Protein AF-A0A1Y2MH21-F1 (afdb_monomer)

Radius of gyration: 33.34 Å; Cα contacts (8 Å, |Δi|>4): 884; chains: 1; bounding box: 88×78×92 Å

Sequence (577 aa):
MNMACWTRREVVQQANDSRSLYLASPTWFYSQYKRRPFAATAETFLAQVFFCQQVTYMRDPRIIFWTLKISKMDTSAGIATWLSFGVTAVGLGGLLSQASAINDKLDPFHSHRTPTYLGFWYGHQNKSSWWRVAKPPLYGPVLVVNLEHGFCGRQAVHLTRLPLFTPPGQAGWAVILTIFHTEGLHSLRSTSTSIVEAEKATECVHNREVEITKDSPYEARDRRTQWKFLERMQLVRYQTHACVSISRTSLMTMMVLTNARAAFSYSDAAGFRAGYASYNGQWYITWPIGQAAVVQFSPHDSHKKNTDVYPPSFTQRTDRCAQMVAGVIADPSGMQVAFCGRKPPGTYVLEYVVKGFPGAHGSRHLYNMLGGKVYEVDYIFARDSGPFNYVNGDYLQLKVPSKDSLDETTLLAPKREQEAIAQALDCLPWNHLSWSIHRGMRDILLAYSKPTMDRFRSQLAALLKQTVSSQPHLLERKGWESNFVRKSMGEMAASAVLLGKGNSGDLVRVVTDIIHALVDDWSMDQLDEVSFWRLPDEDKKFDLVGAVALTKVFIVEWSNEFDYQMYHDLPINLMFA

Nearest PDB structures (foldseek):
  3u1w-assembly2_C  TM=3.183E-01  e=1.520E+00  Parabacteroides distasonis ATCC 8503
  2vxr-assembly1_A  TM=4.619E-01  e=7.280E+00  Clostridium botulinum

Foldseek 3Di:
DDDDDDDDDDDDDDDDDDDDDDDDDDDDDDDDDDDDDDDDDPPPVVVVVVPPPPPDDDDDPDDDDDDPDPPPPPVVNVVVVVVVVVVVVVVVLVVLVVLQVVLLVVPPCNVCQDCQALPLCNVVADDDDSNDSHDDFGKDFDWDFFLVQGTLSAQKWKFFQAQPGVPQHNFQRSRLPSGTFRDDDQDPPPDPPPPVVVVVPPDDDDDDDDPPPDPDPVVVVVRSCRCVPGDMDGFDDDPPHGWDKDFPLSVVLSCQQQQWDWPDWDADQQGTWTWTDGSFFIWIWDDGPPDFIEIGTGGDDPDDPVRDQDARIFMGGSNLLLCFQLQWFDAPVQAIEHEAAFAAAAEWEKDKAQQCQVVHPPSVVSCVVSVHDSSSYIYTDTHHCDPPDPPPDPWDWFWFQHDPDNDTHTYTYDPVNLLVLLQSLQQQADGLFAGQGGHRSLRRNCSSCVVVLVVCLQVLLVLLLVLLCPCVVLVVSSVGHSCCSNPPLSNLQSVLSVVLADADRVSLNSSSSSLCSVVVVDDSSLLRGACQSNDDPVPRDPDSSVSSSSSSNSSSRNHDHDPSVCSVVHDRMHIYD

pLDDT: mean 77.26, std 24.72, range [21.02, 98.62]

Organism: Epicoccum nigrum (NCBI:txid105696)

Solvent-accessible surface area (backbone atoms only — not comparable to full-atom values): 33442 Å² total; per-residue (Å²): 138,90,82,84,90,90,88,79,89,88,84,87,92,89,79,89,88,84,85,90,83,82,89,83,87,82,90,89,84,88,83,89,84,84,88,85,90,76,94,76,66,87,73,66,65,69,63,63,67,68,70,75,75,77,84,83,82,83,94,77,98,82,79,80,88,78,77,86,72,87,58,85,72,51,64,65,58,58,50,47,52,51,49,52,51,49,51,48,52,51,50,50,50,50,52,52,49,51,48,32,53,52,42,47,75,68,38,92,56,53,87,52,76,32,56,66,33,30,12,69,52,43,80,72,44,73,79,74,57,96,86,49,66,68,78,65,78,57,60,35,67,58,61,46,57,30,50,88,43,8,51,68,72,29,48,51,36,18,43,24,48,54,68,74,46,88,57,33,27,68,32,21,64,40,33,50,57,34,23,49,32,77,58,83,60,81,78,84,80,76,71,82,71,59,76,75,56,70,77,65,65,88,68,84,95,70,95,70,90,70,87,72,78,78,79,52,77,61,59,71,58,52,63,73,43,67,70,69,82,50,56,72,40,76,45,45,78,52,94,96,33,69,15,36,77,30,39,47,65,34,52,51,48,56,36,41,74,38,41,37,33,83,73,46,76,48,77,57,98,70,26,40,41,34,35,26,46,33,71,33,23,37,40,37,39,42,26,41,71,99,54,74,38,35,36,38,57,46,74,46,65,100,61,48,90,90,71,51,52,63,40,66,40,46,71,42,47,44,41,57,47,51,29,34,45,36,18,37,44,58,43,96,90,72,56,32,42,28,43,37,67,59,46,60,68,50,55,24,38,48,44,74,33,83,46,34,24,76,73,43,81,68,38,41,58,57,31,42,70,32,62,42,66,47,75,72,20,19,20,39,37,71,43,77,47,66,100,77,58,80,79,86,66,96,45,51,78,31,66,28,70,22,64,80,54,96,46,62,17,40,37,32,32,39,69,71,44,47,51,52,51,22,50,44,57,18,23,42,70,66,63,50,44,34,42,26,27,21,62,22,35,49,39,53,53,46,42,67,45,42,68,65,44,64,73,44,31,68,57,51,20,48,49,43,30,49,46,33,72,74,46,43,68,56,48,40,74,66,39,33,36,62,68,49,42,74,73,45,44,22,62,52,32,19,51,53,50,66,61,69,60,58,78,55,48,68,57,37,28,53,43,39,51,54,53,48,55,76,46,65,88,58,51,70,67,60,56,18,44,54,73,50,54,72,43,57,82,88,72,56,58,93,47,72,62,34,48,52,50,49,47,47,49,53,33,54,52,32,31,44,66,47,76,69,68,55,63,78,80,44,62,69,62,31,34,35,43

Mean predicted aligned error: 14.08 Å

Structure (mmCIF, N/CA/C/O backbone):
data_AF-A0A1Y2MH21-F1
#
_entry.id   AF-A0A1Y2MH21-F1
#
loop_
_atom_site.group_PDB
_atom_site.id
_atom_site.type_symbol
_atom_site.label_atom_id
_atom_site.label_alt_id
_atom_site.label_comp_id
_atom_site.label_asym_id
_atom_site.label_entity_id
_atom_site.label_seq_id
_atom_site.pdbx_PDB_ins_code
_atom_site.Cartn_x
_atom_site.Cartn_y
_atom_site.Cartn_z
_atom_site.occupancy
_atom_site.B_iso_or_equiv
_atom_site.auth_seq_id
_atom_site.auth_comp_id
_atom_site.auth_asym_id
_atom_site.auth_atom_id
_atom_site.pdbx_PDB_model_num
ATOM 1 N N . MET A 1 1 ? -34.676 19.250 -33.921 1.00 31.39 1 MET A N 1
ATOM 2 C CA . MET A 1 1 ? -33.776 19.331 -35.090 1.00 31.39 1 MET A CA 1
ATOM 3 C C . MET A 1 1 ? -33.071 17.983 -35.182 1.00 31.39 1 MET A C 1
ATOM 5 O O . MET A 1 1 ? -32.436 17.582 -34.219 1.00 31.39 1 MET A O 1
ATOM 9 N N . ASN A 1 2 ? -33.379 17.231 -36.240 1.00 23.08 2 ASN A N 1
ATOM 10 C CA . ASN A 1 2 ? -33.111 15.798 -36.426 1.00 23.08 2 ASN A CA 1
ATOM 11 C C . ASN A 1 2 ? -31.653 15.489 -36.802 1.00 23.08 2 ASN A C 1
ATOM 13 O O . ASN A 1 2 ? -31.080 16.257 -37.565 1.00 23.08 2 ASN A O 1
ATOM 17 N N . MET A 1 3 ? -31.141 14.326 -36.368 1.00 23.11 3 MET A N 1
ATOM 18 C CA . MET A 1 3 ? -30.436 13.285 -37.166 1.00 23.11 3 MET A CA 1
ATOM 19 C C . MET A 1 3 ? -29.826 12.240 -36.198 1.00 23.11 3 MET A C 1
ATOM 21 O O . MET A 1 3 ? -28.993 12.589 -35.372 1.00 23.11 3 MET A O 1
ATOM 25 N N . ALA A 1 4 ? -30.406 11.037 -36.060 1.00 24.66 4 ALA A N 1
ATOM 26 C CA . ALA A 1 4 ? -30.201 9.809 -36.867 1.00 24.66 4 ALA A CA 1
ATOM 27 C C . ALA A 1 4 ? -28.826 9.147 -36.589 1.00 24.66 4 ALA A C 1
ATOM 29 O O . ALA A 1 4 ? -27.798 9.675 -36.984 1.00 24.66 4 ALA A O 1
ATOM 30 N N . CYS A 1 5 ? -28.715 8.114 -35.742 1.00 21.02 5 CYS A N 1
ATOM 31 C CA . CYS A 1 5 ? -29.071 6.694 -35.937 1.00 21.02 5 CYS A CA 1
ATOM 32 C C . CYS A 1 5 ? -28.326 6.017 -37.102 1.00 21.02 5 CYS A C 1
ATOM 34 O O . CYS A 1 5 ? -28.692 6.233 -38.251 1.00 21.02 5 CYS A O 1
ATOM 36 N N . TRP A 1 6 ? -27.355 5.147 -36.790 1.00 22.30 6 TRP A N 1
ATOM 37 C CA . TRP A 1 6 ? -26.875 4.080 -37.679 1.00 22.30 6 TRP A CA 1
ATOM 38 C C . TRP A 1 6 ? -26.643 2.790 -36.876 1.00 22.30 6 TRP A C 1
ATOM 40 O O . TRP A 1 6 ? -25.817 2.740 -35.969 1.00 22.30 6 TRP A O 1
ATOM 50 N N . THR A 1 7 ? -27.390 1.743 -37.231 1.00 25.09 7 THR A N 1
ATOM 51 C CA . THR A 1 7 ? -27.148 0.328 -36.898 1.00 25.09 7 THR A CA 1
ATOM 52 C C . THR A 1 7 ? -27.355 -0.519 -38.160 1.00 25.09 7 THR A C 1
ATOM 54 O O . THR A 1 7 ? -28.319 -0.299 -38.890 1.00 25.09 7 THR A O 1
ATOM 57 N N . ARG A 1 8 ? -26.454 -1.487 -38.400 1.00 23.73 8 ARG A N 1
ATOM 58 C CA . ARG A 1 8 ? -26.591 -2.744 -39.192 1.00 23.73 8 ARG A CA 1
ATOM 59 C C . ARG A 1 8 ? -25.249 -3.506 -39.056 1.00 23.73 8 ARG A C 1
ATOM 61 O O . ARG A 1 8 ? -24.227 -2.854 -39.226 1.00 23.73 8 ARG A O 1
ATOM 68 N N . ARG A 1 9 ? -25.099 -4.758 -38.561 1.00 23.56 9 ARG A N 1
ATOM 69 C CA . ARG A 1 9 ? -25.624 -6.107 -38.955 1.00 23.56 9 ARG A CA 1
ATOM 70 C C . ARG A 1 9 ? -25.433 -6.375 -40.458 1.00 23.56 9 ARG A C 1
ATOM 72 O O . ARG A 1 9 ? -25.863 -5.532 -41.230 1.00 23.56 9 ARG A O 1
ATOM 79 N N . GLU A 1 10 ? -24.810 -7.440 -40.982 1.00 24.47 10 GLU A N 1
ATOM 80 C CA . GLU A 1 10 ? -24.471 -8.843 -40.613 1.00 24.47 10 GLU A CA 1
ATOM 81 C C . GLU A 1 10 ? -23.231 -9.281 -41.465 1.00 24.47 10 GLU A C 1
ATOM 83 O O . GLU A 1 10 ? -22.860 -8.539 -42.370 1.00 24.47 10 GLU A O 1
ATOM 88 N N . VAL A 1 11 ? -22.482 -10.376 -41.218 1.00 24.56 11 VAL A N 1
ATOM 89 C CA . VAL A 1 11 ? -22.728 -11.754 -41.735 1.00 24.56 11 VAL A CA 1
ATOM 90 C C . VAL A 1 11 ? -21.708 -12.774 -41.137 1.00 24.56 11 VAL A C 1
ATOM 92 O O . VAL A 1 11 ? -20.505 -12.575 -41.266 1.00 24.56 11 VAL A O 1
ATOM 95 N N . VAL A 1 12 ? -22.240 -13.828 -40.479 1.00 25.77 12 VAL A N 1
ATOM 96 C CA . VAL A 1 12 ? -21.981 -15.308 -40.555 1.00 25.77 12 VAL A CA 1
ATOM 97 C C . VAL A 1 12 ? -20.512 -15.805 -40.647 1.00 25.77 12 VAL A C 1
ATOM 99 O O . VAL A 1 12 ? -19.823 -15.500 -41.607 1.00 25.77 12 VAL A O 1
ATOM 102 N N . GLN A 1 13 ? -19.908 -16.491 -39.659 1.00 23.47 13 GLN A N 1
ATOM 103 C CA . GLN A 1 13 ? -20.107 -17.855 -39.102 1.00 23.47 13 GLN A CA 1
ATOM 104 C C . GLN A 1 13 ? -19.530 -19.006 -39.955 1.00 23.47 13 GLN A C 1
ATOM 106 O O . GLN A 1 13 ? -20.061 -19.342 -41.007 1.00 23.47 13 GLN A O 1
ATOM 111 N N . GLN A 1 14 ? -18.508 -19.692 -39.427 1.00 22.89 14 GLN A N 1
ATOM 112 C CA . GLN A 1 14 ? -18.247 -21.102 -39.731 1.00 22.89 14 GLN A CA 1
ATOM 113 C C . GLN A 1 14 ? -17.572 -21.780 -38.531 1.00 22.89 14 GLN A C 1
ATOM 115 O O . GLN A 1 14 ? -16.607 -21.267 -37.968 1.00 22.89 14 GLN A O 1
ATOM 120 N N . ALA A 1 15 ? -18.147 -22.906 -38.120 1.00 23.28 15 ALA A N 1
ATOM 121 C CA . ALA A 1 15 ? -17.743 -23.740 -37.000 1.00 23.28 15 ALA A CA 1
ATOM 122 C C . ALA A 1 15 ? -17.369 -25.142 -37.503 1.00 23.28 15 ALA A C 1
ATOM 124 O O . ALA A 1 15 ? -17.926 -25.592 -38.498 1.00 23.28 15 ALA A O 1
ATOM 125 N N . ASN A 1 16 ? -16.494 -25.785 -36.723 1.00 23.41 16 ASN A N 1
ATOM 126 C CA . ASN A 1 16 ? -16.330 -27.222 -36.466 1.00 23.41 16 ASN A CA 1
ATOM 127 C C . ASN A 1 16 ? -16.119 -28.210 -37.620 1.00 23.41 16 ASN A C 1
ATOM 129 O O . ASN A 1 16 ? -16.992 -28.422 -38.448 1.00 23.41 16 ASN A O 1
ATOM 133 N N . ASP A 1 17 ? -14.997 -28.933 -37.541 1.00 23.05 17 ASP A N 1
ATOM 134 C CA . ASP A 1 17 ? -14.914 -30.377 -37.226 1.00 23.05 17 ASP A CA 1
ATOM 135 C C . ASP A 1 17 ? -13.458 -30.850 -37.443 1.00 23.05 17 ASP A C 1
ATOM 137 O O . ASP A 1 17 ? -12.763 -30.292 -38.283 1.00 23.05 17 ASP A O 1
ATOM 141 N N . SER A 1 18 ? -12.872 -31.892 -36.852 1.00 23.78 18 SER A N 1
ATOM 142 C CA . SER A 1 18 ? -12.913 -32.629 -35.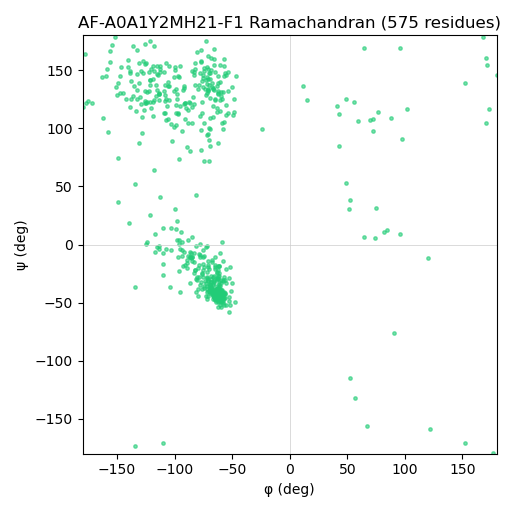580 1.00 23.78 18 SER A CA 1
ATOM 143 C C . SER A 1 18 ? -12.043 -33.899 -35.804 1.00 23.78 18 SER A C 1
ATOM 145 O O . SER A 1 18 ? -11.830 -34.302 -36.946 1.00 23.78 18 SER A O 1
ATOM 147 N N . ARG A 1 19 ? -11.575 -34.542 -34.713 1.00 23.98 19 ARG A N 1
ATOM 148 C CA . ARG A 1 19 ? -10.899 -35.874 -34.598 1.00 23.98 19 ARG A CA 1
ATOM 149 C C . ARG A 1 19 ? -9.365 -35.890 -34.756 1.00 23.98 19 ARG A C 1
ATOM 151 O O . ARG A 1 19 ? -8.844 -35.581 -35.814 1.00 23.98 19 ARG A O 1
ATOM 158 N N . SER A 1 20 ? -8.546 -36.112 -33.718 1.00 22.98 20 SER A N 1
ATOM 159 C CA . SER A 1 20 ? -8.381 -37.240 -32.767 1.00 22.98 20 SER A CA 1
ATOM 160 C C . SER A 1 20 ? -7.801 -38.523 -33.381 1.00 22.98 20 SER A C 1
ATOM 162 O O . SER A 1 20 ? -8.538 -39.256 -34.032 1.00 22.98 20 SER A O 1
ATOM 164 N N . LEU A 1 21 ? -6.533 -38.843 -33.072 1.00 23.66 21 LEU A N 1
ATOM 165 C CA . LEU A 1 21 ? -6.021 -40.224 -32.992 1.00 23.66 21 LEU A CA 1
ATOM 166 C C . LEU A 1 21 ? -4.681 -40.334 -32.217 1.00 23.66 21 LEU A C 1
ATOM 168 O O . LEU A 1 21 ? -3.642 -39.870 -32.666 1.00 23.66 21 LEU A O 1
ATOM 172 N N . TYR A 1 22 ? -4.792 -40.930 -31.024 1.00 22.91 22 TYR A N 1
ATOM 173 C CA . TYR A 1 22 ? -3.951 -41.943 -30.357 1.00 22.91 22 TYR A CA 1
ATOM 174 C C . TYR A 1 22 ? -2.401 -41.920 -30.385 1.00 22.91 22 TYR A C 1
ATOM 176 O O . TYR A 1 22 ? -1.756 -42.128 -31.404 1.00 22.91 22 TYR A O 1
ATOM 184 N N . LEU A 1 23 ? -1.851 -41.814 -29.163 1.00 23.38 23 LEU A N 1
ATOM 185 C CA . LEU A 1 23 ? -0.901 -42.729 -28.489 1.00 23.38 23 LEU A CA 1
ATOM 186 C C . LEU A 1 23 ? -0.172 -43.791 -29.340 1.00 23.38 23 LEU A C 1
ATOM 188 O O . LEU A 1 23 ? -0.819 -44.702 -29.846 1.00 23.38 23 LEU A O 1
ATOM 192 N N . ALA A 1 24 ? 1.169 -43.784 -29.292 1.00 22.38 24 ALA A N 1
ATOM 193 C CA . ALA A 1 24 ? 1.986 -44.925 -28.837 1.00 22.38 24 ALA A CA 1
ATOM 194 C C . ALA A 1 24 ? 3.497 -44.604 -28.886 1.00 22.38 24 ALA A C 1
ATOM 196 O O . ALA A 1 24 ? 4.076 -44.395 -29.949 1.00 22.38 24 ALA A O 1
ATOM 197 N N . SER A 1 25 ? 4.150 -44.634 -27.726 1.00 23.34 25 SER A N 1
ATOM 198 C CA . SER A 1 25 ? 5.535 -45.101 -27.576 1.00 23.34 25 SER A CA 1
ATOM 199 C C . SER A 1 25 ? 5.509 -46.634 -27.428 1.00 23.34 25 SER A C 1
ATOM 201 O O . SER A 1 25 ? 4.515 -47.164 -26.925 1.00 23.34 25 SER A O 1
ATOM 203 N N . PRO A 1 26 ? 6.543 -47.372 -27.885 1.00 26.33 26 PRO A N 1
ATOM 204 C CA . PRO A 1 26 ? 7.536 -47.849 -26.915 1.00 26.33 26 PRO A CA 1
ATOM 205 C C . PRO A 1 26 ? 8.976 -48.046 -27.456 1.00 26.33 26 PRO A C 1
ATOM 207 O O . PRO A 1 26 ? 9.235 -48.619 -28.506 1.00 26.33 26 PRO A O 1
ATOM 210 N N . THR A 1 27 ? 9.919 -47.564 -26.654 1.00 23.64 27 THR A N 1
ATOM 211 C CA . THR A 1 27 ? 11.090 -48.256 -26.085 1.00 23.64 27 THR A CA 1
ATOM 212 C C . THR A 1 27 ? 11.547 -49.663 -26.559 1.00 23.64 27 THR A C 1
ATOM 214 O O . THR A 1 27 ? 10.774 -50.611 -26.519 1.00 23.64 27 THR A O 1
ATOM 217 N N . TRP A 1 28 ? 12.888 -49.763 -26.724 1.00 22.72 28 TRP A N 1
ATOM 218 C CA . TRP A 1 28 ? 13.849 -50.894 -26.547 1.00 22.72 28 TRP A CA 1
ATOM 219 C C . TRP A 1 28 ? 14.364 -51.657 -27.788 1.00 22.72 28 TRP A C 1
ATOM 221 O O . TRP A 1 28 ? 13.633 -52.419 -28.401 1.00 22.72 28 TRP A O 1
ATOM 231 N N . PHE A 1 29 ? 15.684 -51.584 -28.043 1.00 23.38 29 PHE A N 1
ATOM 232 C CA . PHE A 1 29 ? 16.612 -52.700 -27.773 1.00 23.38 29 PHE A CA 1
ATOM 233 C C . PHE A 1 29 ? 18.092 -52.260 -27.747 1.00 23.38 29 PHE A C 1
ATOM 235 O O . PHE A 1 29 ? 18.538 -51.378 -28.476 1.00 23.38 29 PHE A O 1
ATOM 242 N N . TYR A 1 30 ? 18.821 -52.908 -26.842 1.00 21.59 30 TYR A N 1
ATOM 243 C CA . TYR A 1 30 ? 20.246 -52.831 -26.515 1.00 21.59 30 TYR A CA 1
ATOM 244 C C . TYR A 1 30 ? 21.113 -53.536 -27.584 1.00 21.59 30 TYR A C 1
ATOM 246 O O . TYR A 1 30 ? 20.714 -54.585 -28.078 1.00 21.59 30 TYR A O 1
ATOM 254 N N . SER A 1 31 ? 22.353 -53.086 -27.829 1.00 22.67 31 SER A N 1
ATOM 255 C CA . SER A 1 31 ? 23.583 -53.721 -27.296 1.00 22.67 31 SER A CA 1
ATOM 256 C C . SER A 1 31 ? 24.851 -53.519 -28.162 1.00 22.67 31 SER A C 1
ATOM 258 O O . SER A 1 31 ? 24.829 -53.698 -29.374 1.00 22.67 31 SER A O 1
ATOM 260 N N . GLN A 1 32 ? 25.958 -53.276 -27.442 1.00 23.22 32 GLN A N 1
ATOM 261 C CA . GLN A 1 32 ? 27.358 -53.660 -27.710 1.00 23.22 32 GLN A CA 1
ATOM 262 C C . GLN A 1 32 ? 28.127 -52.934 -28.833 1.00 23.22 32 GLN A C 1
ATOM 264 O O . GLN A 1 32 ? 27.985 -53.247 -30.003 1.00 23.22 32 GLN A O 1
ATOM 269 N N . TYR A 1 33 ? 29.088 -52.079 -28.453 1.00 23.81 33 TYR A N 1
ATOM 270 C CA . TYR A 1 33 ? 30.514 -52.443 -28.525 1.00 23.81 33 TYR A CA 1
ATOM 271 C C . TYR A 1 33 ? 31.379 -51.565 -27.599 1.00 23.81 33 TYR A C 1
ATOM 273 O O . TYR A 1 33 ? 31.096 -50.399 -27.331 1.00 23.81 33 TYR A O 1
ATOM 281 N N . LYS A 1 34 ? 32.410 -52.206 -27.041 1.00 24.08 34 LYS A N 1
ATOM 282 C CA . LYS A 1 34 ? 33.304 -51.769 -25.959 1.00 24.08 34 LYS A CA 1
ATOM 283 C C . LYS A 1 34 ? 34.300 -50.663 -26.352 1.00 24.08 34 LYS A C 1
ATOM 285 O O . LYS A 1 34 ? 34.793 -50.597 -27.469 1.00 24.08 34 LYS A O 1
ATOM 290 N N . ARG A 1 35 ? 34.664 -49.901 -25.313 1.00 24.52 35 ARG A N 1
ATOM 291 C CA . ARG A 1 35 ? 35.731 -48.892 -25.150 1.00 24.52 35 ARG A CA 1
ATOM 292 C C . ARG A 1 35 ? 37.121 -49.302 -25.676 1.00 24.52 35 ARG A C 1
ATOM 294 O O . ARG A 1 35 ? 37.569 -50.395 -25.338 1.00 24.52 35 ARG A O 1
ATOM 301 N N . ARG A 1 36 ? 37.881 -48.336 -26.225 1.00 24.09 36 ARG A N 1
ATOM 302 C CA . ARG A 1 36 ? 39.069 -47.682 -25.595 1.00 24.09 36 ARG A CA 1
ATOM 303 C C . ARG A 1 36 ? 39.666 -46.563 -26.496 1.00 24.09 36 ARG A C 1
ATOM 305 O O . ARG A 1 36 ? 39.229 -46.442 -27.634 1.00 24.09 36 ARG A O 1
ATOM 312 N N . PRO A 1 37 ? 40.526 -45.669 -25.955 1.00 30.34 37 PRO A N 1
ATOM 313 C CA . PRO A 1 37 ? 40.518 -44.236 -26.251 1.00 30.34 37 PRO A CA 1
ATOM 314 C C . PRO A 1 37 ? 41.573 -43.820 -27.283 1.00 30.34 37 PRO A C 1
ATOM 316 O O . PRO A 1 37 ? 42.647 -44.410 -27.339 1.00 30.34 37 PRO A O 1
ATOM 319 N N . PHE A 1 38 ? 41.308 -42.736 -28.010 1.00 25.06 38 PHE A N 1
ATOM 320 C CA . PHE A 1 38 ? 42.354 -41.963 -28.673 1.00 25.06 38 PHE A CA 1
ATOM 321 C C . PHE A 1 38 ? 42.255 -40.507 -28.234 1.00 25.06 38 PHE A C 1
ATOM 323 O O . PHE A 1 38 ? 41.219 -39.861 -28.376 1.00 25.06 38 PHE A O 1
ATOM 330 N N . ALA A 1 39 ? 43.352 -40.026 -27.654 1.00 37.12 39 ALA A N 1
ATOM 331 C CA . ALA A 1 39 ? 43.618 -38.616 -27.478 1.00 37.12 39 ALA A CA 1
ATOM 332 C C . ALA A 1 39 ? 43.655 -37.967 -28.868 1.00 37.12 39 ALA A C 1
ATOM 334 O O . ALA A 1 39 ? 44.515 -38.301 -29.680 1.00 37.12 39 ALA A O 1
ATOM 335 N N . ALA A 1 40 ? 42.706 -37.077 -29.141 1.00 28.67 40 ALA A N 1
ATOM 336 C CA . ALA A 1 40 ? 42.726 -36.224 -30.318 1.00 28.67 40 ALA A CA 1
ATOM 337 C C . ALA A 1 40 ? 43.035 -34.800 -29.856 1.00 28.67 40 ALA A C 1
ATOM 339 O O . ALA A 1 40 ? 42.272 -34.179 -29.114 1.00 28.67 40 ALA A O 1
ATOM 340 N N . THR A 1 41 ? 44.205 -34.324 -30.258 1.00 32.59 41 THR A N 1
ATOM 341 C CA . THR A 1 41 ? 44.628 -32.929 -30.196 1.00 32.59 41 THR A CA 1
ATOM 342 C C . THR A 1 41 ? 43.684 -32.047 -31.023 1.00 32.59 41 THR A C 1
ATOM 344 O O . THR A 1 41 ? 43.029 -32.503 -31.959 1.00 32.59 41 THR A O 1
ATOM 347 N N . ALA A 1 42 ? 43.604 -30.768 -30.654 1.00 31.41 42 ALA A N 1
ATOM 348 C CA . ALA A 1 42 ? 42.598 -29.781 -31.066 1.00 31.41 42 ALA A CA 1
ATOM 349 C C . ALA A 1 42 ? 42.4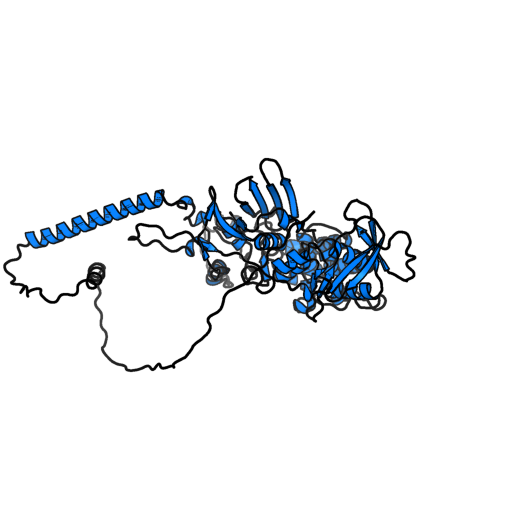60 -29.492 -32.582 1.00 31.41 42 ALA A C 1
ATOM 351 O O . ALA A 1 42 ? 41.627 -28.676 -32.970 1.00 31.41 42 ALA A O 1
ATOM 352 N N . GLU A 1 43 ? 43.212 -30.159 -33.454 1.00 33.41 43 GLU A N 1
ATOM 353 C CA . GLU A 1 43 ? 43.184 -29.928 -34.903 1.00 33.41 43 GLU A CA 1
ATOM 354 C C . GLU A 1 43 ? 42.139 -30.783 -35.642 1.00 33.41 43 GLU A C 1
ATOM 356 O O . GLU A 1 43 ? 41.685 -30.403 -36.720 1.00 33.41 43 GLU A O 1
ATOM 361 N N . THR A 1 44 ? 41.660 -31.892 -35.066 1.00 33.62 44 THR A N 1
ATOM 362 C CA . THR A 1 44 ? 40.728 -32.800 -35.773 1.00 33.62 44 THR A CA 1
ATOM 363 C C . THR A 1 44 ? 39.256 -32.364 -35.711 1.00 33.62 44 THR A C 1
ATOM 365 O O . THR A 1 44 ? 38.440 -32.834 -36.500 1.00 33.62 44 THR A O 1
ATOM 368 N N . PHE A 1 45 ? 38.891 -31.432 -34.822 1.00 32.28 45 PHE A N 1
ATOM 369 C CA . PHE A 1 45 ? 37.492 -31.010 -34.640 1.00 32.28 45 PHE A CA 1
ATOM 370 C C . PHE A 1 45 ? 37.039 -29.944 -35.656 1.00 32.28 45 PHE A C 1
ATOM 372 O O . PHE A 1 45 ? 35.853 -29.842 -35.967 1.00 32.28 45 PHE A O 1
ATOM 379 N N . LEU A 1 46 ? 37.974 -29.172 -36.223 1.00 32.84 46 LEU A N 1
ATOM 380 C CA . LEU A 1 46 ? 37.659 -28.098 -37.176 1.00 32.84 46 LEU A CA 1
ATOM 381 C C . LEU A 1 46 ? 37.315 -28.616 -38.583 1.00 32.84 46 LEU A C 1
ATOM 383 O O . LEU A 1 46 ? 36.557 -27.964 -39.299 1.00 32.84 46 LEU A O 1
ATOM 387 N N . ALA A 1 47 ? 37.786 -29.806 -38.964 1.00 34.28 47 ALA A N 1
ATOM 388 C CA . ALA A 1 47 ? 37.505 -30.384 -40.280 1.00 34.28 47 ALA A CA 1
ATOM 389 C C . ALA A 1 47 ? 36.127 -31.077 -40.366 1.00 34.28 47 ALA A C 1
ATOM 391 O O . ALA A 1 47 ? 35.504 -31.085 -41.427 1.00 34.28 47 ALA A O 1
ATOM 392 N N . GLN A 1 48 ? 35.610 -31.625 -39.260 1.00 31.23 48 GLN A N 1
ATOM 393 C CA . GLN A 1 48 ? 34.371 -32.418 -39.275 1.00 31.23 48 GLN A CA 1
ATOM 394 C C . GLN A 1 48 ? 33.082 -31.581 -39.236 1.00 31.23 48 GLN A C 1
ATOM 396 O O . GLN A 1 48 ? 32.041 -32.048 -39.695 1.00 31.23 48 GLN A O 1
ATOM 401 N N . VAL A 1 49 ? 33.135 -30.332 -38.763 1.00 37.53 49 VAL A N 1
ATOM 402 C CA . VAL A 1 49 ? 31.953 -29.447 -38.729 1.00 37.53 49 VAL A CA 1
ATOM 403 C C . VAL A 1 49 ? 31.680 -28.798 -40.094 1.00 37.53 49 VAL A C 1
ATOM 405 O O . VAL A 1 49 ? 30.525 -28.552 -40.431 1.00 37.53 49 VAL A O 1
ATOM 408 N N . PHE A 1 50 ? 32.703 -28.594 -40.930 1.00 32.03 50 PHE A N 1
ATOM 409 C CA . PHE A 1 50 ? 32.533 -27.954 -42.241 1.00 32.03 50 PHE A CA 1
ATOM 410 C C . PHE A 1 50 ? 32.046 -28.895 -43.354 1.00 32.03 50 PHE A C 1
ATOM 412 O O . PHE A 1 50 ? 31.444 -28.427 -44.317 1.00 32.03 50 PHE A O 1
ATOM 419 N N . PHE A 1 51 ? 32.230 -30.214 -43.224 1.00 31.56 51 PHE A N 1
ATOM 420 C CA . PHE A 1 51 ? 31.854 -31.165 -44.281 1.00 31.56 51 PHE A CA 1
ATOM 421 C C . PHE A 1 51 ? 30.384 -31.625 -44.243 1.00 31.56 51 PHE A C 1
ATOM 423 O O . PHE A 1 51 ? 29.903 -32.207 -45.211 1.00 31.56 51 PHE A O 1
ATOM 430 N N . CYS A 1 52 ? 29.639 -31.349 -43.166 1.00 29.36 52 CYS A N 1
ATOM 431 C CA . CYS A 1 52 ? 28.282 -31.886 -42.988 1.00 29.36 52 CYS A CA 1
ATOM 432 C C . CYS A 1 52 ? 27.143 -30.924 -43.391 1.00 29.36 52 CYS A C 1
ATOM 434 O O . CYS A 1 52 ? 25.975 -31.261 -43.226 1.00 29.36 52 CYS A O 1
ATOM 436 N N . GLN A 1 53 ? 27.440 -29.735 -43.935 1.00 31.95 53 GLN A N 1
ATOM 437 C CA . GLN A 1 53 ? 26.409 -28.737 -44.279 1.00 31.95 53 GLN A CA 1
ATOM 438 C C . GLN A 1 53 ? 26.289 -28.387 -45.768 1.00 31.95 53 GLN A C 1
ATOM 440 O O . GLN A 1 53 ? 25.511 -27.504 -46.120 1.00 31.95 53 GLN A O 1
ATOM 445 N N . GLN A 1 54 ? 26.977 -29.113 -46.657 1.00 30.44 54 GLN A N 1
ATOM 446 C CA . GLN A 1 54 ? 26.856 -28.924 -48.110 1.00 30.44 54 GLN A CA 1
ATOM 447 C C . GLN A 1 54 ? 26.148 -30.063 -48.864 1.00 30.44 54 GLN A C 1
ATOM 449 O O . GLN A 1 54 ? 26.162 -30.085 -50.089 1.00 30.44 54 GLN A O 1
ATOM 454 N N . VAL A 1 55 ? 25.453 -30.968 -48.166 1.00 34.94 55 VAL A N 1
ATOM 455 C CA . VAL A 1 55 ? 24.611 -31.998 -48.805 1.00 34.94 55 VAL A CA 1
ATOM 456 C C . VAL A 1 55 ? 23.155 -31.813 -48.398 1.00 34.94 55 VAL A C 1
ATOM 458 O O . VAL A 1 55 ? 22.568 -32.648 -47.724 1.00 34.94 55 VAL A O 1
ATOM 461 N N . THR A 1 56 ? 22.552 -30.689 -48.790 1.00 33.22 56 THR A N 1
ATOM 462 C CA . THR A 1 56 ? 21.080 -30.618 -48.850 1.00 33.22 56 THR A CA 1
ATOM 463 C C . THR A 1 56 ? 20.563 -29.679 -49.934 1.00 33.22 56 THR A C 1
ATOM 465 O O . THR A 1 56 ? 19.565 -29.016 -49.730 1.00 33.22 56 THR A O 1
ATOM 468 N N . TYR A 1 57 ? 21.204 -29.600 -51.100 1.00 29.84 57 TYR A N 1
ATOM 469 C CA . TYR A 1 57 ? 20.565 -29.045 -52.300 1.00 29.84 57 TYR A CA 1
ATOM 470 C C . TYR A 1 57 ? 21.286 -29.578 -53.539 1.00 29.84 57 TYR A C 1
ATOM 472 O O . TYR A 1 57 ? 22.342 -29.077 -53.894 1.00 29.84 57 TYR A O 1
ATOM 480 N N . MET A 1 58 ? 20.744 -30.638 -54.142 1.00 27.42 58 MET A N 1
ATOM 481 C CA . MET A 1 58 ? 20.553 -30.797 -55.593 1.00 27.42 58 MET A CA 1
ATOM 482 C C . MET A 1 58 ? 20.056 -32.221 -55.897 1.00 27.42 58 MET A C 1
ATOM 484 O O . MET A 1 58 ? 20.723 -33.214 -55.621 1.00 27.42 58 MET A O 1
ATOM 488 N N . ARG A 1 59 ? 18.839 -32.299 -56.449 1.00 34.72 59 ARG A N 1
ATOM 489 C CA . ARG A 1 59 ? 18.254 -33.479 -57.097 1.00 34.72 59 ARG A CA 1
ATOM 490 C C . ARG A 1 59 ? 18.649 -33.441 -58.578 1.00 34.72 59 ARG A C 1
ATOM 492 O O . ARG A 1 59 ? 18.044 -32.657 -59.294 1.00 34.72 59 ARG A O 1
ATOM 499 N N . ASP A 1 60 ? 19.604 -34.265 -59.013 1.00 28.28 60 ASP A N 1
ATOM 500 C CA . ASP A 1 60 ? 19.666 -34.852 -60.372 1.00 28.28 60 ASP A CA 1
ATOM 501 C C . ASP A 1 60 ? 20.798 -35.912 -60.439 1.00 28.28 60 ASP A C 1
ATOM 503 O O . ASP A 1 60 ? 21.948 -35.578 -60.134 1.00 28.28 60 ASP A O 1
ATOM 507 N N . PRO A 1 61 ? 20.541 -37.193 -60.779 1.00 35.62 61 PRO A N 1
ATOM 508 C CA . PRO A 1 61 ? 21.542 -38.250 -60.701 1.00 35.62 61 PRO A CA 1
ATOM 509 C C . PRO A 1 61 ? 22.213 -38.490 -62.059 1.00 35.62 61 PRO A C 1
ATOM 511 O O . PRO A 1 61 ? 21.960 -39.504 -62.704 1.00 35.62 61 PRO A O 1
ATOM 514 N N . ARG A 1 62 ? 23.092 -37.586 -62.505 1.00 31.33 62 ARG A N 1
ATOM 515 C CA . ARG A 1 62 ? 24.038 -37.855 -63.610 1.00 31.33 62 ARG A CA 1
ATOM 516 C C . ARG A 1 62 ? 25.329 -37.061 -63.442 1.00 31.33 62 ARG A C 1
ATOM 518 O O . ARG A 1 62 ? 25.562 -36.102 -64.167 1.00 31.33 62 ARG A O 1
ATOM 525 N N . ILE A 1 63 ? 26.195 -37.473 -62.516 1.00 32.06 63 ILE A N 1
ATOM 526 C CA . ILE A 1 63 ? 27.599 -37.049 -62.545 1.00 32.06 63 ILE A CA 1
ATOM 527 C C . ILE A 1 63 ? 28.502 -38.273 -62.415 1.00 32.06 63 ILE A C 1
ATOM 529 O O . ILE A 1 63 ? 28.350 -39.128 -61.548 1.00 32.06 63 ILE A O 1
ATOM 533 N N . ILE A 1 64 ? 29.392 -38.332 -63.394 1.00 32.03 64 ILE A N 1
ATOM 534 C CA . ILE A 1 64 ? 30.324 -39.379 -63.773 1.00 32.03 64 ILE A CA 1
ATOM 535 C C . ILE A 1 64 ? 31.339 -39.650 -62.654 1.00 32.03 64 ILE A C 1
ATOM 537 O O . ILE A 1 64 ? 31.865 -38.728 -62.032 1.00 32.03 64 ILE A O 1
ATOM 541 N N . PHE A 1 65 ? 31.626 -40.938 -62.447 1.00 28.55 65 PHE A N 1
ATOM 542 C CA . PHE A 1 65 ? 32.734 -41.454 -61.646 1.00 28.55 65 PHE A CA 1
ATOM 543 C C . PHE A 1 65 ? 34.054 -40.762 -62.020 1.00 28.55 65 PHE A C 1
ATOM 545 O O . PHE A 1 65 ? 34.585 -40.985 -63.107 1.00 28.55 65 PHE A O 1
ATOM 552 N N . TRP A 1 66 ? 34.630 -39.990 -61.097 1.00 28.62 66 TRP A N 1
ATOM 553 C CA . TRP A 1 66 ? 36.058 -39.679 -61.127 1.00 28.62 66 TRP A CA 1
ATOM 554 C C . TRP A 1 66 ? 36.795 -40.687 -60.252 1.00 28.62 66 TRP A C 1
ATOM 556 O O . TRP A 1 66 ? 36.855 -40.577 -59.030 1.00 28.62 66 TRP A O 1
ATOM 566 N N . THR A 1 67 ? 37.345 -41.704 -60.905 1.00 31.22 67 THR A N 1
ATOM 567 C CA . THR A 1 67 ? 38.320 -42.627 -60.329 1.00 31.22 67 THR A CA 1
ATOM 568 C C . THR A 1 67 ? 39.573 -41.830 -59.966 1.00 31.22 67 THR A C 1
ATOM 570 O O . THR A 1 67 ? 40.216 -41.247 -60.842 1.00 31.22 67 THR A O 1
ATOM 573 N N . LEU A 1 68 ? 39.924 -41.791 -58.679 1.00 32.50 68 LEU A N 1
ATOM 574 C CA . LEU A 1 68 ? 41.132 -41.139 -58.178 1.00 32.50 68 LEU A CA 1
ATOM 575 C C . LEU A 1 68 ? 42.366 -41.932 -58.641 1.00 32.50 68 LEU A C 1
ATOM 577 O O . LEU A 1 68 ? 42.875 -42.813 -57.951 1.00 32.50 68 LEU A O 1
ATOM 581 N N . LYS A 1 69 ? 42.838 -41.652 -59.855 1.00 30.14 69 LYS A N 1
ATOM 582 C CA . LYS A 1 69 ? 44.149 -42.095 -60.323 1.00 30.14 69 LYS A CA 1
ATOM 583 C C . LYS A 1 69 ? 45.172 -41.213 -59.609 1.00 30.14 69 LYS A C 1
ATOM 585 O O . LYS A 1 69 ? 45.326 -40.050 -59.972 1.00 30.14 69 LYS A O 1
ATOM 590 N N . ILE A 1 70 ? 45.861 -41.748 -58.597 1.00 40.72 70 ILE A N 1
ATOM 591 C CA . ILE A 1 70 ? 47.055 -41.121 -58.006 1.00 40.72 70 ILE A CA 1
ATOM 592 C C . ILE A 1 70 ? 48.183 -41.214 -59.050 1.00 40.72 70 ILE A C 1
ATOM 594 O O . ILE A 1 70 ? 49.105 -42.017 -58.968 1.00 40.72 70 ILE A O 1
ATOM 598 N N . SER A 1 71 ? 48.052 -40.418 -60.108 1.00 35.38 71 SER A N 1
ATOM 599 C CA . SER A 1 71 ? 49.183 -39.824 -60.807 1.00 35.38 71 SER A CA 1
ATOM 600 C C . SER A 1 71 ? 49.804 -38.846 -59.823 1.00 35.38 71 SER A C 1
ATOM 602 O O . SER A 1 71 ? 49.035 -38.129 -59.186 1.00 35.38 71 SER A O 1
ATOM 604 N N . LYS A 1 72 ? 51.140 -38.851 -59.680 1.00 42.06 72 LYS A N 1
ATOM 605 C CA . LYS A 1 72 ? 51.929 -37.904 -58.869 1.00 42.06 72 LYS A CA 1
ATOM 606 C C . LYS A 1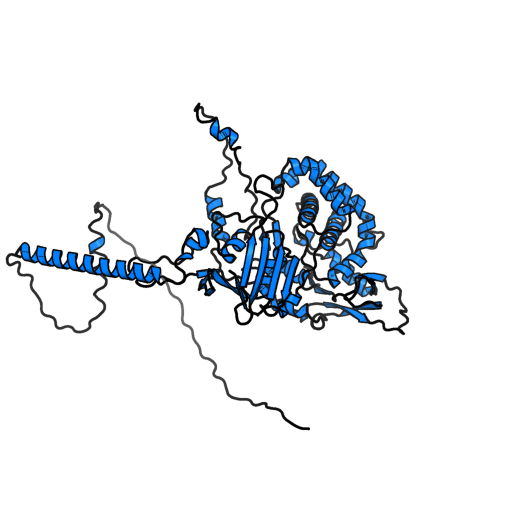 72 ? 51.160 -36.596 -58.682 1.00 42.06 72 LYS A C 1
ATOM 608 O O . LYS A 1 72 ? 51.093 -35.781 -59.597 1.00 42.06 72 LYS A O 1
ATOM 613 N N . MET A 1 73 ? 50.523 -36.453 -57.523 1.00 40.78 73 MET A N 1
ATOM 614 C CA . MET A 1 73 ? 49.973 -35.175 -57.118 1.00 40.78 73 MET A CA 1
ATOM 615 C C . MET A 1 73 ? 51.213 -34.328 -56.907 1.00 40.78 73 MET A C 1
ATOM 617 O O . MET A 1 73 ? 51.995 -34.621 -56.001 1.00 40.78 73 MET A O 1
ATOM 621 N N . ASP A 1 74 ? 51.441 -33.360 -57.793 1.00 46.34 74 ASP A N 1
ATOM 622 C CA . ASP A 1 74 ? 52.413 -32.315 -57.535 1.00 46.34 74 ASP A CA 1
ATOM 623 C C . ASP A 1 74 ? 52.089 -31.787 -56.142 1.00 46.34 74 ASP A C 1
ATOM 625 O O . ASP A 1 74 ? 51.015 -31.231 -55.893 1.00 46.34 74 ASP A O 1
ATOM 629 N N . THR A 1 75 ? 52.984 -32.044 -55.192 1.00 53.41 75 THR A N 1
ATOM 630 C CA . THR A 1 75 ? 52.855 -31.585 -53.810 1.00 53.41 75 THR A CA 1
ATOM 631 C C . THR A 1 75 ? 52.616 -30.077 -53.791 1.00 53.41 75 THR A C 1
ATOM 633 O O . THR A 1 75 ? 51.867 -29.594 -52.949 1.00 53.41 75 THR A O 1
ATOM 636 N N . SER A 1 76 ? 53.127 -29.352 -54.794 1.00 51.97 76 SER A N 1
ATOM 637 C CA . SER A 1 76 ? 52.839 -27.939 -55.039 1.00 51.97 76 SER A CA 1
ATOM 638 C C . SER A 1 76 ? 51.368 -27.639 -55.365 1.00 51.97 76 SER A C 1
ATOM 640 O O . SER A 1 76 ? 50.859 -26.648 -54.860 1.00 51.97 76 SER A O 1
ATOM 642 N N . ALA A 1 77 ? 50.651 -28.472 -56.129 1.00 52.00 77 ALA A N 1
ATOM 643 C CA . ALA A 1 77 ? 49.244 -28.260 -56.491 1.00 52.00 77 ALA A CA 1
ATOM 644 C C . ALA A 1 77 ? 48.288 -28.548 -55.318 1.00 52.00 77 ALA A C 1
ATOM 646 O O . ALA A 1 77 ? 47.314 -27.820 -55.102 1.00 52.00 77 ALA A O 1
ATOM 647 N N . GLY A 1 78 ? 48.596 -29.568 -54.509 1.00 50.75 78 GLY A N 1
ATOM 648 C CA . GLY A 1 78 ? 47.886 -29.838 -53.255 1.00 50.75 78 GLY A CA 1
ATOM 649 C C . GLY A 1 78 ? 48.103 -28.728 -52.223 1.00 50.75 78 GLY A C 1
ATOM 650 O O . GLY A 1 78 ? 47.141 -28.230 -51.641 1.00 50.75 78 GLY A O 1
ATOM 651 N N . ILE A 1 79 ? 49.353 -28.281 -52.058 1.00 59.03 79 ILE A N 1
ATOM 652 C CA . ILE A 1 79 ? 49.706 -27.150 -51.189 1.00 59.03 79 ILE A CA 1
ATOM 653 C C . ILE A 1 79 ? 49.061 -25.854 -51.696 1.00 59.03 79 ILE A C 1
ATOM 655 O O . ILE A 1 79 ? 48.492 -25.122 -50.897 1.00 59.03 79 ILE A O 1
ATOM 659 N N . ALA A 1 80 ? 49.065 -25.591 -53.005 1.00 60.53 80 ALA A N 1
ATOM 660 C CA . ALA A 1 80 ? 48.428 -24.414 -53.592 1.00 60.53 80 ALA A CA 1
ATOM 661 C C . ALA A 1 80 ? 46.912 -24.405 -53.360 1.00 60.53 80 ALA A C 1
ATOM 663 O O . ALA A 1 80 ? 46.370 -23.372 -52.992 1.00 60.53 80 ALA A O 1
ATOM 664 N N . THR A 1 81 ? 46.233 -25.549 -53.483 1.00 66.31 81 THR A N 1
ATOM 665 C CA . THR A 1 81 ? 44.786 -25.648 -53.221 1.00 66.31 81 THR A CA 1
ATOM 666 C C . THR A 1 81 ? 44.462 -25.390 -51.745 1.00 66.31 81 THR A C 1
ATOM 668 O O . THR A 1 81 ? 43.530 -24.648 -51.436 1.00 66.31 81 THR A O 1
ATOM 671 N N . TRP A 1 82 ? 45.265 -25.932 -50.822 1.00 68.31 82 TRP A N 1
ATOM 672 C CA . TRP A 1 82 ? 45.130 -25.668 -49.385 1.00 68.31 82 TRP A CA 1
ATOM 673 C C . TRP A 1 82 ? 45.476 -24.226 -49.006 1.00 68.31 82 TRP A C 1
ATOM 675 O O . TRP A 1 82 ? 44.790 -23.636 -48.173 1.00 68.31 82 TRP A O 1
ATOM 685 N N . LEU A 1 83 ? 46.489 -23.630 -49.639 1.00 65.88 83 LEU A N 1
ATOM 686 C CA . LEU A 1 83 ? 46.838 -22.221 -49.464 1.00 65.88 83 LEU A CA 1
ATOM 687 C C . LEU A 1 83 ? 45.741 -21.311 -50.019 1.00 65.88 83 LEU A C 1
ATOM 689 O O . LEU A 1 83 ? 45.346 -20.375 -49.339 1.00 65.88 83 LEU A O 1
ATOM 693 N N . SER A 1 84 ? 45.184 -21.600 -51.197 1.00 61.81 84 SER A N 1
ATOM 694 C CA . SER A 1 84 ? 44.050 -20.861 -51.758 1.00 61.81 84 SER A CA 1
ATOM 695 C C . SER A 1 84 ? 42.803 -20.983 -50.882 1.00 61.81 84 SER A C 1
ATOM 697 O O . SER A 1 84 ? 42.117 -19.984 -50.665 1.00 61.81 84 SER A O 1
ATOM 699 N N . PHE A 1 85 ? 42.531 -22.164 -50.318 1.00 70.44 85 PHE A N 1
ATOM 700 C CA . PHE A 1 85 ? 41.449 -22.354 -49.351 1.00 70.44 85 PHE A CA 1
ATOM 701 C C . PHE A 1 85 ? 41.701 -21.566 -48.059 1.00 70.44 85 PHE A C 1
ATOM 703 O O . PHE A 1 85 ? 40.817 -20.844 -47.604 1.00 70.44 85 PHE A O 1
ATOM 710 N N . GLY A 1 86 ? 42.917 -21.629 -47.510 1.00 66.75 86 GLY A N 1
ATOM 711 C CA . GLY A 1 86 ? 43.322 -20.876 -46.322 1.00 66.75 86 GLY A CA 1
ATOM 712 C C . GLY A 1 86 ? 43.232 -19.363 -46.526 1.00 66.75 86 GLY A C 1
ATOM 713 O O . GLY A 1 86 ? 42.642 -18.670 -45.704 1.00 66.75 86 GLY A O 1
ATOM 714 N N . VAL A 1 87 ? 43.725 -18.849 -47.654 1.00 70.06 87 VAL A N 1
ATOM 715 C CA . VAL A 1 87 ? 43.645 -17.427 -48.025 1.00 70.06 87 VAL A CA 1
ATOM 716 C C . VAL A 1 87 ? 42.192 -16.986 -48.206 1.00 70.06 87 VAL A C 1
ATOM 718 O O . VAL A 1 87 ? 41.816 -15.919 -47.727 1.00 70.06 87 VAL A O 1
ATOM 721 N N . THR A 1 88 ? 41.347 -17.815 -48.823 1.00 74.25 88 THR A N 1
ATOM 722 C CA . THR A 1 88 ? 39.918 -17.512 -49.006 1.00 74.25 88 THR A CA 1
ATOM 723 C C . THR A 1 88 ? 39.163 -17.540 -47.676 1.00 74.25 88 THR A C 1
ATOM 725 O O . THR A 1 88 ? 38.362 -16.647 -47.410 1.00 74.25 88 THR A O 1
ATOM 728 N N . ALA A 1 89 ? 39.448 -18.508 -46.802 1.00 68.88 89 ALA A N 1
ATOM 729 C CA . ALA A 1 89 ? 38.853 -18.609 -45.471 1.00 68.88 89 ALA A CA 1
ATOM 730 C C . ALA A 1 89 ? 39.276 -17.445 -44.559 1.00 68.88 89 ALA A C 1
ATOM 732 O O . ALA A 1 89 ? 38.435 -16.870 -43.870 1.00 68.88 89 ALA A O 1
ATOM 733 N N . VAL A 1 90 ? 40.552 -17.047 -44.596 1.00 73.38 90 VAL A N 1
ATOM 734 C CA . VAL A 1 90 ? 41.064 -15.873 -43.871 1.00 73.38 90 VAL A CA 1
ATOM 735 C C . VAL A 1 90 ? 40.470 -14.582 -44.438 1.00 73.38 90 VAL A C 1
ATOM 737 O O . VAL A 1 90 ? 40.042 -13.725 -43.668 1.00 73.38 90 VAL A O 1
ATOM 740 N N . GLY A 1 91 ? 40.367 -14.454 -45.765 1.00 72.75 91 GLY A N 1
ATOM 741 C CA . GLY A 1 91 ? 39.743 -13.307 -46.428 1.00 72.75 91 GLY A CA 1
ATOM 742 C C . GLY A 1 91 ? 38.257 -13.154 -46.085 1.00 72.75 91 GLY A C 1
ATOM 743 O O . GLY A 1 91 ? 37.823 -12.075 -45.682 1.00 72.75 91 GLY A O 1
ATOM 744 N N . LEU A 1 92 ? 37.483 -14.243 -46.153 1.00 75.38 92 LEU A N 1
ATOM 745 C CA . LEU A 1 92 ? 36.074 -14.278 -45.739 1.00 75.38 92 LEU A CA 1
ATOM 746 C C . LEU A 1 92 ? 35.914 -14.014 -44.239 1.00 75.38 92 LEU A C 1
ATOM 748 O O . LEU A 1 92 ? 35.035 -13.250 -43.848 1.00 75.38 92 LEU A O 1
ATOM 752 N N . GLY A 1 93 ? 36.779 -14.587 -43.398 1.00 73.25 93 GLY A N 1
ATOM 753 C CA . GLY A 1 93 ? 36.803 -14.317 -41.960 1.00 73.25 93 GLY A CA 1
ATOM 754 C C . GLY A 1 93 ? 37.087 -12.845 -41.645 1.00 73.25 93 GLY A C 1
ATOM 755 O O . GLY A 1 93 ? 36.429 -12.260 -40.785 1.00 73.25 93 GLY A O 1
ATOM 756 N N . GLY A 1 94 ? 38.004 -12.217 -42.387 1.00 74.44 94 GLY A N 1
ATOM 757 C CA . GLY A 1 94 ? 38.305 -10.788 -42.292 1.00 74.44 94 GLY A CA 1
ATOM 758 C C . GLY A 1 94 ? 37.118 -9.905 -42.681 1.00 74.44 94 GLY A C 1
ATOM 759 O O . GLY A 1 94 ? 36.776 -8.981 -41.942 1.00 74.44 94 GLY A O 1
ATOM 760 N N . LEU A 1 95 ? 36.435 -10.224 -43.784 1.00 77.12 95 LEU A N 1
ATOM 761 C CA . LEU A 1 95 ? 35.232 -9.508 -44.224 1.00 77.12 95 LEU A CA 1
ATOM 762 C C . LEU A 1 95 ? 34.068 -9.668 -43.238 1.00 77.12 95 LEU A C 1
ATOM 764 O O . LEU A 1 95 ? 33.406 -8.685 -42.914 1.00 77.12 95 LEU A O 1
ATOM 768 N N . LEU A 1 96 ? 33.847 -10.876 -42.711 1.00 73.50 96 LEU A N 1
ATOM 769 C CA . LEU A 1 96 ? 32.831 -11.132 -41.684 1.00 73.50 96 LEU A CA 1
ATOM 770 C C . LEU A 1 96 ? 33.137 -10.379 -40.382 1.00 73.50 96 LEU A C 1
ATOM 772 O O . LEU A 1 96 ? 32.227 -9.820 -39.771 1.00 73.50 96 LEU A O 1
ATOM 776 N N . SER A 1 97 ? 34.410 -10.302 -39.987 1.00 73.81 97 SER A N 1
ATOM 777 C CA . SER A 1 97 ? 34.851 -9.531 -38.819 1.00 73.81 97 SER A CA 1
ATOM 778 C C . SER A 1 97 ? 34.618 -8.026 -39.004 1.00 73.81 97 SER A C 1
ATOM 780 O O . SER A 1 97 ? 34.040 -7.374 -38.132 1.00 73.81 97 SER A O 1
ATOM 782 N N . GLN A 1 98 ? 34.973 -7.469 -40.167 1.00 77.44 98 GLN A N 1
ATOM 783 C CA . GLN A 1 98 ? 34.724 -6.058 -40.484 1.00 77.44 98 GLN A CA 1
ATOM 784 C C . GLN A 1 98 ? 33.227 -5.739 -40.572 1.00 77.44 98 GLN A C 1
ATOM 786 O O . GLN A 1 98 ? 32.781 -4.743 -40.001 1.00 77.44 98 GLN A O 1
ATOM 791 N N . ALA A 1 99 ? 32.434 -6.601 -41.214 1.00 75.38 99 ALA A N 1
ATOM 792 C CA . ALA A 1 99 ? 30.982 -6.461 -41.274 1.00 75.38 99 ALA A CA 1
ATOM 793 C C . ALA A 1 99 ? 30.354 -6.510 -39.872 1.00 75.38 99 ALA A C 1
ATOM 795 O O . ALA A 1 99 ? 29.499 -5.685 -39.552 1.00 75.38 99 ALA A O 1
ATOM 796 N N . SER A 1 100 ? 30.827 -7.410 -39.003 1.00 74.81 100 SER A N 1
ATOM 797 C CA . SER A 1 100 ? 30.397 -7.476 -37.604 1.00 74.81 100 SER A CA 1
ATOM 798 C C . SER A 1 100 ? 30.767 -6.210 -36.823 1.00 74.81 100 SER A C 1
ATOM 800 O O . SER A 1 100 ? 29.963 -5.743 -36.020 1.00 74.81 100 SER A O 1
ATOM 802 N N . ALA A 1 101 ? 31.955 -5.639 -37.039 1.00 77.00 101 ALA A N 1
ATOM 803 C CA . ALA A 1 101 ? 32.393 -4.414 -36.365 1.00 77.00 101 ALA A CA 1
ATOM 804 C C . ALA A 1 101 ? 31.603 -3.174 -36.822 1.00 77.00 101 ALA A C 1
ATOM 806 O O . ALA A 1 101 ? 31.266 -2.313 -36.009 1.00 77.00 101 ALA A O 1
ATOM 807 N N . ILE A 1 102 ? 31.269 -3.086 -38.113 1.00 78.94 102 ILE A N 1
ATOM 808 C CA . ILE A 1 102 ? 30.405 -2.027 -38.652 1.00 78.94 102 ILE A CA 1
ATOM 809 C C . ILE A 1 102 ? 28.985 -2.185 -38.105 1.00 78.94 102 ILE A C 1
ATOM 811 O O . ILE A 1 102 ? 28.415 -1.221 -37.598 1.00 78.94 102 ILE A O 1
ATOM 815 N N . ASN A 1 103 ? 28.437 -3.403 -38.135 1.00 79.75 103 ASN A N 1
ATOM 816 C CA . ASN A 1 103 ? 27.116 -3.682 -37.584 1.00 79.75 103 ASN A CA 1
ATOM 817 C C . ASN A 1 103 ? 27.047 -3.398 -36.071 1.00 79.75 103 ASN A C 1
ATOM 819 O O . ASN A 1 103 ? 26.013 -2.962 -35.577 1.00 79.75 103 ASN A O 1
ATOM 823 N N . ASP A 1 104 ? 28.146 -3.586 -35.335 1.00 77.56 104 ASP A N 1
ATOM 824 C CA . ASP A 1 104 ? 28.227 -3.212 -33.923 1.00 77.56 104 ASP A CA 1
ATOM 825 C C . ASP A 1 104 ? 28.110 -1.697 -33.705 1.00 77.56 104 ASP A C 1
ATOM 827 O O . ASP A 1 104 ? 27.355 -1.257 -32.842 1.00 77.56 104 ASP A O 1
ATOM 831 N N . LYS A 1 105 ? 28.794 -0.891 -34.524 1.00 78.94 105 LYS A N 1
ATOM 832 C CA . LYS A 1 105 ? 28.699 0.577 -34.456 1.00 78.94 105 LYS A CA 1
ATOM 833 C C . LYS A 1 105 ? 27.336 1.116 -34.896 1.00 78.94 105 LYS A C 1
ATOM 835 O O . LYS A 1 105 ? 26.952 2.200 -34.466 1.00 78.94 105 LYS A O 1
ATOM 840 N N . LEU A 1 106 ? 26.629 0.385 -35.756 1.00 81.75 106 LEU A N 1
ATOM 841 C CA . LEU A 1 106 ? 25.294 0.746 -36.242 1.00 81.75 106 LEU A CA 1
ATOM 842 C C . LEU A 1 106 ? 24.162 0.252 -35.326 1.00 81.75 106 LEU A C 1
ATOM 844 O O . LEU A 1 106 ? 23.019 0.671 -35.508 1.00 81.75 106 LEU A O 1
ATOM 848 N N . ASP A 1 107 ? 24.449 -0.609 -34.343 1.00 83.19 107 ASP A N 1
ATOM 849 C CA . ASP A 1 107 ? 23.440 -1.105 -33.407 1.00 83.19 107 ASP A CA 1
ATOM 850 C C . ASP A 1 107 ? 22.935 0.043 -32.514 1.00 83.19 107 ASP A C 1
ATOM 852 O O . ASP A 1 107 ? 23.707 0.607 -31.728 1.00 83.19 107 ASP A O 1
ATOM 856 N N . PRO A 1 108 ? 21.631 0.376 -32.551 1.00 84.06 108 PRO A N 1
ATOM 857 C CA . PRO A 1 108 ? 21.084 1.433 -31.715 1.00 84.06 108 PRO A CA 1
ATOM 858 C C . PRO A 1 108 ? 21.230 1.158 -30.211 1.00 84.06 108 PRO A C 1
ATOM 860 O O . PRO A 1 108 ? 21.142 2.109 -29.438 1.00 84.06 108 PRO A O 1
ATOM 863 N N . PHE A 1 109 ? 21.460 -0.090 -29.798 1.00 87.81 109 PHE A N 1
ATOM 864 C CA . PHE A 1 109 ? 21.668 -0.490 -28.406 1.00 87.81 109 PHE A CA 1
ATOM 865 C C . PHE A 1 109 ? 23.134 -0.770 -28.056 1.00 87.81 109 PHE A C 1
ATOM 867 O O . PHE A 1 109 ? 23.400 -1.373 -27.015 1.00 87.81 109 PHE A O 1
ATOM 874 N N . HIS A 1 110 ? 24.096 -0.369 -28.896 1.00 86.25 110 HIS A N 1
ATOM 875 C CA . HIS A 1 110 ? 25.520 -0.651 -28.682 1.00 86.25 110 HIS A CA 1
ATOM 876 C C . HIS A 1 110 ? 25.984 -0.333 -27.245 1.00 86.25 110 HIS A C 1
ATOM 878 O O . HIS A 1 110 ? 26.532 -1.200 -26.564 1.00 86.25 110 HIS A O 1
ATOM 884 N N . SER A 1 111 ? 25.670 0.865 -26.737 1.00 85.94 111 SER A N 1
ATOM 885 C CA . SER A 1 111 ? 26.034 1.305 -25.380 1.00 85.94 111 SER A CA 1
ATOM 886 C C . SER A 1 111 ? 25.274 0.586 -24.255 1.00 85.94 111 SER A C 1
ATOM 888 O O . SER A 1 111 ? 25.742 0.545 -23.117 1.00 85.94 111 SER A O 1
ATOM 890 N N . HIS A 1 112 ? 24.119 -0.011 -24.555 1.00 89.50 112 HIS A N 1
ATOM 891 C CA . HIS A 1 112 ? 23.253 -0.683 -23.581 1.00 89.50 112 HIS A CA 1
ATOM 892 C C . HIS A 1 112 ? 23.594 -2.160 -23.395 1.00 89.50 112 HIS A C 1
ATOM 894 O O . HIS A 1 112 ? 23.184 -2.768 -22.412 1.00 89.50 112 HIS A O 1
ATOM 900 N N . ARG A 1 113 ? 24.368 -2.765 -24.301 1.00 87.12 113 ARG A N 1
ATOM 901 C CA . ARG A 1 113 ? 24.754 -4.189 -24.256 1.00 87.12 113 ARG A CA 1
ATOM 902 C C . ARG A 1 113 ? 25.929 -4.467 -23.326 1.00 87.12 113 ARG A C 1
ATOM 904 O O . ARG A 1 113 ? 26.824 -5.239 -23.661 1.00 87.12 113 ARG A O 1
ATOM 911 N N . THR A 1 114 ? 25.936 -3.852 -22.152 1.00 88.38 114 THR A N 1
ATOM 912 C CA . THR A 1 114 ? 26.999 -4.034 -21.164 1.00 88.38 114 THR A CA 1
ATOM 913 C C . THR A 1 114 ? 26.445 -4.648 -19.878 1.00 88.38 114 THR A C 1
ATOM 915 O O . THR A 1 114 ? 25.293 -4.386 -19.516 1.00 88.38 114 THR A O 1
ATOM 918 N N . PRO A 1 115 ? 27.254 -5.435 -19.143 1.00 87.62 115 PRO A N 1
ATOM 919 C CA . PRO A 1 115 ? 26.899 -5.869 -17.792 1.00 87.62 115 PRO A CA 1
ATOM 920 C C . PRO A 1 115 ? 26.605 -4.692 -16.857 1.00 87.62 115 PRO A C 1
ATOM 922 O O . PRO A 1 115 ? 25.773 -4.808 -15.966 1.00 87.62 115 PRO A O 1
ATOM 925 N N . THR A 1 116 ? 27.255 -3.547 -17.079 1.00 88.88 116 THR A N 1
ATOM 926 C CA . THR A 1 116 ? 27.040 -2.323 -16.301 1.00 88.88 116 THR A CA 1
ATOM 927 C C . THR A 1 116 ? 25.640 -1.751 -16.507 1.00 88.88 116 THR A C 1
ATOM 929 O O . THR A 1 116 ? 24.999 -1.372 -15.532 1.00 88.88 116 THR A O 1
ATOM 932 N N . TYR A 1 117 ? 25.144 -1.709 -17.748 1.00 90.00 117 TYR A N 1
ATOM 933 C CA . TYR A 1 117 ? 23.829 -1.141 -18.047 1.00 90.00 117 TYR A CA 1
ATOM 934 C C . TYR A 1 117 ? 22.680 -2.108 -17.723 1.00 90.00 117 TYR A C 1
ATOM 936 O O . TYR A 1 117 ? 21.695 -1.709 -17.106 1.00 90.00 117 TYR A O 1
ATOM 944 N N . LEU A 1 118 ? 22.808 -3.389 -18.085 1.00 88.62 118 LEU A N 1
ATOM 945 C CA . LEU A 1 118 ? 21.740 -4.386 -17.897 1.00 88.62 118 LEU A CA 1
ATOM 946 C C . LEU A 1 118 ? 21.790 -5.090 -16.539 1.00 88.62 118 LEU A C 1
ATOM 948 O O . LEU A 1 118 ? 20.848 -5.793 -16.177 1.00 88.62 118 LEU A O 1
ATOM 952 N N . GLY A 1 119 ? 22.890 -4.961 -15.798 1.00 87.56 119 GLY A N 1
ATOM 953 C CA . GLY A 1 119 ? 23.061 -5.640 -14.521 1.00 87.56 119 GLY A CA 1
ATOM 954 C C . GLY A 1 119 ? 22.913 -7.154 -14.661 1.00 87.56 119 GLY A C 1
ATOM 955 O O . GLY A 1 119 ? 23.451 -7.785 -15.579 1.00 87.56 119 GLY A O 1
ATOM 956 N N . PHE A 1 120 ? 22.121 -7.751 -13.770 1.00 82.62 120 PHE A N 1
ATOM 957 C CA . PHE A 1 120 ? 21.851 -9.190 -13.780 1.00 82.62 120 PHE A CA 1
ATOM 958 C C . PHE A 1 120 ? 21.090 -9.672 -15.035 1.00 82.62 120 PHE A C 1
ATOM 960 O O . PHE A 1 120 ? 21.187 -10.847 -15.405 1.00 82.62 120 PHE A O 1
ATOM 967 N N . TRP A 1 121 ? 20.411 -8.777 -15.761 1.00 85.88 121 TRP A N 1
ATOM 968 C CA . TRP A 1 121 ? 19.729 -9.098 -17.019 1.00 85.88 121 TRP A CA 1
ATOM 969 C C . TRP A 1 121 ? 20.668 -9.277 -18.211 1.00 85.88 121 TRP A C 1
ATOM 971 O O . TRP A 1 121 ? 20.251 -9.809 -19.242 1.00 85.88 121 TRP A O 1
ATOM 981 N N . TYR A 1 122 ? 21.950 -8.923 -18.082 1.00 87.81 122 TYR A N 1
ATOM 982 C CA . TYR A 1 122 ? 22.938 -9.156 -19.138 1.00 87.81 122 TYR A CA 1
ATOM 983 C C . TYR A 1 122 ? 23.038 -10.642 -19.514 1.00 87.81 122 TYR A C 1
ATOM 985 O O . TYR A 1 122 ? 23.051 -10.997 -20.691 1.00 87.81 122 TYR A O 1
ATOM 993 N N . GLY A 1 123 ? 23.024 -11.531 -18.514 1.00 83.62 123 GLY A N 1
ATOM 994 C CA . GLY A 1 123 ? 23.071 -12.982 -18.728 1.00 83.62 123 GLY A CA 1
ATOM 995 C C . GLY A 1 123 ? 21.821 -13.567 -19.398 1.00 83.62 123 GLY A C 1
ATOM 996 O O . GLY A 1 123 ? 21.866 -14.703 -19.861 1.00 83.62 123 GLY A O 1
ATOM 997 N N . HIS A 1 124 ? 20.731 -12.799 -19.465 1.00 83.81 124 HIS A N 1
ATOM 998 C CA . HIS A 1 124 ? 19.451 -13.203 -20.053 1.00 83.81 124 HIS A CA 1
ATOM 999 C C . HIS A 1 124 ? 19.318 -12.790 -21.523 1.00 83.81 124 HIS A C 1
ATOM 1001 O O . HIS A 1 124 ? 18.328 -13.136 -22.175 1.00 83.81 124 HIS A O 1
ATOM 1007 N N . GLN A 1 125 ? 20.301 -12.053 -22.049 1.00 88.31 125 GLN A N 1
ATOM 1008 C CA . GLN A 1 125 ? 20.339 -11.667 -23.452 1.00 88.31 125 GLN A CA 1
ATOM 1009 C C . GLN A 1 125 ? 20.742 -12.849 -24.330 1.00 88.31 125 GLN A C 1
ATOM 1011 O O . GLN A 1 125 ? 21.575 -13.681 -23.961 1.00 88.31 125 GLN A O 1
ATOM 1016 N N . ASN A 1 126 ? 20.183 -12.895 -25.537 1.00 84.50 126 ASN A N 1
ATOM 1017 C CA . ASN A 1 126 ? 20.607 -13.866 -26.534 1.00 84.50 126 ASN A CA 1
ATOM 1018 C C . ASN A 1 126 ? 22.060 -13.580 -26.932 1.00 84.50 126 ASN A C 1
ATOM 1020 O O . ASN A 1 126 ? 22.397 -12.472 -27.351 1.00 84.50 126 ASN A O 1
ATOM 1024 N N . LYS A 1 127 ? 22.929 -14.586 -26.801 1.00 79.94 127 LYS A N 1
ATOM 1025 C CA . LYS A 1 127 ? 24.341 -14.455 -27.170 1.00 79.94 127 LYS A CA 1
ATOM 1026 C C . LYS A 1 127 ? 24.477 -14.391 -28.690 1.00 79.94 127 LYS A C 1
ATOM 1028 O O . LYS A 1 127 ? 23.874 -15.191 -29.406 1.00 79.94 127 LYS A O 1
ATOM 1033 N N . SER A 1 128 ? 25.276 -13.443 -29.174 1.00 74.00 128 SER A N 1
ATOM 1034 C CA . SER A 1 128 ? 25.632 -13.378 -30.591 1.00 74.00 128 SER A CA 1
ATOM 1035 C C . SER A 1 128 ? 26.625 -14.487 -30.922 1.00 74.00 128 SER A C 1
ATOM 1037 O O . SER A 1 128 ? 27.601 -14.689 -30.200 1.00 74.00 128 SER A O 1
ATOM 1039 N N . SER A 1 129 ? 26.381 -15.197 -32.016 1.00 76.88 129 SER A N 1
ATOM 1040 C CA . SER A 1 129 ? 27.337 -16.140 -32.592 1.00 76.88 129 SER A CA 1
ATOM 1041 C C . SER A 1 129 ? 28.355 -15.395 -33.458 1.00 76.88 129 SER A C 1
ATOM 1043 O O . SER A 1 129 ? 28.011 -14.374 -34.050 1.00 76.88 129 SER A O 1
ATOM 1045 N N . TRP A 1 130 ? 29.578 -15.919 -33.583 1.00 69.50 130 TRP A N 1
ATOM 1046 C CA . TRP A 1 130 ? 30.653 -15.269 -34.352 1.00 69.50 130 TRP A CA 1
ATOM 1047 C C . TRP A 1 130 ? 30.366 -15.165 -35.862 1.00 69.50 130 TRP A C 1
ATOM 1049 O O . TRP A 1 130 ? 30.941 -14.321 -36.535 1.00 69.50 130 TRP A O 1
ATOM 1059 N N . TRP A 1 131 ? 29.457 -15.991 -36.391 1.00 70.75 131 TRP A N 1
ATOM 1060 C CA . TRP A 1 131 ? 29.071 -16.016 -37.809 1.00 70.75 131 TRP A CA 1
ATOM 1061 C C . TRP A 1 131 ? 27.802 -15.211 -38.131 1.00 70.75 131 TRP A C 1
ATOM 1063 O O . TRP A 1 131 ? 27.350 -15.206 -39.275 1.00 70.75 131 TRP A O 1
ATOM 1073 N N . ARG A 1 132 ? 27.166 -14.567 -37.141 1.00 68.62 132 ARG A N 1
ATOM 1074 C CA . ARG A 1 132 ? 25.970 -13.749 -37.391 1.00 68.62 132 ARG A CA 1
ATOM 1075 C C . ARG A 1 132 ? 26.367 -12.326 -37.744 1.00 68.62 132 ARG A C 1
ATOM 1077 O O . ARG A 1 132 ? 26.982 -11.638 -36.941 1.00 68.62 132 ARG A O 1
ATOM 1084 N N . VAL A 1 133 ? 25.921 -11.879 -38.914 1.00 70.81 133 VAL A N 1
ATOM 1085 C CA . VAL A 1 133 ? 26.132 -10.504 -39.389 1.00 70.81 133 VAL A CA 1
ATOM 1086 C C . VAL A 1 133 ? 25.287 -9.496 -38.598 1.00 70.81 133 VAL A C 1
ATOM 1088 O O . VAL A 1 133 ? 25.737 -8.379 -38.373 1.00 70.81 133 VAL A O 1
ATOM 1091 N N . ALA A 1 134 ? 24.099 -9.894 -38.122 1.00 73.25 134 ALA A N 1
ATOM 1092 C CA . ALA A 1 134 ? 23.200 -9.050 -37.332 1.00 73.25 134 ALA A CA 1
ATOM 1093 C C . ALA A 1 134 ? 23.191 -9.441 -35.845 1.00 73.25 134 ALA A C 1
ATOM 1095 O O . ALA A 1 134 ? 23.096 -10.624 -35.494 1.00 73.25 134 ALA A O 1
ATOM 1096 N N . LYS A 1 135 ? 23.228 -8.436 -34.959 1.00 77.69 135 LYS A N 1
ATOM 1097 C CA . LYS A 1 135 ? 23.099 -8.646 -33.513 1.00 77.69 135 LYS A CA 1
ATOM 1098 C C . LYS A 1 135 ? 21.657 -9.016 -33.156 1.00 77.69 135 LYS A C 1
ATOM 1100 O O . LYS A 1 135 ? 20.727 -8.399 -33.672 1.00 77.69 135 LYS A O 1
ATOM 1105 N N . PRO A 1 136 ? 21.445 -9.991 -32.253 1.00 83.38 136 PRO A N 1
ATOM 1106 C CA . PRO A 1 136 ? 20.101 -10.297 -31.782 1.00 83.38 136 PRO A CA 1
ATOM 1107 C C . PRO A 1 136 ? 19.512 -9.074 -31.063 1.00 83.38 136 PRO A C 1
ATOM 1109 O O . PRO A 1 136 ? 20.265 -8.367 -30.388 1.00 83.38 136 PRO A O 1
ATOM 1112 N N . PRO A 1 137 ? 18.200 -8.811 -31.158 1.00 86.38 137 PRO A N 1
ATOM 1113 C CA . PRO A 1 137 ? 17.575 -7.702 -30.441 1.00 86.38 137 PRO A CA 1
ATOM 1114 C C . PRO A 1 137 ? 17.804 -7.810 -28.926 1.00 86.38 137 PRO A C 1
ATOM 1116 O O . PRO A 1 137 ? 18.051 -8.897 -28.395 1.00 86.38 137 PRO A O 1
ATOM 1119 N N . LEU A 1 138 ? 17.782 -6.663 -28.245 1.00 91.19 138 LEU A N 1
ATOM 1120 C CA . LEU A 1 138 ? 17.894 -6.602 -26.790 1.00 91.19 138 LEU A CA 1
ATOM 1121 C C . LEU A 1 138 ? 16.524 -6.859 -26.163 1.00 91.19 138 LEU A C 1
ATOM 1123 O O . LEU A 1 138 ? 15.526 -6.328 -26.647 1.00 91.19 138 LEU A O 1
ATOM 1127 N N . TYR A 1 139 ? 16.478 -7.662 -25.105 1.00 91.88 139 TYR A N 1
ATOM 1128 C CA . TYR A 1 139 ? 15.239 -8.060 -24.444 1.00 91.88 139 TYR A CA 1
ATOM 1129 C C . TYR A 1 139 ? 15.204 -7.607 -22.984 1.00 91.88 139 TYR A C 1
ATOM 1131 O O . TYR A 1 139 ? 16.216 -7.670 -22.285 1.00 91.88 139 TYR A O 1
ATOM 1139 N N . GLY A 1 140 ? 14.029 -7.191 -22.522 1.00 91.94 140 GLY A N 1
ATOM 1140 C CA . GLY A 1 140 ? 13.747 -6.835 -21.133 1.00 91.94 140 GLY A CA 1
ATOM 1141 C C . GLY A 1 140 ? 12.560 -7.615 -20.572 1.00 91.94 140 GLY A C 1
ATOM 1142 O O . GLY A 1 140 ? 11.895 -8.332 -21.323 1.00 91.94 140 GLY A O 1
ATOM 1143 N N . PRO A 1 141 ? 12.299 -7.496 -19.264 1.00 93.56 141 PRO A N 1
ATOM 1144 C CA . PRO A 1 141 ? 11.189 -8.165 -18.600 1.00 93.56 141 PRO A CA 1
ATOM 1145 C C . PRO A 1 141 ? 9.837 -7.558 -18.984 1.00 93.56 141 PRO A C 1
ATOM 1147 O O . PRO A 1 141 ? 9.723 -6.356 -19.222 1.00 93.56 141 PRO A O 1
ATOM 1150 N N . VAL A 1 142 ? 8.798 -8.386 -18.956 1.00 93.62 142 VAL A N 1
ATOM 1151 C CA . VAL A 1 142 ? 7.401 -7.944 -18.984 1.00 93.62 142 VAL A CA 1
ATOM 1152 C C . VAL A 1 142 ? 6.926 -7.694 -17.548 1.00 93.62 142 VAL A C 1
ATOM 1154 O O . VAL A 1 142 ? 6.872 -8.619 -16.739 1.00 93.62 142 VAL A O 1
ATOM 1157 N N . LEU A 1 143 ? 6.590 -6.439 -17.222 1.00 94.38 143 LEU A N 1
ATOM 1158 C CA . LEU A 1 143 ? 6.113 -6.030 -15.893 1.00 94.38 143 LEU A CA 1
ATOM 1159 C C . LEU A 1 143 ? 4.593 -5.828 -15.896 1.00 94.38 143 LEU A C 1
ATOM 1161 O O . LEU A 1 143 ? 4.077 -4.809 -16.369 1.00 94.38 143 LEU A O 1
ATOM 1165 N N . VAL A 1 144 ? 3.873 -6.796 -15.340 1.00 92.38 144 VAL A N 1
ATOM 1166 C CA . VAL A 1 144 ? 2.403 -6.840 -15.341 1.00 92.38 144 VAL A CA 1
ATOM 1167 C C . VAL A 1 144 ? 1.847 -6.995 -13.937 1.00 92.38 144 VAL A C 1
ATOM 1169 O O . VAL A 1 144 ? 2.523 -7.507 -13.044 1.00 92.38 144 VAL A O 1
ATOM 1172 N N . VAL A 1 145 ? 0.607 -6.549 -13.749 1.00 92.69 145 VAL A N 1
ATOM 1173 C CA . VAL A 1 145 ? -0.085 -6.661 -12.469 1.00 92.69 145 VAL A CA 1
ATOM 1174 C C . VAL A 1 145 ? -1.590 -6.803 -12.636 1.00 92.69 145 VAL A C 1
ATOM 1176 O O . VAL A 1 145 ? -2.199 -6.119 -13.458 1.00 92.69 145 VAL A O 1
ATOM 1179 N N . ASN A 1 146 ? -2.171 -7.685 -11.831 1.00 91.88 146 ASN A N 1
ATOM 1180 C CA . ASN A 1 146 ? -3.600 -7.765 -11.552 1.00 91.88 146 ASN A CA 1
ATOM 1181 C C . ASN A 1 146 ? -3.807 -8.420 -10.166 1.00 91.88 146 ASN A C 1
ATOM 1183 O O . ASN A 1 146 ? -2.855 -8.895 -9.557 1.00 91.88 146 ASN A O 1
ATOM 1187 N N . LEU A 1 147 ? -5.031 -8.433 -9.651 1.00 89.75 147 LEU A N 1
ATOM 1188 C CA . LEU A 1 147 ? -5.396 -8.965 -8.339 1.00 89.75 147 LEU A CA 1
ATOM 1189 C C . LEU A 1 147 ? -5.330 -10.497 -8.297 1.00 89.75 147 LEU A C 1
ATOM 1191 O O . LEU A 1 147 ? -5.067 -11.063 -7.245 1.00 89.75 147 LEU A O 1
ATOM 1195 N N . GLU A 1 148 ? -5.538 -11.176 -9.426 1.00 88.94 148 GLU A N 1
ATOM 1196 C CA . GLU A 1 148 ? -5.573 -12.644 -9.504 1.00 88.94 148 GLU A CA 1
ATOM 1197 C C . GLU A 1 148 ? -4.174 -13.282 -9.481 1.00 88.94 148 GLU A C 1
ATOM 1199 O O . GLU A 1 148 ? -3.964 -14.350 -8.904 1.00 88.94 148 GLU A O 1
ATOM 1204 N N . HIS A 1 149 ? -3.195 -12.621 -10.089 1.00 89.88 149 HIS A N 1
ATOM 1205 C CA . HIS A 1 149 ? -1.824 -13.102 -10.254 1.00 89.88 149 HIS A CA 1
ATOM 1206 C C . HIS A 1 149 ? -0.796 -12.215 -9.541 1.00 89.88 149 HIS A C 1
ATOM 1208 O O . HIS A 1 149 ? 0.379 -12.566 -9.487 1.00 89.88 149 HIS A O 1
ATOM 1214 N N . GLY A 1 150 ? -1.205 -11.078 -8.983 1.00 92.06 150 GLY A N 1
ATOM 1215 C CA . GLY A 1 150 ? -0.328 -10.132 -8.301 1.00 92.06 150 GLY A CA 1
ATOM 1216 C C . GLY A 1 150 ? 0.670 -9.443 -9.238 1.00 92.06 150 GLY A C 1
ATOM 1217 O O . GLY A 1 150 ? 0.445 -9.316 -10.444 1.00 92.06 150 GLY A O 1
ATOM 1218 N N . PHE A 1 151 ? 1.785 -8.966 -8.683 1.00 94.12 151 PHE A N 1
ATOM 1219 C CA . PHE A 1 151 ? 2.841 -8.286 -9.432 1.00 94.12 151 PHE A CA 1
ATOM 1220 C C . PHE A 1 151 ? 3.794 -9.317 -10.032 1.00 94.12 151 PHE A C 1
ATOM 1222 O O . PHE A 1 151 ? 4.435 -10.079 -9.310 1.00 94.12 151 PHE A O 1
ATOM 1229 N N . CYS A 1 152 ? 3.893 -9.344 -11.361 1.00 93.44 152 CYS A N 1
ATOM 1230 C CA . CYS A 1 152 ? 4.741 -10.283 -12.095 1.00 93.44 152 CYS A CA 1
ATOM 1231 C C . CYS A 1 152 ? 4.500 -11.760 -11.703 1.00 93.44 152 CYS A C 1
ATOM 1233 O O . CYS A 1 152 ? 5.443 -12.546 -11.598 1.00 93.44 152 CYS A O 1
ATOM 1235 N N . GLY A 1 153 ? 3.237 -12.133 -11.457 1.00 91.69 153 GLY A N 1
ATOM 1236 C CA . GLY A 1 153 ? 2.846 -13.492 -11.061 1.00 91.69 153 GLY A CA 1
ATOM 1237 C C . GLY A 1 153 ? 3.011 -13.801 -9.567 1.00 91.69 153 GLY A C 1
ATOM 1238 O O . GLY A 1 153 ? 2.940 -14.967 -9.177 1.00 91.69 153 GLY A O 1
ATOM 1239 N N . ARG A 1 154 ? 3.274 -12.791 -8.726 1.00 92.44 154 ARG A N 1
ATOM 1240 C CA . ARG A 1 154 ? 3.447 -12.941 -7.276 1.00 92.44 154 ARG A CA 1
ATOM 1241 C C . ARG A 1 154 ? 2.440 -12.102 -6.494 1.00 92.44 154 ARG A C 1
ATOM 1243 O O . ARG A 1 154 ? 2.413 -10.878 -6.603 1.00 92.44 154 ARG A O 1
ATOM 1250 N N . GLN A 1 155 ? 1.664 -12.767 -5.640 1.00 91.38 155 GLN A N 1
ATOM 1251 C CA . GLN A 1 155 ? 0.704 -12.111 -4.744 1.00 91.38 155 GLN A CA 1
ATOM 1252 C C . GLN A 1 155 ? 1.387 -11.300 -3.637 1.00 91.38 155 GLN A C 1
ATOM 1254 O O . GLN A 1 155 ? 0.948 -10.202 -3.300 1.00 91.38 155 GLN A O 1
ATOM 1259 N N . ALA A 1 156 ? 2.525 -11.787 -3.144 1.00 91.62 156 ALA A N 1
ATOM 1260 C CA . ALA A 1 156 ? 3.395 -11.066 -2.229 1.00 91.62 156 ALA A CA 1
ATOM 1261 C C . ALA A 1 156 ? 4.797 -10.918 -2.829 1.00 91.62 156 ALA A C 1
ATOM 1263 O O . ALA A 1 156 ? 5.309 -11.832 -3.474 1.00 91.62 156 ALA A O 1
ATOM 1264 N N . VAL A 1 157 ? 5.408 -9.760 -2.601 1.00 93.19 157 VAL A N 1
ATOM 1265 C CA . VAL A 1 157 ? 6.795 -9.450 -2.958 1.00 93.19 157 VAL A CA 1
ATOM 1266 C C . VAL A 1 157 ? 7.528 -8.929 -1.731 1.00 93.19 157 VAL A C 1
ATOM 1268 O O . VAL A 1 157 ? 6.912 -8.427 -0.794 1.00 93.19 157 VAL A O 1
ATOM 1271 N N . HIS A 1 158 ? 8.850 -9.018 -1.733 1.00 91.81 158 HIS A N 1
ATOM 1272 C CA . HIS A 1 158 ? 9.690 -8.446 -0.690 1.00 91.81 158 HIS A CA 1
ATOM 1273 C C . HIS A 1 158 ? 10.420 -7.229 -1.238 1.00 91.81 158 HIS A C 1
ATOM 1275 O O . HIS A 1 158 ? 11.049 -7.301 -2.289 1.00 91.81 158 HIS A O 1
ATOM 1281 N N . LEU A 1 159 ? 10.335 -6.106 -0.536 1.00 90.75 159 LEU A N 1
ATOM 1282 C CA . LEU A 1 159 ? 10.958 -4.857 -0.954 1.00 90.75 159 LEU A CA 1
ATOM 1283 C C . LEU A 1 159 ? 12.186 -4.550 -0.109 1.00 90.75 159 LEU A C 1
ATOM 1285 O O . LEU A 1 159 ? 12.163 -4.721 1.111 1.00 90.75 159 LEU A O 1
ATOM 1289 N N . THR A 1 160 ? 13.248 -4.058 -0.742 1.00 87.06 160 THR A N 1
ATOM 1290 C CA . THR A 1 160 ? 14.505 -3.697 -0.068 1.00 87.06 160 THR A CA 1
ATOM 1291 C C . THR A 1 160 ? 14.839 -2.236 -0.295 1.00 87.06 160 THR A C 1
ATOM 1293 O O . THR A 1 160 ? 14.685 -1.730 -1.401 1.00 87.06 160 THR A O 1
ATOM 1296 N N . ARG A 1 161 ? 15.281 -1.513 0.738 1.00 80.44 161 ARG A N 1
ATOM 1297 C CA . ARG A 1 161 ? 15.538 -0.058 0.631 1.00 80.44 161 ARG A CA 1
ATOM 1298 C C . ARG A 1 161 ? 16.565 0.288 -0.436 1.00 80.44 161 ARG A C 1
ATOM 1300 O O . ARG A 1 161 ? 16.407 1.253 -1.171 1.00 80.44 161 ARG A O 1
ATOM 1307 N N . LEU A 1 162 ? 17.598 -0.542 -0.524 1.00 78.75 162 LEU A N 1
ATOM 1308 C CA . LEU A 1 162 ? 18.687 -0.393 -1.470 1.00 78.75 162 LEU A CA 1
ATOM 1309 C C . LEU A 1 162 ? 18.664 -1.537 -2.492 1.00 78.75 162 LEU A C 1
ATOM 1311 O O . LEU A 1 162 ? 18.243 -2.647 -2.153 1.00 78.75 162 LEU A O 1
ATOM 1315 N N . PRO A 1 163 ? 19.157 -1.299 -3.720 1.00 79.88 163 PRO A N 1
ATOM 1316 C CA . PRO A 1 163 ? 19.518 -2.352 -4.660 1.00 79.88 163 PRO A CA 1
ATOM 1317 C C . PRO A 1 163 ? 20.519 -3.320 -4.025 1.00 79.88 163 PRO A C 1
ATOM 1319 O O . PRO A 1 163 ? 21.613 -2.920 -3.624 1.00 79.88 163 PRO A O 1
ATOM 1322 N N . LEU A 1 164 ? 20.165 -4.601 -3.928 1.00 70.75 164 LEU A N 1
ATOM 1323 C CA . LEU A 1 164 ? 21.007 -5.594 -3.243 1.00 70.75 164 LEU A CA 1
ATOM 1324 C C . LEU A 1 164 ? 21.904 -6.402 -4.181 1.00 70.75 164 LEU A C 1
ATOM 1326 O O . LEU A 1 164 ? 22.810 -7.100 -3.723 1.00 70.75 164 LEU A O 1
ATOM 1330 N N . PHE A 1 165 ? 21.682 -6.300 -5.491 1.00 69.50 165 PHE A N 1
ATOM 1331 C CA . PHE A 1 165 ? 22.489 -6.982 -6.495 1.00 69.50 165 PHE A CA 1
ATOM 1332 C C . PHE A 1 165 ? 23.527 -6.039 -7.093 1.00 69.50 165 PHE A C 1
ATOM 1334 O O . PHE A 1 165 ? 23.201 -4.929 -7.501 1.00 69.50 165 PHE A O 1
ATOM 1341 N N . THR A 1 166 ? 24.772 -6.511 -7.203 1.00 64.31 166 THR A N 1
ATOM 1342 C CA . THR A 1 166 ? 25.872 -5.757 -7.816 1.00 64.31 166 THR A CA 1
ATOM 1343 C C . THR A 1 166 ? 26.384 -6.467 -9.078 1.00 64.31 166 THR A C 1
ATOM 1345 O O . THR A 1 166 ? 26.748 -7.647 -8.995 1.00 64.31 166 THR A O 1
ATOM 1348 N N . PRO A 1 167 ? 26.471 -5.775 -10.231 1.00 69.62 167 PRO A N 1
ATOM 1349 C CA . PRO A 1 167 ? 25.880 -4.462 -10.503 1.00 69.62 167 PRO A CA 1
ATOM 1350 C C . PRO A 1 167 ? 24.347 -4.565 -10.674 1.00 69.62 167 PRO A C 1
ATOM 1352 O O . PRO A 1 167 ? 23.877 -5.524 -11.295 1.00 69.62 167 PRO A O 1
ATOM 1355 N N . PRO A 1 168 ? 23.563 -3.588 -10.179 1.00 74.31 168 PRO A N 1
ATOM 1356 C CA . PRO A 1 168 ? 22.104 -3.606 -10.325 1.00 74.31 168 PRO A CA 1
ATOM 1357 C C . PRO A 1 168 ? 21.649 -3.337 -11.767 1.00 74.31 168 PRO A C 1
ATOM 1359 O O . PRO A 1 168 ? 20.535 -3.683 -12.145 1.00 74.31 168 PRO A O 1
ATOM 1362 N N . GLY A 1 169 ? 22.540 -2.779 -12.589 1.00 85.31 169 GLY A N 1
ATOM 1363 C CA . GLY A 1 169 ? 22.202 -2.190 -13.877 1.00 85.31 169 GLY A CA 1
ATOM 1364 C C . GLY A 1 169 ? 22.007 -0.679 -13.751 1.00 85.31 169 GLY A C 1
ATOM 1365 O O . GLY A 1 169 ? 21.972 -0.135 -12.649 1.00 85.31 169 GLY A O 1
ATOM 1366 N N . GLN A 1 170 ? 21.909 -0.007 -14.892 1.00 88.50 170 GLN A N 1
ATOM 1367 C CA . GLN A 1 170 ? 21.575 1.416 -15.002 1.00 88.50 170 GLN A CA 1
ATOM 1368 C C . GLN A 1 170 ? 20.178 1.637 -15.594 1.00 88.50 170 GLN A C 1
ATOM 1370 O O . GLN A 1 170 ? 19.646 2.735 -15.475 1.00 88.50 170 GLN A O 1
ATOM 1375 N N . ALA A 1 171 ? 19.583 0.624 -16.233 1.00 88.62 171 ALA A N 1
ATOM 1376 C CA . ALA A 1 171 ? 18.201 0.698 -16.697 1.00 88.62 171 ALA A CA 1
ATOM 1377 C C . ALA A 1 171 ? 17.229 0.659 -15.506 1.00 88.62 171 ALA A C 1
ATOM 1379 O O . ALA A 1 171 ? 17.360 -0.214 -14.643 1.00 88.62 171 ALA A O 1
ATOM 1380 N N . GLY A 1 172 ? 16.231 1.545 -15.459 1.00 88.31 172 GLY A N 1
ATOM 1381 C CA . GLY A 1 172 ? 15.331 1.666 -14.305 1.00 88.31 172 GLY A CA 1
ATOM 1382 C C . GLY A 1 172 ? 14.532 0.396 -14.017 1.00 88.31 172 GLY A C 1
ATOM 1383 O O . GLY A 1 172 ? 14.379 0.011 -12.859 1.00 88.31 172 GLY A O 1
ATOM 1384 N N . TRP A 1 173 ? 14.119 -0.339 -15.053 1.00 89.94 173 TRP A N 1
ATOM 1385 C CA . TRP A 1 173 ? 13.462 -1.643 -14.899 1.00 89.94 173 TRP A CA 1
ATOM 1386 C C . TRP A 1 173 ? 14.398 -2.733 -14.356 1.00 89.94 173 TRP A C 1
ATOM 1388 O O . TRP A 1 173 ? 13.947 -3.647 -13.668 1.00 89.94 173 TRP A O 1
ATOM 1398 N N . ALA A 1 174 ? 15.702 -2.658 -14.633 1.00 88.94 174 ALA A N 1
ATOM 1399 C CA . ALA A 1 174 ? 16.668 -3.587 -14.052 1.00 88.94 174 ALA A CA 1
ATOM 1400 C C . ALA A 1 174 ? 16.859 -3.258 -12.569 1.00 88.94 174 ALA A C 1
ATOM 1402 O O . ALA A 1 174 ? 16.789 -4.150 -11.726 1.00 88.94 174 ALA A O 1
ATOM 1403 N N . VAL A 1 175 ? 16.996 -1.965 -12.258 1.00 89.75 175 VAL A N 1
ATOM 1404 C CA . VAL A 1 175 ? 17.152 -1.452 -10.896 1.00 89.75 175 VAL A CA 1
ATOM 1405 C C . VAL A 1 175 ? 15.936 -1.782 -10.027 1.00 89.75 175 VAL A C 1
ATOM 1407 O O . VAL A 1 175 ? 16.123 -2.305 -8.929 1.00 89.75 175 VAL A O 1
ATOM 1410 N N . ILE A 1 176 ? 14.700 -1.569 -10.495 1.00 90.88 176 ILE A N 1
ATOM 1411 C CA . ILE A 1 176 ? 13.507 -1.856 -9.679 1.00 90.88 176 ILE A CA 1
ATOM 1412 C C . ILE A 1 176 ? 13.417 -3.340 -9.304 1.00 90.88 176 ILE A C 1
ATOM 1414 O O . ILE A 1 176 ? 13.078 -3.677 -8.176 1.00 90.88 176 ILE A O 1
ATOM 1418 N N . LEU A 1 177 ? 13.805 -4.244 -10.207 1.00 90.06 177 LEU A N 1
ATOM 1419 C CA . LEU A 1 177 ? 13.797 -5.687 -9.954 1.00 90.06 177 LEU A CA 1
ATOM 1420 C C . LEU A 1 177 ? 14.945 -6.149 -9.045 1.00 90.06 177 LEU A C 1
ATOM 1422 O O . LEU A 1 177 ? 15.005 -7.316 -8.675 1.00 90.06 177 LEU A O 1
ATOM 1426 N N . THR A 1 178 ? 15.857 -5.247 -8.675 1.00 86.81 178 THR A N 1
ATOM 1427 C CA . THR A 1 178 ? 16.826 -5.473 -7.589 1.00 86.81 178 THR A CA 1
ATOM 1428 C C . THR A 1 178 ? 16.341 -4.977 -6.227 1.00 86.81 178 THR A C 1
ATOM 1430 O O . THR A 1 178 ? 17.023 -5.193 -5.223 1.00 86.81 178 THR A O 1
ATOM 1433 N N . ILE A 1 179 ? 15.190 -4.302 -6.207 1.00 90.00 179 ILE A N 1
ATOM 1434 C CA . ILE A 1 179 ? 14.485 -3.827 -5.013 1.00 90.00 179 ILE A CA 1
ATOM 1435 C C . ILE A 1 179 ? 13.281 -4.705 -4.716 1.00 90.00 179 ILE A C 1
ATOM 1437 O O . ILE A 1 179 ? 12.988 -4.950 -3.552 1.00 90.00 179 ILE A O 1
ATOM 1441 N N . PHE A 1 180 ? 12.599 -5.170 -5.759 1.00 91.69 180 PHE A N 1
ATOM 1442 C CA . PHE A 1 180 ? 11.487 -6.100 -5.680 1.00 91.69 180 PHE A CA 1
ATOM 1443 C C . PHE A 1 180 ? 12.041 -7.516 -5.782 1.00 91.69 180 PHE A C 1
ATOM 1445 O O . PHE A 1 180 ? 12.672 -7.870 -6.777 1.00 91.69 180 PHE A O 1
ATOM 1452 N N . HIS A 1 181 ? 11.770 -8.326 -4.769 1.00 90.38 181 HIS A N 1
ATOM 1453 C CA . HIS A 1 181 ? 12.253 -9.695 -4.646 1.00 90.38 181 HIS A CA 1
ATOM 1454 C C . HIS A 1 181 ? 11.077 -10.650 -4.520 1.00 90.38 181 HIS A C 1
ATOM 1456 O O . HIS A 1 181 ? 10.033 -10.310 -3.961 1.00 90.38 181 HIS A O 1
ATOM 1462 N N . THR A 1 182 ? 11.248 -11.864 -5.029 1.00 88.25 182 THR A N 1
ATOM 1463 C CA . THR A 1 182 ? 10.224 -12.912 -4.919 1.00 88.25 182 THR A CA 1
ATOM 1464 C C . THR A 1 182 ? 10.217 -13.581 -3.549 1.00 88.25 182 THR A C 1
ATOM 1466 O O . THR A 1 182 ? 9.242 -14.239 -3.210 1.00 88.25 182 THR A O 1
ATOM 1469 N N . GLU A 1 183 ? 11.299 -13.436 -2.780 1.00 84.62 183 GLU A N 1
ATOM 1470 C CA . GLU A 1 183 ? 11.523 -14.121 -1.505 1.00 84.62 183 GLU A CA 1
ATOM 1471 C C . GLU A 1 183 ? 12.169 -13.189 -0.477 1.00 84.62 183 GLU A C 1
ATOM 1473 O O . GLU A 1 183 ? 12.892 -12.249 -0.827 1.00 84.62 183 GLU A O 1
ATOM 1478 N N . GLY A 1 184 ? 11.908 -13.474 0.801 1.00 78.94 184 GLY A N 1
ATOM 1479 C CA . GLY A 1 184 ? 12.442 -12.731 1.933 1.00 78.94 184 GLY A CA 1
ATOM 1480 C C . GLY A 1 184 ? 13.955 -12.866 2.048 1.00 78.94 184 GLY A C 1
ATOM 1481 O O . GLY A 1 184 ? 14.522 -13.956 1.982 1.00 78.94 184 GLY A O 1
ATOM 1482 N N . LEU A 1 185 ? 14.631 -11.738 2.249 1.00 75.88 185 LEU A N 1
ATOM 1483 C CA . LEU A 1 185 ? 16.077 -11.709 2.433 1.00 75.88 185 LEU A CA 1
ATOM 1484 C C . LEU A 1 185 ? 16.372 -11.635 3.929 1.00 75.88 185 LEU A C 1
ATOM 1486 O O . LEU A 1 185 ? 16.230 -10.577 4.529 1.00 75.88 185 LEU A O 1
ATOM 1490 N N . HIS A 1 186 ? 16.765 -12.757 4.530 1.00 58.50 186 HIS A N 1
ATOM 1491 C CA . HIS A 1 186 ? 17.000 -12.848 5.979 1.00 58.50 186 HIS A CA 1
ATOM 1492 C C . HIS A 1 186 ? 18.478 -12.677 6.376 1.00 58.50 186 HIS A C 1
ATOM 1494 O O . HIS A 1 186 ? 18.768 -12.234 7.483 1.00 58.50 186 HIS A O 1
ATOM 1500 N N . SER A 1 187 ? 19.423 -12.927 5.459 1.00 52.31 187 SER A N 1
ATOM 1501 C CA . SER A 1 187 ? 20.869 -12.809 5.710 1.00 52.31 187 SER A CA 1
ATOM 1502 C C . SER A 1 187 ? 21.553 -11.945 4.647 1.00 52.31 187 SER A C 1
ATOM 1504 O O . SER A 1 187 ? 21.886 -12.399 3.549 1.00 52.31 187 SER A O 1
ATOM 1506 N N . LEU A 1 188 ? 21.724 -10.659 4.955 1.00 50.59 188 LEU A N 1
ATOM 1507 C CA . LEU A 1 188 ? 22.657 -9.763 4.252 1.00 50.59 188 LEU A CA 1
ATOM 1508 C C . LEU A 1 188 ? 23.654 -9.080 5.191 1.00 50.59 188 LEU A C 1
ATOM 1510 O O . LEU A 1 188 ? 24.506 -8.317 4.733 1.00 50.59 188 LEU A O 1
ATOM 1514 N N . ARG A 1 189 ? 23.568 -9.378 6.491 1.00 46.25 189 ARG A N 1
ATOM 1515 C CA . ARG A 1 189 ? 24.508 -8.920 7.516 1.00 46.25 189 ARG A CA 1
ATOM 1516 C C . ARG A 1 189 ? 25.543 -9.994 7.868 1.00 46.25 189 ARG A C 1
ATOM 1518 O O . ARG A 1 189 ? 26.029 -10.018 8.993 1.00 46.25 189 ARG A O 1
ATOM 1525 N N . SER A 1 190 ? 25.921 -10.856 6.919 1.00 31.70 190 SER A N 1
ATOM 1526 C CA . SER A 1 190 ? 27.134 -11.658 7.094 1.00 31.70 190 SER A CA 1
ATOM 1527 C C . SER A 1 190 ? 28.345 -10.725 7.008 1.00 31.70 190 SER A C 1
ATOM 1529 O O . SER A 1 190 ? 28.743 -10.292 5.927 1.00 31.70 190 SER A O 1
ATOM 1531 N N . THR A 1 191 ? 28.851 -10.363 8.189 1.00 32.59 191 THR A N 1
ATOM 1532 C CA . THR A 1 191 ? 30.221 -9.918 8.486 1.00 32.59 191 THR A CA 1
ATOM 1533 C C . THR A 1 191 ? 30.838 -8.940 7.483 1.00 32.59 191 THR A C 1
ATOM 1535 O O . THR A 1 191 ? 31.644 -9.323 6.636 1.00 32.59 191 THR A O 1
ATOM 1538 N N . SER A 1 192 ? 30.572 -7.640 7.642 1.00 28.73 192 SER A N 1
ATOM 1539 C CA . SER A 1 192 ? 31.639 -6.682 7.352 1.00 28.73 192 SER A CA 1
ATOM 1540 C C . SER A 1 192 ? 32.660 -6.816 8.478 1.00 28.73 192 SER A C 1
ATOM 1542 O O . SER A 1 192 ? 32.494 -6.217 9.541 1.00 28.73 192 SER A O 1
ATOM 1544 N N . THR A 1 193 ? 33.691 -7.633 8.273 1.00 27.53 193 THR A N 1
ATOM 1545 C CA . THR A 1 193 ? 34.942 -7.478 9.015 1.00 27.53 193 THR A CA 1
ATOM 1546 C C . THR A 1 193 ? 35.316 -6.006 8.921 1.00 27.53 193 THR A C 1
ATOM 1548 O O . THR A 1 193 ? 35.309 -5.423 7.831 1.00 27.53 193 THR A O 1
ATOM 1551 N N . SER A 1 194 ? 35.529 -5.369 10.070 1.00 29.50 194 SER A N 1
ATOM 1552 C CA . SER A 1 194 ? 35.957 -3.979 10.094 1.00 29.50 194 SER A CA 1
ATOM 1553 C C . SER A 1 194 ? 37.216 -3.860 9.230 1.00 29.50 194 SER A C 1
ATOM 1555 O O . SER A 1 194 ? 38.139 -4.667 9.342 1.00 29.50 194 SER A O 1
ATOM 1557 N N . ILE A 1 195 ? 37.255 -2.871 8.338 1.00 35.38 195 ILE A N 1
ATOM 1558 C CA . ILE A 1 195 ? 38.402 -2.622 7.445 1.00 35.38 195 ILE A CA 1
ATOM 1559 C C . ILE A 1 195 ? 39.698 -2.380 8.253 1.00 35.38 195 ILE A C 1
ATOM 1561 O O . ILE A 1 195 ? 40.794 -2.513 7.726 1.00 35.38 195 ILE A O 1
ATOM 1565 N N . VAL A 1 196 ? 39.584 -2.136 9.562 1.00 29.69 196 VAL A N 1
ATOM 1566 C CA . VAL A 1 196 ? 40.704 -1.930 10.488 1.00 29.69 196 VAL A CA 1
ATOM 1567 C C . VAL A 1 196 ? 41.437 -3.235 10.850 1.00 29.69 196 VAL A C 1
ATOM 1569 O O . VAL A 1 196 ? 42.610 -3.189 11.213 1.00 29.69 196 VAL A O 1
ATOM 1572 N N . GLU A 1 197 ? 40.810 -4.409 10.714 1.00 32.38 197 GLU A N 1
ATOM 1573 C CA . GLU A 1 197 ? 41.462 -5.699 11.019 1.00 32.38 197 GLU A CA 1
ATOM 1574 C C . GLU A 1 197 ? 42.121 -6.359 9.798 1.00 32.38 197 GLU A C 1
ATOM 1576 O O . GLU A 1 197 ? 43.026 -7.177 9.960 1.00 32.38 197 GLU A O 1
ATOM 1581 N N . ALA A 1 198 ? 41.752 -5.960 8.575 1.00 32.78 198 ALA A N 1
ATOM 1582 C CA . ALA A 1 198 ? 42.387 -6.454 7.350 1.00 32.78 198 ALA A CA 1
ATOM 1583 C C . ALA A 1 198 ? 43.810 -5.897 7.142 1.00 32.78 198 ALA A C 1
ATOM 1585 O O . ALA A 1 198 ? 44.623 -6.536 6.483 1.00 32.78 198 ALA A O 1
ATOM 1586 N N . GLU A 1 199 ? 44.137 -4.745 7.739 1.00 29.16 199 GLU A N 1
ATOM 1587 C CA . GLU A 1 199 ? 45.469 -4.128 7.627 1.00 29.16 199 GLU A CA 1
ATOM 1588 C C . GLU A 1 199 ? 46.468 -4.613 8.693 1.00 29.16 199 GLU A C 1
ATOM 1590 O O . GLU A 1 199 ? 47.662 -4.350 8.576 1.00 29.16 199 GLU A O 1
ATOM 1595 N N . LYS A 1 200 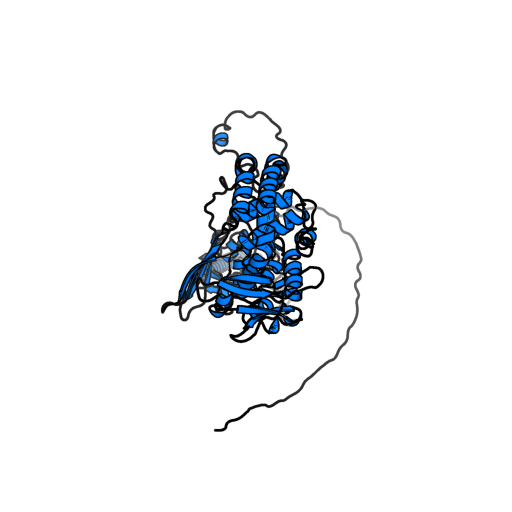? 46.018 -5.357 9.716 1.00 30.52 200 LYS A N 1
ATOM 1596 C CA . LYS A 1 200 ? 46.893 -5.917 10.768 1.00 30.52 200 LYS A CA 1
ATOM 1597 C C . LYS A 1 200 ? 47.107 -7.430 10.686 1.00 30.52 200 LYS A C 1
ATOM 1599 O O . LYS A 1 200 ? 47.894 -7.962 11.459 1.00 30.52 200 LYS A O 1
ATOM 1604 N N . ALA A 1 201 ? 46.450 -8.118 9.754 1.00 31.02 201 ALA A N 1
ATOM 1605 C CA . ALA A 1 201 ? 46.531 -9.573 9.606 1.00 31.02 201 ALA A CA 1
ATOM 1606 C C . ALA A 1 201 ? 47.521 -10.037 8.518 1.00 31.02 201 ALA A C 1
ATOM 1608 O O . ALA A 1 201 ? 47.423 -11.163 8.033 1.00 31.02 201 ALA A O 1
ATOM 1609 N N . THR A 1 202 ? 48.480 -9.194 8.121 1.00 31.41 202 THR A N 1
ATOM 1610 C CA . THR A 1 202 ? 49.559 -9.585 7.195 1.00 31.41 202 THR A CA 1
ATOM 1611 C C . THR A 1 202 ? 50.708 -10.328 7.881 1.00 31.41 202 THR A C 1
ATOM 1613 O O . THR A 1 202 ? 51.629 -10.766 7.199 1.00 31.41 202 THR A O 1
ATOM 1616 N N . GLU A 1 203 ? 50.662 -10.530 9.200 1.00 30.84 203 GLU A N 1
ATOM 1617 C CA . GLU A 1 203 ? 51.670 -11.308 9.919 1.00 30.84 203 GLU A CA 1
ATOM 1618 C C . GLU A 1 203 ? 51.030 -12.258 10.941 1.00 30.84 203 GLU A C 1
ATOM 1620 O O . GLU A 1 203 ? 50.271 -11.853 11.817 1.00 30.84 203 GLU A O 1
ATOM 1625 N N . CYS A 1 204 ? 51.422 -13.530 10.829 1.00 24.38 204 CYS A N 1
ATOM 1626 C CA . CYS A 1 204 ? 51.157 -14.668 11.714 1.00 24.38 204 CYS A CA 1
ATOM 1627 C C . CYS A 1 204 ? 49.992 -15.598 11.318 1.00 24.38 204 CYS A C 1
ATOM 1629 O O . CYS A 1 204 ? 48.843 -15.479 11.740 1.00 24.38 204 CYS A O 1
ATOM 1631 N N . VAL A 1 205 ? 50.365 -16.613 10.533 1.00 33.75 205 VAL A N 1
ATOM 1632 C CA . VAL A 1 205 ? 49.620 -17.853 10.306 1.00 33.75 205 VAL A CA 1
ATOM 1633 C C . VAL A 1 205 ? 49.634 -18.680 11.596 1.00 33.75 205 VAL A C 1
ATOM 1635 O O . VAL A 1 205 ? 50.653 -19.282 11.940 1.00 33.75 205 VAL A O 1
ATOM 1638 N N . HIS A 1 206 ? 48.495 -18.774 12.282 1.00 25.58 206 HIS A N 1
ATOM 1639 C CA . HIS A 1 206 ? 48.198 -19.931 13.125 1.00 25.58 206 HIS A CA 1
ATOM 1640 C C . HIS A 1 206 ? 46.710 -20.279 13.103 1.00 25.58 206 HIS A C 1
ATOM 1642 O O . HIS A 1 206 ? 45.840 -19.426 13.266 1.00 25.58 206 HIS A O 1
ATOM 1648 N N . ASN A 1 207 ? 46.459 -21.566 12.869 1.00 30.12 207 ASN A N 1
ATOM 1649 C CA . ASN A 1 207 ? 45.155 -22.194 12.725 1.00 30.12 207 ASN A CA 1
ATOM 1650 C C . ASN A 1 207 ? 44.241 -21.888 13.920 1.00 30.12 207 ASN A C 1
ATOM 1652 O O . ASN A 1 207 ? 44.454 -22.391 15.022 1.00 30.12 207 ASN A O 1
ATOM 1656 N N . ARG A 1 208 ? 43.174 -21.126 13.675 1.00 25.20 208 ARG A N 1
ATOM 1657 C CA . ARG A 1 208 ? 41.936 -21.200 14.451 1.00 25.20 208 ARG A CA 1
ATOM 1658 C C . ARG A 1 208 ? 40.832 -21.612 13.490 1.00 25.20 208 ARG A C 1
ATOM 1660 O O . ARG A 1 208 ? 40.470 -20.845 12.602 1.00 25.20 208 ARG A O 1
ATOM 1667 N N . GLU A 1 209 ? 40.337 -22.834 13.660 1.00 26.83 209 GLU A N 1
ATOM 1668 C CA . GLU A 1 209 ? 39.060 -23.254 13.093 1.00 26.83 209 GLU A CA 1
ATOM 1669 C C . GLU A 1 209 ? 37.979 -22.318 13.637 1.00 26.83 209 GLU A C 1
ATOM 1671 O O . GLU A 1 209 ? 37.599 -22.369 14.805 1.00 26.83 209 GLU A O 1
ATOM 1676 N N . VAL A 1 210 ? 37.540 -21.402 12.783 1.00 26.58 210 VAL A N 1
ATOM 1677 C CA . VAL A 1 210 ? 36.267 -20.713 12.935 1.00 26.58 210 VAL A CA 1
ATOM 1678 C C . VAL A 1 210 ? 35.230 -21.660 12.349 1.00 26.58 210 VAL A C 1
ATOM 1680 O O . VAL A 1 210 ? 35.329 -22.023 11.175 1.00 26.58 210 VAL A O 1
ATOM 1683 N N . GLU A 1 211 ? 34.253 -22.077 13.153 1.00 24.55 211 GLU A N 1
ATOM 1684 C CA . GLU A 1 211 ? 33.042 -22.715 12.643 1.00 24.55 211 GLU A CA 1
ATOM 1685 C C . GLU A 1 211 ? 32.362 -21.747 11.671 1.00 24.55 211 GLU A C 1
ATOM 1687 O O . GLU A 1 211 ? 31.687 -20.791 12.048 1.00 24.55 211 GLU A O 1
ATOM 1692 N N . ILE A 1 212 ? 32.587 -21.987 10.382 1.00 28.61 212 ILE A N 1
ATOM 1693 C CA . ILE A 1 212 ? 31.849 -21.363 9.297 1.00 28.61 212 ILE A CA 1
ATOM 1694 C C . ILE A 1 212 ? 30.443 -21.962 9.356 1.00 28.61 212 ILE A C 1
ATOM 1696 O O . ILE A 1 212 ? 30.207 -23.065 8.856 1.00 28.61 212 ILE A O 1
ATOM 1700 N N . THR A 1 213 ? 29.483 -21.237 9.932 1.00 30.45 213 THR A N 1
ATOM 1701 C CA . THR A 1 213 ? 28.088 -21.402 9.516 1.00 30.45 213 THR A CA 1
ATOM 1702 C C . THR A 1 213 ? 28.050 -21.179 8.010 1.00 30.45 213 THR A C 1
ATOM 1704 O O . THR A 1 213 ? 28.364 -20.099 7.511 1.00 30.45 213 THR A O 1
ATOM 1707 N N . LYS A 1 214 ? 27.773 -22.266 7.287 1.00 32.03 214 LYS A N 1
ATOM 1708 C CA . LYS A 1 214 ? 27.749 -22.350 5.830 1.00 32.03 214 LYS A CA 1
ATOM 1709 C C . LYS A 1 214 ? 26.667 -21.432 5.252 1.00 32.03 214 LYS A C 1
ATOM 1711 O O . LYS A 1 214 ? 25.590 -21.912 4.921 1.00 32.0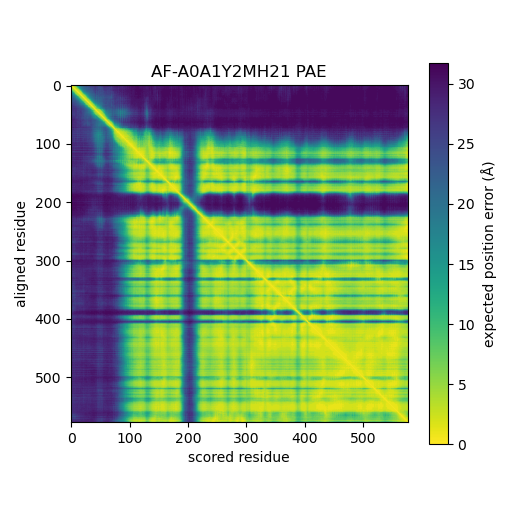3 214 LYS A O 1
ATOM 1716 N N . ASP A 1 215 ? 26.984 -20.165 5.008 1.00 35.72 215 ASP A N 1
ATOM 1717 C CA . ASP A 1 215 ? 26.350 -19.449 3.900 1.00 35.72 215 ASP A CA 1
ATOM 1718 C C . ASP A 1 215 ? 26.927 -20.057 2.614 1.00 35.72 215 ASP A C 1
ATOM 1720 O O . ASP A 1 215 ? 28.043 -19.770 2.174 1.00 35.72 215 ASP A O 1
ATOM 1724 N N . SER A 1 216 ? 26.193 -21.024 2.063 1.00 32.38 216 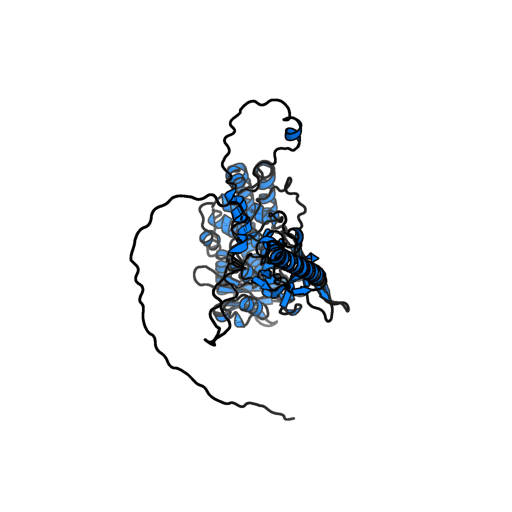SER A N 1
ATOM 1725 C CA . SER A 1 216 ? 26.574 -21.724 0.843 1.00 32.38 216 SER A CA 1
ATOM 1726 C C . SER A 1 216 ? 26.702 -20.723 -0.317 1.00 32.38 216 SER A C 1
ATOM 1728 O O . SER A 1 216 ? 25.755 -19.981 -0.588 1.00 32.38 216 SER A O 1
ATOM 1730 N N . PRO A 1 217 ? 27.796 -20.733 -1.105 1.00 40.59 217 PRO A N 1
ATOM 1731 C CA . PRO A 1 217 ? 27.921 -19.908 -2.313 1.00 40.59 217 PRO A CA 1
ATOM 1732 C C . PRO A 1 217 ? 26.845 -20.204 -3.381 1.00 40.59 217 PRO A C 1
ATOM 1734 O O . PRO A 1 217 ? 26.747 -19.481 -4.377 1.00 40.59 217 PRO A O 1
ATOM 1737 N N . TYR A 1 218 ? 26.020 -21.241 -3.185 1.00 36.22 218 TYR A N 1
ATOM 1738 C CA . TYR A 1 218 ? 24.833 -21.509 -3.994 1.00 36.22 218 TYR A CA 1
ATOM 1739 C C . TYR A 1 218 ? 23.679 -20.524 -3.730 1.00 36.22 218 TYR A C 1
ATOM 1741 O O . TYR A 1 218 ? 23.037 -20.116 -4.696 1.00 36.22 218 TYR A O 1
ATOM 1749 N N . GLU A 1 219 ? 23.463 -20.045 -2.498 1.00 42.00 219 GLU A N 1
ATOM 1750 C CA . GLU A 1 219 ? 22.334 -19.143 -2.191 1.00 42.00 219 GLU A CA 1
ATOM 1751 C C . GLU A 1 219 ? 22.502 -17.754 -2.824 1.00 42.00 219 GLU A C 1
ATOM 1753 O O . GLU A 1 219 ? 21.559 -17.177 -3.366 1.00 42.00 219 GLU A O 1
ATOM 1758 N N . ALA A 1 220 ? 23.727 -17.222 -2.855 1.00 46.97 220 ALA A N 1
ATOM 1759 C CA . ALA A 1 220 ? 24.012 -15.953 -3.528 1.00 46.97 220 ALA A CA 1
ATOM 1760 C C . ALA A 1 220 ? 23.839 -16.041 -5.059 1.00 46.97 220 ALA A C 1
ATOM 1762 O O . ALA A 1 220 ? 23.530 -15.037 -5.713 1.00 46.97 220 ALA A O 1
ATOM 1763 N N . ARG A 1 221 ? 24.031 -17.235 -5.644 1.00 45.38 221 ARG A N 1
ATOM 1764 C CA . ARG A 1 221 ? 23.757 -17.496 -7.065 1.00 45.38 221 ARG A CA 1
ATOM 1765 C C . ARG A 1 221 ? 22.267 -17.601 -7.345 1.00 45.38 221 ARG A C 1
ATOM 1767 O O . ARG A 1 221 ? 21.871 -17.121 -8.402 1.00 45.38 221 ARG A O 1
ATOM 1774 N N . ASP A 1 222 ? 21.484 -18.167 -6.431 1.00 54.19 222 ASP A N 1
ATOM 1775 C CA . ASP A 1 222 ? 20.040 -18.369 -6.583 1.00 54.19 222 ASP A CA 1
ATOM 1776 C C . ASP A 1 222 ? 19.261 -17.041 -6.572 1.00 54.19 222 ASP A C 1
ATOM 1778 O O . ASP A 1 222 ? 18.401 -16.786 -7.417 1.00 54.19 222 ASP A O 1
ATOM 1782 N N . ARG A 1 223 ? 19.686 -16.081 -5.739 1.00 62.38 223 ARG A N 1
ATOM 1783 C CA . ARG A 1 223 ? 19.028 -14.763 -5.637 1.00 62.38 223 ARG A CA 1
ATOM 1784 C C . ARG A 1 223 ? 19.085 -13.921 -6.923 1.00 62.38 223 ARG A C 1
ATOM 1786 O O . ARG A 1 223 ? 18.156 -13.175 -7.205 1.00 62.38 223 ARG A O 1
ATOM 1793 N N . ARG A 1 224 ? 20.112 -14.076 -7.775 1.00 62.31 224 ARG A N 1
ATOM 1794 C CA . ARG A 1 224 ? 20.196 -13.395 -9.098 1.00 62.31 224 ARG A CA 1
ATOM 1795 C C . ARG A 1 224 ? 19.219 -13.958 -10.135 1.00 62.31 224 ARG A C 1
ATOM 1797 O O . ARG A 1 224 ? 19.225 -13.535 -11.292 1.00 62.31 224 ARG A O 1
ATOM 1804 N N . THR A 1 225 ? 18.459 -14.976 -9.750 1.00 68.38 225 THR A N 1
ATOM 1805 C CA . THR A 1 225 ? 17.620 -15.771 -10.637 1.00 68.38 225 THR A CA 1
ATOM 1806 C C . THR A 1 225 ? 16.137 -15.611 -10.369 1.00 68.38 225 THR A C 1
ATOM 1808 O O . THR A 1 225 ? 15.341 -16.120 -11.151 1.00 68.38 225 THR A O 1
ATOM 1811 N N . GLN A 1 226 ? 15.779 -14.844 -9.336 1.00 78.56 226 GLN A N 1
ATOM 1812 C CA . GLN A 1 226 ? 14.402 -14.668 -8.885 1.00 78.56 226 GLN A CA 1
ATOM 1813 C C . GLN A 1 226 ? 13.456 -14.286 -10.022 1.00 78.56 226 GLN A C 1
ATOM 1815 O O . GLN A 1 226 ? 12.378 -14.846 -10.124 1.00 78.56 226 GLN A O 1
ATOM 1820 N N . TRP A 1 227 ? 13.890 -13.425 -10.945 1.00 87.25 227 TRP A N 1
ATOM 1821 C CA . TRP A 1 227 ? 13.071 -12.974 -12.074 1.00 87.25 227 TRP A CA 1
ATOM 1822 C C . TRP A 1 227 ? 13.348 -13.698 -13.402 1.00 87.25 227 TRP A C 1
ATOM 1824 O O . TRP A 1 227 ? 12.879 -13.262 -14.450 1.00 87.25 227 TRP A O 1
ATOM 1834 N N . LYS A 1 228 ? 14.077 -14.824 -13.394 1.00 82.44 228 LYS A N 1
ATOM 1835 C CA . LYS A 1 228 ? 14.405 -15.591 -14.617 1.00 82.44 228 LYS A CA 1
ATOM 1836 C C . LYS A 1 228 ? 13.189 -16.064 -15.398 1.00 82.44 228 LYS A C 1
ATOM 1838 O O . LYS A 1 228 ? 13.287 -16.247 -16.608 1.00 82.44 228 LYS A O 1
ATOM 1843 N N . PHE A 1 229 ? 12.097 -16.334 -14.691 1.00 85.75 229 PHE A N 1
ATOM 1844 C CA . PHE A 1 229 ? 10.877 -16.884 -15.268 1.00 85.75 229 PHE A CA 1
ATOM 1845 C C . PHE A 1 229 ? 10.039 -15.834 -16.003 1.00 85.75 229 PHE A C 1
ATOM 1847 O O . PHE A 1 229 ? 9.090 -16.211 -16.686 1.00 85.75 229 PHE A O 1
ATOM 1854 N N . LEU A 1 230 ? 10.354 -14.539 -15.861 1.00 91.50 230 LEU A N 1
ATOM 1855 C CA . LEU A 1 230 ? 9.579 -13.495 -16.518 1.00 91.50 230 LEU A CA 1
ATOM 1856 C C . LEU A 1 230 ? 9.677 -13.625 -18.032 1.00 91.50 230 LEU A C 1
ATOM 1858 O O . LEU A 1 230 ? 10.756 -13.815 -18.605 1.00 91.50 230 LEU A O 1
ATOM 1862 N N . GLU A 1 231 ? 8.526 -13.465 -18.677 1.00 91.19 231 GLU A N 1
ATOM 1863 C CA . GLU A 1 231 ? 8.469 -13.305 -20.117 1.00 91.19 231 GLU A CA 1
ATOM 1864 C C . GLU A 1 231 ? 9.329 -12.108 -20.541 1.00 91.19 231 GLU A C 1
ATOM 1866 O O . GLU A 1 231 ? 9.464 -11.108 -19.827 1.00 91.19 231 GLU A O 1
ATOM 1871 N N . ARG A 1 232 ? 9.952 -12.241 -21.712 1.00 91.62 232 ARG A N 1
ATOM 1872 C CA . ARG A 1 232 ? 10.882 -11.259 -22.254 1.00 91.62 232 ARG A CA 1
ATOM 1873 C C . ARG A 1 232 ? 10.295 -10.623 -23.501 1.00 91.62 232 ARG A C 1
ATOM 1875 O O . ARG A 1 232 ? 9.944 -11.329 -24.441 1.00 91.62 232 ARG A O 1
ATOM 1882 N N . MET A 1 233 ? 10.301 -9.298 -23.548 1.00 92.62 233 MET A N 1
ATOM 1883 C CA . MET A 1 233 ? 9.905 -8.521 -24.721 1.00 92.62 233 MET A CA 1
ATOM 1884 C C . MET A 1 233 ? 11.089 -7.741 -25.286 1.00 92.62 233 MET A C 1
ATOM 1886 O O . MET A 1 233 ? 12.040 -7.430 -24.566 1.00 92.62 233 MET A O 1
ATOM 1890 N N . GLN A 1 234 ? 11.056 -7.445 -26.584 1.00 92.81 234 GLN A N 1
ATOM 1891 C CA . GLN A 1 234 ? 12.080 -6.611 -27.206 1.00 92.81 234 GLN A CA 1
ATOM 1892 C C . GLN A 1 234 ? 12.055 -5.209 -26.581 1.00 92.81 234 GLN A C 1
ATOM 1894 O O . GLN A 1 234 ? 10.992 -4.602 -26.452 1.00 92.81 234 GLN A O 1
ATOM 1899 N N . LEU A 1 235 ? 13.228 -4.702 -26.198 1.00 93.88 235 LEU A N 1
ATOM 1900 C CA . LEU A 1 235 ? 13.368 -3.356 -25.654 1.00 93.88 235 LEU A CA 1
ATOM 1901 C C . LEU A 1 235 ? 13.124 -2.312 -26.740 1.00 93.88 235 LEU A C 1
ATOM 1903 O O . LEU A 1 235 ? 13.559 -2.460 -27.886 1.00 93.88 235 LEU A O 1
ATOM 1907 N N . VAL A 1 236 ? 12.476 -1.221 -26.346 1.00 92.38 236 VAL A N 1
ATOM 1908 C CA . VAL A 1 236 ? 12.271 -0.051 -27.196 1.00 92.38 236 VAL A CA 1
ATOM 1909 C C . VAL A 1 236 ? 13.331 0.975 -26.842 1.00 92.38 236 VAL A C 1
ATOM 1911 O O . VAL A 1 236 ? 13.469 1.365 -25.683 1.00 92.38 236 VAL A O 1
ATOM 1914 N N . ARG A 1 237 ? 14.095 1.435 -27.834 1.00 90.88 237 ARG A N 1
ATOM 1915 C CA . ARG A 1 237 ? 15.010 2.552 -27.612 1.00 90.88 237 ARG A CA 1
ATOM 1916 C C . ARG A 1 237 ? 14.199 3.836 -27.581 1.00 90.88 237 ARG A C 1
ATOM 1918 O O . ARG A 1 237 ? 13.548 4.177 -28.565 1.00 90.88 237 ARG A O 1
ATOM 1925 N N . TYR A 1 238 ? 14.304 4.568 -26.484 1.00 90.12 238 TYR A N 1
ATOM 1926 C CA . TYR A 1 238 ? 13.764 5.911 -26.374 1.00 90.12 238 TYR A CA 1
ATOM 1927 C C . TYR A 1 238 ? 14.873 6.854 -25.921 1.00 90.12 238 TYR A C 1
ATOM 1929 O O . TYR A 1 238 ? 15.424 6.702 -24.832 1.00 90.12 238 TYR A O 1
ATOM 1937 N N . GLN A 1 239 ? 15.235 7.805 -26.786 1.00 88.19 239 GLN A N 1
ATOM 1938 C CA . GLN A 1 239 ? 16.384 8.691 -26.582 1.00 88.19 239 GLN A CA 1
ATOM 1939 C C . GLN A 1 239 ? 17.668 7.882 -26.268 1.00 88.19 239 GLN A C 1
ATOM 1941 O O . GLN A 1 239 ? 18.158 7.120 -27.113 1.00 88.19 239 GLN A O 1
ATOM 1946 N N . THR A 1 240 ? 18.208 8.040 -25.058 1.00 87.56 240 THR A N 1
ATOM 1947 C CA . THR A 1 240 ? 19.411 7.372 -24.543 1.00 87.56 240 THR A CA 1
ATOM 1948 C C . THR A 1 240 ? 19.117 6.120 -23.717 1.00 87.56 240 THR A C 1
ATOM 1950 O O . THR A 1 240 ? 20.056 5.523 -23.195 1.00 87.56 240 THR A O 1
ATOM 1953 N N . HIS A 1 241 ? 17.857 5.701 -23.592 1.00 90.88 241 HIS A N 1
ATOM 1954 C CA . HIS A 1 241 ? 17.435 4.597 -22.728 1.00 90.88 241 HIS A CA 1
ATOM 1955 C C . HIS A 1 241 ? 16.923 3.395 -23.530 1.00 90.88 241 HIS A C 1
ATOM 1957 O O . HIS A 1 241 ? 16.339 3.546 -24.607 1.00 90.88 241 HIS A O 1
ATOM 1963 N N . ALA A 1 242 ? 17.137 2.195 -22.988 1.00 93.38 242 ALA A N 1
ATOM 1964 C CA . ALA A 1 242 ? 16.519 0.963 -23.457 1.00 93.38 242 ALA A CA 1
ATOM 1965 C C . ALA A 1 242 ? 15.347 0.615 -22.532 1.00 93.38 242 ALA A C 1
ATOM 1967 O O . ALA A 1 242 ? 15.541 0.110 -21.425 1.00 93.38 242 ALA A O 1
ATOM 1968 N N . CYS A 1 243 ? 14.137 0.912 -22.989 1.00 94.69 243 CYS A N 1
ATOM 1969 C CA . CYS A 1 243 ? 12.937 0.916 -22.167 1.00 94.69 243 CYS A CA 1
ATOM 1970 C C . CYS A 1 243 ? 12.115 -0.364 -22.335 1.00 94.69 243 CYS A C 1
ATOM 1972 O O . CYS A 1 243 ? 12.059 -0.950 -23.422 1.00 94.69 243 CYS A O 1
ATOM 1974 N N . VAL A 1 244 ? 11.407 -0.734 -21.269 1.00 95.38 244 VAL A N 1
ATOM 1975 C CA . VAL A 1 244 ? 10.264 -1.655 -21.336 1.00 95.38 244 VAL A CA 1
ATOM 1976 C C . VAL A 1 244 ? 8.972 -0.844 -21.381 1.00 95.38 244 VAL A C 1
ATOM 1978 O O . VAL A 1 244 ? 8.887 0.224 -20.771 1.00 95.38 244 VAL A O 1
ATOM 1981 N N . SER A 1 245 ? 7.963 -1.327 -22.105 1.00 94.88 245 SER A N 1
ATOM 1982 C CA . SER A 1 245 ? 6.643 -0.697 -22.075 1.00 94.88 245 SER A CA 1
ATOM 1983 C C . SER A 1 245 ? 5.863 -1.224 -20.876 1.00 94.88 245 SER A C 1
ATOM 1985 O O . SER A 1 245 ? 5.748 -2.435 -20.696 1.00 94.88 245 SER A O 1
ATOM 1987 N N . ILE A 1 246 ? 5.343 -0.318 -20.053 1.00 95.25 246 ILE A N 1
ATOM 1988 C CA . ILE A 1 246 ? 4.498 -0.650 -18.907 1.00 95.25 246 ILE A CA 1
ATOM 1989 C C . ILE A 1 246 ? 3.138 0.021 -19.049 1.00 95.25 246 ILE A C 1
ATOM 1991 O O . ILE A 1 246 ? 3.019 1.099 -19.632 1.00 95.25 246 ILE A O 1
ATOM 1995 N N . SER A 1 247 ? 2.112 -0.597 -18.473 1.00 93.38 247 SER A N 1
ATOM 1996 C CA . SER A 1 247 ? 0.809 0.050 -18.343 1.00 93.38 247 SER A CA 1
ATOM 1997 C C . SER A 1 247 ? 0.819 1.073 -17.202 1.00 93.38 247 SER A C 1
ATOM 1999 O O . SER A 1 247 ? 1.589 0.944 -16.242 1.00 93.38 247 SER A O 1
ATOM 2001 N N . ARG A 1 248 ? -0.101 2.043 -17.241 1.00 91.56 248 ARG A N 1
ATOM 2002 C CA . ARG A 1 248 ? -0.364 2.925 -16.086 1.00 91.56 248 ARG A CA 1
ATOM 2003 C C . ARG A 1 248 ? -0.704 2.141 -14.812 1.00 91.56 248 ARG A C 1
ATOM 2005 O O . ARG A 1 248 ? -0.303 2.540 -13.726 1.00 91.56 248 ARG A O 1
ATOM 2012 N N . THR A 1 249 ? -1.365 0.989 -14.941 1.00 91.19 249 THR A N 1
ATOM 2013 C CA . THR A 1 249 ? -1.704 0.102 -13.820 1.00 91.19 249 THR A CA 1
ATOM 2014 C C . THR A 1 249 ? -0.453 -0.504 -13.179 1.00 91.19 249 THR A C 1
ATOM 2016 O O . THR A 1 249 ? -0.323 -0.506 -11.952 1.00 91.19 249 THR A O 1
ATOM 2019 N N . SER A 1 250 ? 0.503 -0.961 -13.997 1.00 93.81 250 SER A N 1
ATOM 2020 C CA . SER A 1 250 ? 1.802 -1.460 -13.528 1.00 93.81 250 SER A CA 1
ATOM 2021 C C . SER A 1 250 ? 2.562 -0.367 -12.775 1.00 93.81 250 SER A C 1
ATOM 2023 O O . SER A 1 250 ? 3.058 -0.612 -11.677 1.00 93.81 250 SER A O 1
ATOM 2025 N N . LEU A 1 251 ? 2.598 0.853 -13.324 1.00 94.44 251 LEU A N 1
ATOM 2026 C CA . LEU A 1 251 ? 3.223 2.006 -12.675 1.00 94.44 251 LEU A CA 1
ATOM 2027 C C . LEU A 1 251 ? 2.588 2.320 -11.316 1.00 94.44 251 LEU A C 1
ATOM 2029 O O . LEU A 1 251 ? 3.290 2.383 -10.309 1.00 94.44 251 LEU A O 1
ATOM 2033 N N . MET A 1 252 ? 1.264 2.496 -11.282 1.00 92.69 252 MET A N 1
ATOM 2034 C CA . MET A 1 252 ? 0.528 2.793 -10.051 1.00 92.69 252 MET A CA 1
ATOM 2035 C C . MET A 1 252 ? 0.766 1.724 -8.992 1.00 92.69 252 MET A C 1
ATOM 2037 O O . MET A 1 252 ? 0.998 2.061 -7.839 1.00 92.69 252 MET A O 1
ATOM 2041 N N . THR A 1 253 ? 0.787 0.448 -9.377 1.00 93.12 253 THR A N 1
ATOM 2042 C CA . THR A 1 253 ? 1.021 -0.630 -8.413 1.00 93.12 253 THR A CA 1
ATOM 2043 C C . THR A 1 253 ? 2.440 -0.602 -7.856 1.00 93.12 253 THR A C 1
ATOM 2045 O O . THR A 1 253 ? 2.607 -0.728 -6.649 1.00 93.12 253 THR A O 1
ATOM 2048 N N . MET A 1 254 ? 3.467 -0.366 -8.680 1.00 94.75 254 MET A N 1
ATOM 2049 C CA . MET A 1 254 ? 4.839 -0.212 -8.172 1.00 94.75 254 MET A CA 1
ATOM 2050 C C . MET A 1 254 ? 4.975 0.996 -7.228 1.00 94.75 254 MET A C 1
ATOM 2052 O O . MET A 1 254 ? 5.662 0.916 -6.207 1.00 94.75 254 MET A O 1
ATOM 2056 N N . MET A 1 255 ? 4.286 2.101 -7.526 1.00 94.12 255 MET A N 1
ATOM 2057 C CA . MET A 1 255 ? 4.236 3.274 -6.649 1.00 94.12 255 MET A CA 1
ATOM 2058 C C . MET A 1 255 ? 3.509 2.975 -5.331 1.00 94.12 255 MET A C 1
ATOM 2060 O O . MET A 1 255 ? 4.028 3.302 -4.271 1.00 94.12 255 MET A O 1
ATOM 2064 N N . VAL A 1 256 ? 2.367 2.288 -5.370 1.00 93.44 256 VAL A N 1
ATOM 2065 C CA . VAL A 1 256 ? 1.611 1.873 -4.175 1.00 93.44 256 VAL A CA 1
ATOM 2066 C C . VAL A 1 256 ? 2.419 0.893 -3.317 1.00 93.44 256 VAL A C 1
ATOM 2068 O O . VAL A 1 256 ? 2.488 1.070 -2.104 1.00 93.44 256 VAL A O 1
ATOM 2071 N N . LEU A 1 257 ? 3.080 -0.099 -3.927 1.00 93.12 257 LEU A N 1
ATOM 2072 C CA . LEU A 1 257 ? 3.929 -1.075 -3.227 1.00 93.12 257 LEU A CA 1
ATOM 2073 C C . LEU A 1 257 ? 5.098 -0.394 -2.499 1.00 93.12 257 LEU A C 1
ATOM 2075 O O . LEU A 1 257 ? 5.469 -0.803 -1.405 1.00 93.12 257 LEU A O 1
ATOM 2079 N N . THR A 1 258 ? 5.653 0.674 -3.076 1.00 91.31 258 THR A N 1
ATOM 2080 C CA . THR A 1 258 ? 6.727 1.474 -2.454 1.00 91.31 258 THR A CA 1
ATOM 2081 C C . THR A 1 258 ? 6.206 2.614 -1.566 1.00 91.31 258 THR A C 1
ATOM 2083 O O . THR A 1 258 ? 6.998 3.399 -1.039 1.00 91.31 258 THR A O 1
ATOM 2086 N N . ASN A 1 259 ? 4.883 2.705 -1.390 1.00 90.56 259 ASN A N 1
ATOM 2087 C CA . ASN A 1 259 ? 4.162 3.774 -0.704 1.00 90.56 259 ASN A CA 1
ATOM 2088 C C . ASN A 1 259 ? 4.587 5.185 -1.156 1.00 90.56 259 ASN A C 1
ATOM 2090 O O . ASN A 1 259 ? 5.012 6.031 -0.363 1.00 90.56 259 ASN A O 1
ATOM 2094 N N . ALA A 1 260 ? 4.541 5.410 -2.468 1.00 90.81 260 ALA A N 1
ATOM 2095 C CA . ALA A 1 260 ? 4.958 6.656 -3.082 1.00 90.81 260 ALA A CA 1
ATOM 2096 C C . ALA A 1 260 ? 3.990 7.807 -2.758 1.00 90.81 260 ALA A C 1
ATOM 2098 O O . ALA A 1 260 ? 2.772 7.676 -2.855 1.00 90.81 260 ALA A O 1
ATOM 2099 N N . ARG A 1 261 ? 4.551 8.973 -2.442 1.00 88.75 261 ARG A N 1
ATOM 2100 C CA . ARG A 1 261 ? 3.843 10.228 -2.171 1.00 88.75 261 ARG A CA 1
ATOM 2101 C C . ARG A 1 261 ? 4.299 11.305 -3.143 1.00 88.75 261 ARG A C 1
ATOM 2103 O O . ARG A 1 261 ? 5.490 11.397 -3.442 1.00 88.75 261 ARG A O 1
ATOM 2110 N N . ALA A 1 262 ? 3.372 12.136 -3.606 1.00 89.25 262 ALA A N 1
ATOM 2111 C CA . ALA A 1 262 ? 3.707 13.253 -4.480 1.00 89.25 262 ALA A CA 1
ATOM 2112 C C . ALA A 1 262 ? 4.671 14.215 -3.763 1.00 89.25 262 ALA A C 1
ATOM 2114 O O . ALA A 1 262 ? 4.392 14.682 -2.661 1.00 89.25 262 ALA A O 1
ATOM 2115 N N . ALA A 1 263 ? 5.817 14.483 -4.385 1.00 89.56 263 ALA A N 1
ATOM 2116 C CA . ALA A 1 263 ? 6.747 15.530 -3.972 1.00 89.56 263 ALA A CA 1
ATOM 2117 C C . ALA A 1 263 ? 6.493 16.811 -4.775 1.00 89.56 263 ALA A C 1
ATOM 2119 O O . ALA A 1 263 ? 6.494 17.905 -4.220 1.00 89.56 263 ALA A O 1
ATOM 2120 N N . PHE A 1 264 ? 6.242 16.663 -6.077 1.00 90.81 264 PHE A N 1
ATOM 2121 C CA . PHE A 1 264 ? 5.799 17.738 -6.956 1.00 90.81 264 PHE A CA 1
ATOM 2122 C C . PHE A 1 264 ? 5.048 17.171 -8.164 1.00 90.81 264 PHE A C 1
ATOM 2124 O O . PHE A 1 264 ? 5.273 16.028 -8.567 1.00 90.81 264 PHE A O 1
ATOM 2131 N N . SER A 1 265 ? 4.200 17.996 -8.771 1.00 91.25 265 SER A N 1
ATOM 2132 C CA . SER A 1 265 ? 3.560 17.729 -10.057 1.00 91.25 265 SER A CA 1
ATOM 2133 C C . SER A 1 265 ? 3.359 19.054 -10.786 1.00 91.25 265 SER A C 1
ATOM 2135 O O . SER A 1 265 ? 2.864 20.015 -10.198 1.00 91.25 265 SER A O 1
ATOM 2137 N N . TYR A 1 266 ? 3.776 19.113 -12.046 1.00 90.19 266 TYR A N 1
ATOM 2138 C CA . TYR A 1 266 ? 3.677 20.280 -12.909 1.00 90.19 266 TYR A CA 1
ATOM 2139 C C . TYR A 1 266 ? 3.107 19.856 -14.259 1.00 90.19 266 TYR A C 1
ATOM 2141 O O . TYR A 1 266 ? 3.576 18.889 -14.860 1.00 90.19 266 TYR A O 1
ATOM 2149 N N . SER A 1 267 ? 2.128 20.609 -14.749 1.00 90.44 267 SER A N 1
ATOM 2150 C CA . SER A 1 267 ? 1.600 20.482 -16.104 1.00 90.44 267 SER A CA 1
ATOM 2151 C C . SER A 1 267 ? 1.625 21.861 -16.747 1.00 90.44 267 SER A C 1
ATOM 2153 O O . SER A 1 267 ? 0.883 22.751 -16.335 1.00 90.44 267 SER A O 1
ATOM 2155 N N . ASP A 1 268 ? 2.513 22.051 -17.719 1.00 90.06 268 ASP A N 1
ATOM 2156 C CA . ASP A 1 268 ? 2.745 23.329 -18.393 1.00 90.06 268 ASP A CA 1
ATOM 2157 C C . ASP A 1 268 ? 2.835 23.150 -19.921 1.00 90.06 268 ASP A C 1
ATOM 2159 O O . ASP A 1 268 ? 2.601 22.069 -20.465 1.00 90.06 268 ASP A O 1
ATOM 2163 N N . ALA A 1 269 ? 3.180 24.223 -20.636 1.00 88.75 269 ALA A N 1
ATOM 2164 C CA . ALA A 1 269 ? 3.350 24.197 -22.089 1.00 88.75 269 ALA A CA 1
ATOM 2165 C C . ALA A 1 269 ? 4.516 23.306 -22.574 1.00 88.75 269 ALA A C 1
ATOM 2167 O O . ALA A 1 269 ? 4.628 23.058 -23.771 1.00 88.75 269 ALA A O 1
ATOM 2168 N N . ALA A 1 270 ? 5.391 22.829 -21.684 1.00 87.25 270 ALA A N 1
ATOM 2169 C CA . ALA A 1 270 ? 6.437 21.859 -21.999 1.00 87.25 270 ALA A CA 1
ATOM 2170 C C . ALA A 1 270 ? 6.001 20.405 -21.726 1.00 87.25 270 ALA A C 1
ATOM 2172 O O . ALA A 1 270 ? 6.690 19.476 -22.155 1.00 87.25 270 ALA A O 1
ATOM 2173 N N . GLY A 1 271 ? 4.855 20.195 -21.073 1.00 91.69 271 GLY A N 1
ATOM 2174 C CA . GLY A 1 271 ? 4.252 18.889 -20.814 1.00 91.69 271 GLY A CA 1
ATOM 2175 C C . GLY A 1 271 ? 4.049 18.608 -19.326 1.00 91.69 271 GLY A C 1
ATOM 2176 O O . GLY A 1 271 ? 4.000 19.517 -18.499 1.00 91.69 271 GLY A O 1
ATOM 2177 N N . PHE A 1 272 ? 3.928 17.325 -18.987 1.00 93.06 272 PHE A N 1
ATOM 2178 C CA . PHE A 1 272 ? 3.704 16.859 -17.620 1.00 93.06 272 PHE A CA 1
ATOM 2179 C C . PHE A 1 272 ? 5.005 16.366 -16.978 1.00 93.06 272 PHE A C 1
ATOM 2181 O O . PHE A 1 272 ? 5.755 15.588 -17.572 1.00 93.06 272 PHE A O 1
ATOM 2188 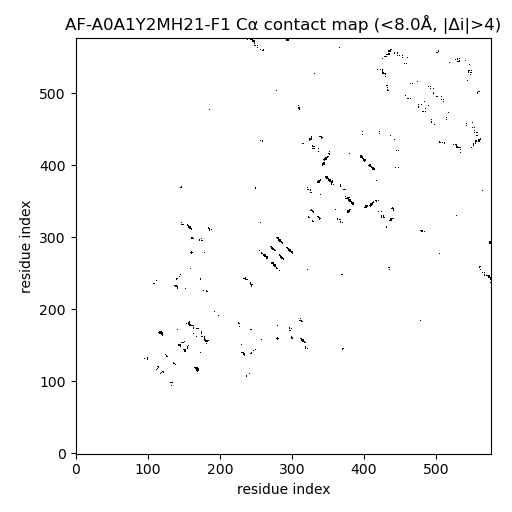N N . ARG A 1 273 ? 5.278 16.807 -15.749 1.00 94.06 273 ARG A N 1
ATOM 2189 C CA . ARG A 1 273 ? 6.435 16.400 -14.945 1.00 94.06 273 ARG A CA 1
ATOM 2190 C C . ARG A 1 273 ? 6.016 16.181 -13.504 1.00 94.06 273 ARG A C 1
ATOM 2192 O O . ARG A 1 273 ? 5.507 17.099 -12.870 1.00 94.06 273 ARG A O 1
ATOM 2199 N N . ALA A 1 274 ? 6.299 15.008 -12.960 1.00 94.56 274 ALA A N 1
ATOM 2200 C CA . ALA A 1 274 ? 5.987 14.698 -11.574 1.00 94.56 274 ALA A CA 1
ATOM 2201 C C . ALA A 1 274 ? 7.112 13.917 -10.900 1.00 94.56 274 ALA A C 1
ATOM 2203 O O . ALA A 1 274 ? 7.818 13.132 -11.537 1.00 94.56 274 ALA A O 1
ATOM 2204 N N . GLY A 1 275 ? 7.262 14.150 -9.602 1.00 94.06 275 GLY A N 1
ATOM 2205 C CA . GLY A 1 275 ? 8.193 13.449 -8.735 1.00 94.06 275 GLY A CA 1
ATOM 2206 C C . GLY A 1 275 ? 7.448 12.872 -7.544 1.00 94.06 275 GLY A C 1
ATOM 2207 O O . GLY A 1 275 ? 6.687 13.588 -6.891 1.00 94.06 275 GLY A O 1
ATOM 2208 N N . TYR A 1 276 ? 7.688 11.600 -7.235 1.00 92.81 276 TYR A N 1
ATOM 2209 C CA . TYR A 1 276 ? 7.108 10.934 -6.073 1.00 92.81 276 TYR A CA 1
ATOM 2210 C C . TYR A 1 276 ? 8.209 10.348 -5.199 1.00 92.81 276 TYR A C 1
ATOM 2212 O O . TYR A 1 276 ? 9.002 9.521 -5.647 1.00 92.81 276 TYR A O 1
ATOM 2220 N N . ALA A 1 277 ? 8.250 10.757 -3.936 1.00 90.56 277 ALA A N 1
ATOM 2221 C CA . ALA A 1 277 ? 9.128 10.145 -2.949 1.00 90.56 277 ALA A CA 1
ATOM 2222 C C . ALA A 1 277 ? 8.500 8.835 -2.472 1.00 90.56 277 ALA A C 1
ATOM 2224 O O . ALA A 1 277 ? 7.305 8.787 -2.215 1.00 90.56 277 ALA A O 1
ATOM 2225 N N . SER A 1 278 ? 9.288 7.783 -2.326 1.00 89.88 278 SER A N 1
ATOM 2226 C CA . SER A 1 278 ? 8.833 6.475 -1.855 1.00 89.88 278 SER A CA 1
ATOM 2227 C C . SER A 1 278 ? 9.828 5.915 -0.846 1.00 89.88 278 SER A C 1
ATOM 2229 O O . SER A 1 278 ? 10.919 6.463 -0.679 1.00 89.88 278 SER A O 1
ATOM 2231 N N . TYR A 1 279 ? 9.473 4.816 -0.189 1.00 85.38 279 TYR A N 1
ATOM 2232 C CA . TYR A 1 279 ? 10.322 4.198 0.830 1.00 85.38 279 TYR A CA 1
ATOM 2233 C C . TYR A 1 279 ? 11.684 3.720 0.291 1.00 85.38 279 TYR A C 1
ATOM 2235 O O . TYR A 1 279 ? 12.659 3.657 1.033 1.00 85.38 279 TYR A O 1
ATOM 2243 N N . ASN A 1 280 ? 11.768 3.395 -1.002 1.00 86.38 280 ASN A N 1
ATOM 2244 C CA . ASN A 1 280 ? 12.953 2.787 -1.618 1.00 86.38 280 ASN A CA 1
ATOM 2245 C C . ASN A 1 280 ? 13.650 3.706 -2.639 1.00 86.38 280 ASN A C 1
ATOM 2247 O O . ASN A 1 280 ? 14.611 3.297 -3.291 1.00 86.38 280 ASN A O 1
ATOM 2251 N N . GLY A 1 281 ? 13.133 4.914 -2.882 1.00 89.50 281 GLY A N 1
ATOM 2252 C CA . GLY A 1 281 ? 13.500 5.652 -4.089 1.00 89.50 281 GLY A CA 1
ATOM 2253 C C . GLY A 1 281 ? 12.650 6.873 -4.396 1.00 89.50 281 GLY A C 1
ATOM 2254 O O . GLY A 1 281 ? 11.681 7.177 -3.699 1.00 89.50 281 GLY A O 1
ATOM 2255 N N . GLN A 1 282 ? 13.007 7.554 -5.477 1.00 92.25 282 GLN A N 1
ATOM 2256 C CA . GLN A 1 282 ? 12.203 8.603 -6.089 1.00 92.25 282 GLN A CA 1
ATOM 2257 C C . GLN A 1 282 ? 11.747 8.142 -7.469 1.00 92.25 282 GLN A C 1
ATOM 2259 O O . GLN A 1 282 ? 12.551 7.687 -8.284 1.00 92.25 282 GLN A O 1
ATOM 2264 N N . TRP A 1 283 ? 10.450 8.263 -7.719 1.00 94.38 283 TRP A N 1
ATOM 2265 C CA . TRP A 1 283 ? 9.850 8.063 -9.029 1.00 94.38 283 TRP A CA 1
ATOM 2266 C C . TRP A 1 283 ? 9.798 9.396 -9.757 1.00 94.38 283 TRP A C 1
ATOM 2268 O O . TRP A 1 283 ? 9.355 10.389 -9.181 1.00 94.38 283 TRP A O 1
ATOM 2278 N N . TYR A 1 284 ? 10.183 9.404 -11.026 1.00 95.25 284 TYR A N 1
ATOM 2279 C CA . TYR A 1 284 ? 10.035 10.560 -11.898 1.00 95.25 284 TYR A CA 1
ATOM 2280 C C . TYR A 1 284 ? 9.207 10.182 -13.110 1.00 95.25 284 TYR A C 1
ATOM 2282 O O . TYR A 1 284 ? 9.465 9.171 -13.760 1.00 95.25 284 TYR A O 1
ATOM 2290 N N . ILE A 1 285 ? 8.225 11.017 -13.420 1.00 95.56 285 ILE A N 1
ATOM 2291 C CA . ILE A 1 285 ? 7.401 10.895 -14.614 1.00 95.56 285 ILE A CA 1
ATOM 2292 C C . ILE A 1 285 ? 7.638 12.143 -15.445 1.00 95.56 285 ILE A C 1
ATOM 2294 O O . ILE A 1 285 ? 7.479 13.257 -14.953 1.00 95.56 285 ILE A O 1
ATOM 2298 N N . THR A 1 286 ? 8.032 11.958 -16.699 1.00 95.12 286 THR A N 1
ATOM 2299 C CA . THR A 1 286 ? 8.213 13.043 -17.662 1.00 95.12 286 THR A CA 1
ATOM 2300 C C . THR A 1 286 ? 7.457 12.702 -18.929 1.00 95.12 286 THR A C 1
ATOM 2302 O O . THR A 1 286 ? 7.732 11.693 -19.573 1.00 95.12 286 THR A O 1
ATOM 2305 N N . TRP A 1 287 ? 6.515 13.552 -19.306 1.00 95.00 287 TRP A N 1
ATOM 2306 C CA . TRP A 1 287 ? 5.739 13.412 -20.524 1.00 95.00 287 TRP A CA 1
ATOM 2307 C C . TRP A 1 287 ? 5.736 14.737 -21.290 1.00 95.00 287 TRP A C 1
ATOM 2309 O O . TRP A 1 287 ? 4.859 15.578 -21.084 1.00 95.00 287 TRP A O 1
ATOM 2319 N N . PRO A 1 288 ? 6.746 14.954 -22.152 1.00 92.38 288 PRO A N 1
ATOM 2320 C CA . PRO A 1 288 ? 6.805 16.144 -22.984 1.00 92.38 288 PRO A CA 1
ATOM 2321 C C . PRO A 1 288 ? 5.702 16.117 -24.045 1.00 92.38 288 PRO A C 1
ATOM 2323 O O . PRO A 1 288 ? 5.319 15.049 -24.533 1.00 92.38 288 PRO A O 1
ATOM 2326 N N . ILE A 1 289 ? 5.222 17.294 -24.449 1.00 89.88 289 ILE A N 1
ATOM 2327 C CA . ILE A 1 289 ? 4.198 17.403 -25.498 1.00 89.88 289 ILE A CA 1
ATOM 2328 C C . ILE A 1 289 ? 4.694 16.747 -26.796 1.00 89.88 289 ILE A C 1
ATOM 2330 O O . ILE A 1 289 ? 5.813 16.989 -27.250 1.00 89.88 289 ILE A O 1
ATOM 2334 N N . GLY A 1 290 ? 3.849 15.901 -27.394 1.00 89.38 290 GLY A N 1
ATOM 2335 C CA . GLY A 1 290 ? 4.148 15.192 -28.645 1.00 89.38 290 GLY A CA 1
ATOM 2336 C C . GLY A 1 290 ? 5.144 14.034 -28.510 1.00 89.38 290 GLY A C 1
ATOM 2337 O O . GLY A 1 290 ? 5.535 13.452 -29.519 1.00 89.38 290 GLY A O 1
ATOM 2338 N N . GLN A 1 291 ? 5.555 13.689 -27.289 1.00 92.81 291 GLN A N 1
ATOM 2339 C CA . GLN A 1 291 ? 6.518 12.628 -27.005 1.00 92.81 291 GLN A CA 1
ATOM 2340 C C . GLN A 1 291 ? 5.904 11.501 -26.160 1.00 92.81 291 GLN A C 1
ATOM 2342 O O . GLN A 1 291 ? 4.778 11.601 -25.666 1.00 92.81 291 GLN A O 1
ATOM 2347 N N . ALA A 1 292 ? 6.643 10.398 -26.008 1.00 93.12 292 ALA A N 1
ATOM 2348 C CA . ALA A 1 292 ? 6.233 9.310 -25.127 1.00 93.12 292 ALA A CA 1
ATOM 2349 C C . ALA A 1 292 ? 6.384 9.724 -23.655 1.00 93.12 292 ALA A C 1
ATOM 2351 O O . ALA A 1 292 ? 7.336 10.419 -23.295 1.00 93.12 292 ALA A O 1
ATOM 2352 N N . ALA A 1 293 ? 5.469 9.267 -22.798 1.00 95.31 293 ALA A N 1
ATOM 2353 C CA . ALA A 1 293 ? 5.627 9.399 -21.356 1.00 95.31 293 ALA A CA 1
ATOM 2354 C C . ALA A 1 293 ? 6.703 8.428 -20.863 1.00 95.31 293 ALA A C 1
ATOM 2356 O O . ALA A 1 293 ? 6.652 7.230 -21.156 1.00 95.31 293 ALA A O 1
ATOM 2357 N N . VAL A 1 294 ? 7.663 8.950 -20.108 1.00 95.88 294 VAL A N 1
ATOM 2358 C CA . VAL A 1 294 ? 8.791 8.207 -19.558 1.00 95.88 294 VAL A CA 1
ATOM 2359 C C . VAL A 1 294 ? 8.700 8.191 -18.045 1.00 95.88 294 VAL A C 1
ATOM 2361 O O . VAL A 1 294 ? 8.502 9.227 -17.410 1.00 95.88 294 VAL A O 1
ATOM 2364 N N . VAL A 1 295 ? 8.883 7.009 -17.477 1.00 96.19 295 VAL A N 1
ATOM 2365 C CA . VAL A 1 295 ? 9.038 6.791 -16.045 1.00 96.19 295 VAL A CA 1
ATOM 2366 C C . VAL A 1 295 ? 10.489 6.434 -15.775 1.00 96.19 295 VAL A C 1
ATOM 2368 O O . VAL A 1 295 ? 11.072 5.626 -16.494 1.00 96.19 295 VAL A O 1
ATOM 2371 N N . GLN A 1 296 ? 11.047 7.000 -14.716 1.00 94.69 296 GLN A N 1
ATOM 2372 C CA . GLN A 1 296 ? 12.346 6.632 -14.172 1.00 94.69 296 GLN A CA 1
ATOM 2373 C C . GLN A 1 296 ? 12.212 6.379 -12.677 1.00 94.69 296 GLN A C 1
ATOM 2375 O O . GLN A 1 296 ? 11.383 6.987 -11.996 1.00 94.69 296 GLN A O 1
ATOM 2380 N N . PHE A 1 297 ? 13.047 5.482 -12.168 1.00 93.19 297 PHE A N 1
ATOM 2381 C CA . PHE A 1 297 ? 13.146 5.213 -10.745 1.00 93.19 297 PHE A CA 1
ATOM 2382 C C . PHE A 1 297 ? 14.595 5.362 -10.297 1.00 93.19 297 PHE A C 1
ATOM 2384 O O . PHE A 1 297 ? 15.484 4.666 -10.789 1.00 93.19 297 PHE A O 1
ATOM 2391 N N . SER A 1 298 ? 14.809 6.255 -9.338 1.00 91.19 298 SER A N 1
ATOM 2392 C CA . SER A 1 298 ? 16.108 6.490 -8.725 1.00 91.19 298 SER A CA 1
ATOM 2393 C C . SER A 1 298 ? 16.096 5.919 -7.312 1.00 91.19 298 SER A C 1
ATOM 2395 O O . SER A 1 298 ? 15.454 6.507 -6.435 1.00 91.19 298 SER A O 1
ATOM 2397 N N . PRO A 1 299 ? 16.782 4.794 -7.052 1.00 87.44 299 PRO A N 1
ATOM 2398 C CA . PRO A 1 299 ? 16.923 4.294 -5.697 1.00 87.44 299 PRO A CA 1
ATOM 2399 C C . PRO A 1 299 ? 17.683 5.324 -4.869 1.00 87.44 299 PRO A C 1
ATOM 2401 O O . PRO A 1 299 ? 18.742 5.807 -5.270 1.00 87.44 299 PRO A O 1
ATOM 2404 N N . HIS A 1 300 ? 17.143 5.658 -3.710 1.00 75.00 300 HIS A N 1
ATOM 2405 C CA . HIS A 1 300 ? 17.823 6.505 -2.745 1.00 75.00 300 HIS A CA 1
ATOM 2406 C C . HIS A 1 300 ? 17.402 6.074 -1.350 1.00 75.00 300 HIS A C 1
ATOM 2408 O O . HIS A 1 300 ? 16.252 5.690 -1.137 1.00 75.00 300 HIS A O 1
ATOM 2414 N N . ASP A 1 301 ? 18.340 6.166 -0.422 1.00 63.72 301 ASP A N 1
ATOM 2415 C CA . ASP A 1 301 ? 18.079 6.084 1.002 1.00 63.72 301 ASP A CA 1
ATOM 2416 C C . ASP A 1 301 ? 18.940 7.160 1.677 1.00 63.72 301 ASP A C 1
ATOM 2418 O O . ASP A 1 301 ? 20.082 7.401 1.270 1.00 63.72 301 ASP A O 1
ATOM 2422 N N . SER A 1 302 ? 18.398 7.832 2.691 1.00 58.66 302 SER A N 1
ATOM 2423 C CA . SER A 1 302 ? 19.204 8.659 3.593 1.00 58.66 302 SER A CA 1
ATOM 2424 C C . SER A 1 302 ? 20.143 7.806 4.456 1.00 58.66 302 SER A C 1
ATOM 2426 O O . SER A 1 302 ? 21.085 8.337 5.046 1.00 58.66 302 SER A O 1
ATOM 2428 N N . HIS A 1 303 ? 19.912 6.492 4.524 1.00 61.81 303 HIS A N 1
ATOM 2429 C CA . HIS A 1 303 ? 20.721 5.534 5.265 1.00 61.81 303 HIS A CA 1
ATOM 2430 C C . HIS A 1 303 ? 21.761 4.846 4.367 1.00 61.81 303 HIS A C 1
ATOM 2432 O O . HIS A 1 303 ? 21.535 4.538 3.198 1.00 61.81 303 HIS A O 1
ATOM 2438 N N . LYS A 1 304 ? 22.944 4.581 4.930 1.00 68.25 304 LYS A N 1
ATOM 2439 C CA . LYS A 1 304 ? 23.990 3.773 4.291 1.00 68.25 304 LYS A CA 1
ATOM 2440 C C . LYS A 1 304 ? 23.881 2.329 4.774 1.00 68.25 304 LYS A C 1
ATOM 2442 O O . LYS A 1 304 ? 23.486 2.092 5.910 1.00 68.25 304 LYS A O 1
ATOM 2447 N N . LYS A 1 305 ? 24.343 1.363 3.970 1.00 65.56 305 LYS A N 1
ATOM 2448 C CA . LYS A 1 305 ? 24.340 -0.074 4.324 1.00 65.56 305 LYS A CA 1
ATOM 2449 C C . LYS A 1 305 ? 24.947 -0.372 5.708 1.00 65.56 305 LYS A C 1
ATOM 2451 O O . LYS A 1 305 ? 24.517 -1.304 6.372 1.00 65.56 305 LYS A O 1
ATOM 2456 N N . ASN A 1 306 ? 25.948 0.399 6.134 1.00 68.50 306 ASN A N 1
ATOM 2457 C CA . ASN A 1 306 ? 26.630 0.242 7.423 1.00 68.50 306 ASN A CA 1
ATOM 2458 C C . ASN A 1 306 ? 25.962 0.985 8.596 1.00 68.50 306 ASN A C 1
ATOM 2460 O O . ASN A 1 306 ? 26.353 0.765 9.736 1.00 68.50 306 ASN A O 1
ATOM 2464 N N . THR A 1 307 ? 24.995 1.865 8.333 1.00 74.06 307 THR A N 1
ATOM 2465 C CA . THR A 1 307 ? 24.248 2.621 9.354 1.00 74.06 307 THR A CA 1
ATOM 2466 C C . THR A 1 307 ? 22.765 2.254 9.387 1.00 74.06 307 THR A C 1
ATOM 2468 O O . THR A 1 307 ? 22.006 2.831 10.161 1.00 74.06 307 THR A O 1
ATOM 2471 N N . ASP A 1 308 ? 22.325 1.358 8.504 1.00 80.06 308 ASP A N 1
ATOM 2472 C CA . ASP A 1 308 ? 20.940 0.923 8.413 1.00 80.06 308 ASP A CA 1
ATOM 2473 C C . ASP A 1 308 ? 20.622 -0.056 9.552 1.00 80.06 308 ASP A C 1
ATOM 2475 O O . ASP A 1 308 ? 21.162 -1.165 9.612 1.00 80.06 308 ASP A O 1
ATOM 2479 N N . VAL A 1 309 ? 19.758 0.375 10.472 1.00 86.81 309 VAL A N 1
ATOM 2480 C CA . VAL A 1 309 ? 19.319 -0.406 11.637 1.00 86.81 309 VAL A CA 1
ATOM 2481 C C . VAL A 1 309 ? 18.157 -1.344 11.311 1.00 86.81 309 VAL A C 1
ATOM 2483 O O . VAL A 1 309 ? 17.892 -2.274 12.078 1.00 86.81 309 VAL A O 1
ATOM 2486 N N . TYR A 1 310 ? 17.504 -1.143 10.165 1.00 87.00 310 TYR A N 1
ATOM 2487 C CA . TYR A 1 310 ? 16.307 -1.861 9.756 1.00 87.00 310 TYR A CA 1
ATOM 2488 C C . TYR A 1 310 ? 16.647 -3.224 9.129 1.00 87.00 310 TYR A C 1
ATOM 2490 O O . TYR A 1 310 ? 17.744 -3.416 8.594 1.00 87.00 310 TYR A O 1
ATOM 2498 N N . PRO A 1 311 ? 15.708 -4.189 9.139 1.00 85.75 311 PRO A N 1
ATOM 2499 C CA . PRO A 1 311 ? 15.892 -5.430 8.410 1.00 85.75 311 PRO A CA 1
ATOM 2500 C C . PRO A 1 311 ? 15.944 -5.169 6.898 1.00 85.75 311 PRO A C 1
ATOM 2502 O O . PRO A 1 311 ? 15.241 -4.278 6.394 1.00 85.75 311 PRO A O 1
ATOM 2505 N N . PRO A 1 312 ? 16.710 -5.978 6.148 1.00 80.88 312 PRO A N 1
ATOM 2506 C CA . PRO A 1 312 ? 17.066 -5.694 4.757 1.00 80.88 312 PRO A CA 1
ATOM 2507 C C . PRO A 1 312 ? 15.871 -5.710 3.798 1.00 80.88 312 PRO A C 1
ATOM 2509 O O . PRO A 1 312 ? 15.905 -5.018 2.783 1.00 80.88 312 PRO A O 1
ATOM 2512 N N . SER A 1 313 ? 14.819 -6.472 4.111 1.00 87.44 313 SER A N 1
ATOM 2513 C CA . SER A 1 313 ? 13.599 -6.540 3.306 1.00 87.44 313 SER A CA 1
ATOM 2514 C C . SER A 1 313 ? 12.341 -6.595 4.166 1.00 87.44 313 SER A C 1
ATOM 2516 O O . SER A 1 313 ? 12.404 -6.964 5.339 1.00 87.44 313 SER A O 1
ATOM 2518 N N . PHE A 1 314 ? 11.206 -6.224 3.584 1.00 86.75 314 PHE A N 1
ATOM 2519 C CA . PHE A 1 314 ? 9.881 -6.347 4.190 1.00 86.75 314 PHE A CA 1
ATOM 2520 C C . PHE A 1 314 ? 8.879 -6.826 3.143 1.00 86.75 314 PHE A C 1
ATOM 2522 O O . PHE A 1 314 ? 9.026 -6.541 1.955 1.00 86.75 314 PHE A O 1
ATOM 2529 N N . THR A 1 315 ? 7.867 -7.562 3.584 1.00 90.38 315 THR A N 1
ATOM 2530 C CA . THR A 1 315 ? 6.827 -8.104 2.707 1.00 90.38 315 THR A CA 1
ATOM 2531 C C . THR A 1 315 ? 5.838 -7.009 2.306 1.00 90.38 315 THR A C 1
ATOM 2533 O O . THR A 1 315 ? 5.459 -6.177 3.130 1.00 90.38 315 THR A O 1
ATOM 2536 N N . GLN A 1 316 ? 5.403 -7.021 1.048 1.00 91.94 316 GLN A N 1
ATOM 2537 C CA . GLN A 1 316 ? 4.298 -6.232 0.509 1.00 91.94 316 GLN A CA 1
ATOM 2538 C C . GLN A 1 316 ? 3.348 -7.130 -0.278 1.00 91.94 316 GLN A C 1
ATOM 2540 O O . GLN A 1 316 ? 3.775 -8.010 -1.024 1.00 91.94 316 GLN A O 1
ATOM 2545 N N . ARG A 1 317 ? 2.049 -6.896 -0.106 1.00 91.81 317 ARG A N 1
ATOM 2546 C CA . ARG A 1 317 ? 0.973 -7.715 -0.671 1.00 91.81 317 ARG A CA 1
ATOM 2547 C C . ARG A 1 317 ? 0.275 -6.949 -1.777 1.00 91.81 317 ARG A C 1
ATOM 2549 O O . ARG A 1 317 ? -0.359 -5.929 -1.518 1.00 91.81 317 ARG A O 1
ATOM 2556 N N . THR A 1 318 ? 0.417 -7.422 -3.008 1.00 91.12 318 THR A N 1
ATOM 2557 C CA . THR A 1 318 ? -0.053 -6.701 -4.197 1.00 91.12 318 THR A CA 1
ATOM 2558 C C . THR A 1 318 ? -1.573 -6.588 -4.219 1.00 91.12 318 THR A C 1
ATOM 2560 O O . THR A 1 318 ? -2.110 -5.512 -4.486 1.00 91.12 318 THR A O 1
ATOM 2563 N N . ASP A 1 319 ? -2.257 -7.681 -3.893 1.00 89.25 319 ASP A N 1
ATOM 2564 C CA . ASP A 1 319 ? -3.711 -7.765 -3.799 1.00 89.25 319 ASP A CA 1
ATOM 2565 C C . ASP A 1 319 ? -4.285 -6.767 -2.785 1.00 89.25 319 ASP A C 1
ATOM 2567 O O . ASP A 1 319 ? -5.167 -5.968 -3.113 1.00 89.25 319 ASP A O 1
ATOM 2571 N N . ARG A 1 320 ? -3.734 -6.747 -1.567 1.00 92.88 320 ARG A N 1
ATOM 2572 C CA . ARG A 1 320 ? -4.205 -5.859 -0.498 1.00 92.88 320 ARG A CA 1
ATOM 2573 C C . ARG A 1 320 ? -3.848 -4.405 -0.760 1.00 92.88 320 ARG A C 1
ATOM 2575 O O . ARG A 1 320 ? -4.694 -3.543 -0.570 1.00 92.88 320 ARG A O 1
ATOM 2582 N N . CYS A 1 321 ? -2.656 -4.118 -1.280 1.00 92.50 321 CYS A N 1
ATOM 2583 C CA . CYS A 1 321 ? -2.277 -2.777 -1.731 1.00 92.50 321 CYS A CA 1
ATOM 2584 C C . CYS A 1 321 ? -3.306 -2.190 -2.712 1.00 92.50 321 CYS A C 1
ATOM 2586 O O . CYS A 1 321 ? -3.761 -1.059 -2.539 1.00 92.50 321 CYS A O 1
ATOM 2588 N N . ALA A 1 322 ? -3.697 -2.978 -3.716 1.00 89.94 322 ALA A N 1
ATOM 2589 C CA . ALA A 1 322 ? -4.691 -2.610 -4.718 1.00 89.94 322 ALA A CA 1
ATOM 2590 C C . ALA A 1 322 ? -6.096 -2.393 -4.120 1.00 89.94 322 ALA A C 1
ATOM 2592 O O . ALA A 1 322 ? -6.779 -1.430 -4.475 1.00 89.94 322 ALA A O 1
ATOM 2593 N N . GLN A 1 323 ? -6.517 -3.247 -3.186 1.00 94.00 323 GLN A N 1
ATOM 2594 C CA . GLN A 1 323 ? -7.773 -3.082 -2.447 1.00 94.00 323 GLN A CA 1
ATOM 2595 C C . GLN A 1 323 ? -7.770 -1.793 -1.606 1.00 94.00 323 GLN A C 1
ATOM 2597 O O . GLN A 1 323 ? -8.681 -0.971 -1.727 1.00 94.00 323 GLN A O 1
ATOM 2602 N N . MET A 1 324 ? -6.700 -1.550 -0.842 1.00 95.25 324 MET A N 1
ATOM 2603 C CA . MET A 1 324 ? -6.580 -0.395 0.052 1.00 95.25 324 MET A CA 1
ATOM 2604 C C . MET A 1 324 ? -6.583 0.945 -0.697 1.00 95.25 324 MET A C 1
ATOM 2606 O O . MET A 1 324 ? -7.221 1.902 -0.245 1.00 95.25 324 MET A O 1
ATOM 2610 N N . VAL A 1 325 ? -5.934 1.023 -1.866 1.00 93.31 325 VAL A N 1
ATOM 2611 C CA . VAL A 1 325 ? -5.956 2.234 -2.708 1.00 93.31 325 VAL A CA 1
ATOM 2612 C C . VAL A 1 325 ? -7.306 2.434 -3.409 1.00 93.31 325 VAL A C 1
ATOM 2614 O O . VAL A 1 325 ? -7.739 3.571 -3.600 1.00 93.31 325 VAL A O 1
ATOM 2617 N N . ALA A 1 326 ? -8.011 1.349 -3.745 1.00 93.12 326 ALA A N 1
ATOM 2618 C CA . ALA A 1 326 ? -9.363 1.401 -4.303 1.00 93.12 326 ALA A CA 1
ATOM 2619 C C . ALA A 1 326 ? -10.449 1.656 -3.240 1.00 93.12 326 ALA A C 1
ATOM 2621 O O . ALA A 1 326 ? -11.599 1.916 -3.590 1.00 93.12 326 ALA A O 1
ATOM 2622 N N . GLY A 1 327 ? -10.099 1.614 -1.952 1.00 94.94 327 GLY A N 1
ATOM 2623 C CA . GLY A 1 327 ? -11.042 1.812 -0.856 1.00 94.94 327 GLY A CA 1
ATOM 2624 C C . GLY A 1 327 ? -11.953 0.614 -0.625 1.00 94.94 327 GLY A C 1
ATOM 2625 O O . GLY A 1 327 ? -13.104 0.817 -0.250 1.00 94.94 327 GLY A O 1
ATOM 2626 N N . VAL A 1 328 ? -11.444 -0.591 -0.891 1.00 96.25 328 VAL A N 1
ATOM 2627 C CA . VAL A 1 328 ? -12.116 -1.876 -0.685 1.00 96.25 328 VAL A CA 1
ATOM 2628 C C . VAL A 1 328 ? -11.439 -2.599 0.475 1.00 96.25 328 VAL A C 1
ATOM 2630 O O . VAL A 1 328 ? -10.216 -2.720 0.494 1.00 96.25 328 VAL A O 1
ATOM 2633 N N . ILE A 1 329 ? -12.229 -3.114 1.413 1.00 95.81 329 ILE A N 1
ATOM 2634 C CA . ILE A 1 329 ? -11.788 -4.077 2.425 1.00 95.81 329 ILE A CA 1
ATOM 2635 C C . ILE A 1 329 ? -12.500 -5.389 2.131 1.00 95.81 329 ILE A C 1
ATOM 2637 O O . ILE A 1 329 ? -13.726 -5.430 2.028 1.00 95.81 329 ILE A O 1
ATOM 2641 N N . ALA A 1 330 ? -11.712 -6.444 1.957 1.00 91.25 330 ALA A N 1
ATOM 2642 C CA . ALA A 1 330 ? -12.195 -7.784 1.679 1.00 91.25 330 ALA A CA 1
ATOM 2643 C C . ALA A 1 330 ? -11.750 -8.711 2.803 1.00 91.25 330 ALA A C 1
ATOM 2645 O O . ALA A 1 330 ? -10.546 -8.825 3.058 1.00 91.25 330 ALA A O 1
ATOM 2646 N N . ASP A 1 331 ? -12.704 -9.368 3.444 1.00 81.12 331 ASP A N 1
ATOM 2647 C CA . ASP A 1 331 ? -12.401 -10.397 4.424 1.00 81.12 331 ASP A CA 1
ATOM 2648 C C . ASP A 1 331 ? -12.067 -11.736 3.722 1.00 81.12 331 ASP A C 1
ATOM 2650 O O . ASP A 1 331 ? -12.308 -11.908 2.520 1.00 81.12 331 ASP A O 1
ATOM 2654 N N . PRO A 1 332 ? -11.484 -12.700 4.445 1.00 69.25 332 PRO A N 1
ATOM 2655 C CA . PRO A 1 332 ? -11.369 -14.078 3.968 1.00 69.25 332 PRO A CA 1
ATOM 2656 C C . PRO A 1 332 ? -12.713 -14.837 3.938 1.00 69.25 332 PRO A C 1
ATOM 2658 O O . PRO A 1 332 ? -12.825 -15.853 3.254 1.00 69.25 332 PRO A O 1
ATOM 2661 N N . SER A 1 333 ? -13.720 -14.368 4.684 1.00 67.31 333 SER A N 1
ATOM 2662 C CA . SER A 1 333 ? -15.003 -15.047 4.931 1.00 67.31 333 SER A CA 1
ATOM 2663 C C . SER A 1 333 ? -16.088 -14.832 3.850 1.00 67.31 333 SER A C 1
ATOM 2665 O O . SER A 1 333 ? -17.089 -15.549 3.826 1.00 67.31 333 SER A O 1
ATOM 2667 N N . GLY A 1 334 ? -15.878 -13.901 2.913 1.00 78.69 334 GLY A N 1
ATOM 2668 C CA . GLY A 1 334 ? -16.751 -13.546 1.792 1.00 78.69 334 GLY A CA 1
ATOM 2669 C C . GLY A 1 334 ? -17.263 -12.091 1.742 1.00 78.69 334 GLY A C 1
ATOM 2670 O O . GLY A 1 334 ? -17.798 -11.700 0.704 1.00 78.69 334 GLY A O 1
ATOM 2671 N N . MET A 1 335 ? -17.114 -11.271 2.790 1.00 85.81 335 MET A N 1
ATOM 2672 C CA . MET A 1 335 ? -17.456 -9.840 2.768 1.00 85.81 335 MET A CA 1
ATOM 2673 C C . MET A 1 335 ? -16.460 -9.050 1.916 1.00 85.81 335 MET A C 1
ATOM 2675 O O . MET A 1 335 ? -15.248 -9.102 2.121 1.00 85.81 335 MET A O 1
ATOM 2679 N N . GLN A 1 336 ? -16.980 -8.206 1.027 1.00 94.44 336 GLN A N 1
ATOM 2680 C CA . GLN A 1 336 ? -16.199 -7.178 0.345 1.00 94.44 336 GLN A CA 1
ATOM 2681 C C . GLN A 1 336 ? -16.962 -5.865 0.403 1.00 94.44 336 GLN A C 1
ATOM 2683 O O . GLN A 1 336 ? -18.031 -5.747 -0.190 1.00 94.44 336 GLN A O 1
ATOM 2688 N N . VAL A 1 337 ? -16.416 -4.872 1.101 1.00 96.31 337 VAL A N 1
ATOM 2689 C CA . VAL A 1 337 ? -17.064 -3.572 1.279 1.00 96.31 337 VAL A CA 1
ATOM 2690 C C . VAL A 1 337 ? -16.161 -2.450 0.795 1.00 96.31 337 VAL A C 1
ATOM 2692 O O . VAL A 1 337 ? -14.980 -2.374 1.132 1.00 96.31 337 VAL A O 1
ATOM 2695 N N . ALA A 1 338 ? -16.733 -1.567 -0.012 1.00 97.19 338 ALA A N 1
ATOM 2696 C CA . ALA A 1 338 ? -16.097 -0.352 -0.475 1.00 97.19 338 ALA A CA 1
ATOM 2697 C C . ALA A 1 338 ? -16.652 0.881 0.241 1.00 97.19 338 ALA A C 1
ATOM 2699 O O . ALA A 1 338 ? -17.815 0.920 0.643 1.00 97.19 338 ALA A O 1
ATOM 2700 N N . PHE A 1 339 ? -15.838 1.929 0.329 1.00 96.19 339 PHE A N 1
ATOM 2701 C CA . PHE A 1 339 ? -16.195 3.180 1.000 1.00 96.19 339 PHE A CA 1
ATOM 2702 C C . PHE A 1 339 ? -16.248 4.349 0.021 1.00 96.19 339 PHE A C 1
ATOM 2704 O O . PHE A 1 339 ? -15.471 4.430 -0.936 1.00 96.19 339 PHE A O 1
ATOM 2711 N N . CYS A 1 340 ? -17.143 5.305 0.261 1.00 94.88 340 CYS A N 1
ATOM 2712 C CA . CYS A 1 340 ? -17.160 6.547 -0.500 1.00 94.88 340 CYS A CA 1
ATOM 2713 C C . CYS A 1 340 ? -15.915 7.407 -0.260 1.00 94.88 340 CYS A C 1
ATOM 2715 O O . CYS A 1 340 ? -15.263 7.327 0.779 1.00 94.88 340 CYS A O 1
ATOM 2717 N N . GLY A 1 341 ? -15.578 8.247 -1.243 1.00 92.25 341 GLY A N 1
ATOM 2718 C CA . GLY A 1 341 ? -14.552 9.282 -1.090 1.00 92.25 341 GLY A CA 1
ATOM 2719 C C . GLY A 1 341 ? -15.018 10.443 -0.204 1.00 92.25 341 GLY A C 1
ATOM 2720 O O . GLY A 1 341 ? -16.189 10.509 0.179 1.00 92.25 341 GLY A O 1
ATOM 2721 N N . ARG A 1 342 ? -14.105 11.384 0.079 1.00 91.75 342 ARG A N 1
ATOM 2722 C CA . ARG A 1 342 ? -14.418 12.621 0.816 1.00 91.75 342 ARG A CA 1
ATOM 2723 C C . ARG A 1 342 ? -15.556 13.393 0.157 1.00 91.75 342 ARG A C 1
ATOM 2725 O O . ARG A 1 342 ? -15.667 13.430 -1.072 1.00 91.75 342 ARG A O 1
ATOM 2732 N N . LYS A 1 343 ? -16.365 14.038 0.990 1.00 92.44 343 LYS A N 1
ATOM 2733 C CA . LYS A 1 343 ? -17.470 14.894 0.566 1.00 92.44 343 LYS A CA 1
ATOM 2734 C C . LYS A 1 343 ? -17.137 16.372 0.800 1.00 92.44 343 LYS A C 1
ATOM 2736 O O . LYS A 1 343 ? -16.257 16.668 1.611 1.00 92.44 343 LYS A O 1
ATOM 2741 N N . PRO A 1 344 ? -17.779 17.294 0.065 1.00 92.56 344 PRO A N 1
ATOM 2742 C CA . PRO A 1 344 ? -17.769 18.713 0.412 1.00 92.56 344 PRO A CA 1
ATOM 2743 C C . PRO A 1 344 ? -18.315 18.942 1.830 1.00 92.56 344 PRO A C 1
ATOM 2745 O O . PRO A 1 344 ? -19.068 18.089 2.313 1.00 92.56 344 PRO A O 1
ATOM 2748 N N . PRO A 1 345 ? -18.001 20.083 2.473 1.00 91.44 345 PRO A N 1
ATOM 2749 C CA . PRO A 1 345 ? -18.548 20.431 3.783 1.00 91.44 345 PRO A CA 1
ATOM 2750 C C . PRO A 1 345 ? -20.076 20.288 3.830 1.00 91.44 345 PRO A C 1
ATOM 2752 O O . PRO A 1 345 ? -20.775 20.699 2.904 1.00 91.44 345 PRO A O 1
ATOM 2755 N N . GLY A 1 346 ? -20.592 19.688 4.902 1.00 91.06 346 GLY A N 1
ATOM 2756 C CA . GLY A 1 346 ? -22.021 19.427 5.072 1.00 91.06 346 GLY A CA 1
ATOM 2757 C C . GLY A 1 346 ? -22.311 18.218 5.957 1.00 91.06 346 GLY A C 1
ATOM 2758 O O . GLY A 1 346 ? -21.408 17.655 6.586 1.00 91.06 346 GLY A O 1
ATOM 2759 N N . THR A 1 347 ? -23.581 17.818 5.987 1.00 92.56 347 THR A N 1
ATOM 2760 C CA . THR A 1 347 ? -24.058 16.635 6.708 1.00 92.56 347 THR A CA 1
ATOM 2761 C C . THR A 1 347 ? -24.550 15.590 5.715 1.00 92.56 347 THR A C 1
ATOM 2763 O O . THR A 1 347 ? -25.324 15.886 4.808 1.00 92.56 347 THR A O 1
ATOM 2766 N N . TYR A 1 348 ? -24.086 14.355 5.879 1.00 94.44 348 TYR A N 1
ATOM 2767 C CA . TYR A 1 348 ? -24.446 13.239 5.012 1.00 94.44 348 TYR A CA 1
ATOM 2768 C C . TYR A 1 348 ? -24.823 12.034 5.861 1.00 94.44 348 TYR A C 1
ATOM 2770 O O . TYR A 1 348 ? -24.247 11.819 6.923 1.00 94.44 348 TYR A O 1
ATOM 2778 N N . VAL A 1 349 ? -25.756 11.221 5.381 1.00 95.06 349 VAL A N 1
ATOM 2779 C CA . VAL A 1 349 ? -26.096 9.928 5.980 1.00 95.06 349 VAL A CA 1
ATOM 2780 C C . VAL A 1 349 ? -25.358 8.837 5.212 1.00 95.06 349 VAL A C 1
ATOM 2782 O O . VAL A 1 349 ? -25.385 8.819 3.979 1.00 95.06 349 VAL A O 1
ATOM 2785 N N . LEU A 1 350 ? -24.663 7.957 5.930 1.00 96.50 350 LEU A N 1
ATOM 2786 C CA . LEU A 1 350 ? -24.066 6.763 5.347 1.00 96.50 350 LEU A CA 1
ATOM 2787 C C . LEU A 1 350 ? -25.154 5.729 5.068 1.00 96.50 350 LEU A C 1
ATOM 2789 O O . LEU A 1 350 ? -26.007 5.480 5.915 1.00 96.50 350 LEU A O 1
ATOM 2793 N N . GLU A 1 351 ? -25.092 5.117 3.891 1.00 95.69 351 GLU A N 1
ATOM 2794 C CA . GLU A 1 351 ? -26.019 4.077 3.460 1.00 95.69 351 GLU A CA 1
ATOM 2795 C C . GLU A 1 351 ? -25.247 2.896 2.876 1.00 95.69 351 GLU A C 1
ATOM 2797 O O . GLU A 1 351 ? -24.438 3.043 1.954 1.00 95.69 351 GLU A O 1
ATOM 2802 N N . TYR A 1 352 ? -25.504 1.713 3.424 1.00 95.94 352 TYR A N 1
ATOM 2803 C CA . TYR A 1 352 ? -24.935 0.455 2.973 1.00 95.94 352 TYR A CA 1
ATOM 2804 C C . TYR A 1 352 ? -25.786 -0.154 1.853 1.00 95.94 352 TYR A C 1
ATOM 2806 O O . TYR A 1 352 ? -26.962 -0.491 2.034 1.00 95.94 352 TYR A O 1
ATOM 2814 N N . VAL A 1 353 ? -25.163 -0.372 0.697 1.00 95.88 353 VAL A N 1
ATOM 2815 C CA . VAL A 1 353 ? -25.788 -0.951 -0.494 1.00 95.88 353 VAL A CA 1
ATOM 2816 C C . VAL A 1 353 ? -25.070 -2.232 -0.886 1.00 95.88 353 VAL A C 1
ATOM 2818 O O . VAL A 1 353 ? -23.901 -2.216 -1.277 1.00 95.88 353 VAL A O 1
ATOM 2821 N N . VAL A 1 354 ? -25.806 -3.341 -0.841 1.00 95.56 354 VAL A N 1
ATOM 2822 C CA . VAL A 1 354 ? -25.317 -4.648 -1.290 1.00 95.56 354 VAL A CA 1
ATOM 2823 C C . VAL A 1 354 ? -24.987 -4.584 -2.780 1.00 95.56 354 VAL A C 1
ATOM 2825 O O . VAL A 1 354 ? -25.812 -4.124 -3.572 1.00 95.56 354 VAL A O 1
ATOM 2828 N N . LYS A 1 355 ? -23.791 -5.036 -3.166 1.00 95.00 355 LYS A N 1
ATOM 2829 C CA . LYS A 1 355 ? -23.262 -4.986 -4.541 1.00 95.00 355 LYS A CA 1
ATOM 2830 C C . LYS A 1 355 ? -23.344 -3.589 -5.172 1.00 95.00 355 LYS A C 1
ATOM 2832 O O . LYS A 1 355 ? -23.524 -3.443 -6.382 1.00 95.00 355 LYS A O 1
ATOM 2837 N N . GLY A 1 356 ? -23.248 -2.547 -4.343 1.00 95.12 356 GLY A N 1
ATOM 2838 C CA . GLY A 1 356 ? -23.409 -1.151 -4.743 1.00 95.12 356 GLY A CA 1
ATOM 2839 C C . GLY A 1 356 ? -22.158 -0.506 -5.340 1.00 95.12 356 GLY A C 1
ATOM 2840 O O . GLY A 1 356 ? -22.242 0.610 -5.857 1.00 95.12 356 GLY A O 1
ATOM 2841 N N . PHE A 1 357 ? -20.999 -1.175 -5.313 1.00 95.81 357 PHE A N 1
ATOM 2842 C CA . PHE A 1 357 ? -19.732 -0.578 -5.744 1.00 95.81 357 PHE A CA 1
ATOM 2843 C C . PHE A 1 357 ? -19.670 -0.142 -7.220 1.00 95.81 357 PHE A C 1
ATOM 2845 O O . PHE A 1 357 ? -18.955 0.823 -7.512 1.00 95.81 357 PHE A O 1
ATOM 2852 N N . PRO A 1 358 ? -20.463 -0.699 -8.164 1.00 93.62 358 PRO A N 1
ATOM 2853 C CA . PRO A 1 358 ? -20.593 -0.111 -9.492 1.00 93.62 358 PRO A CA 1
ATOM 2854 C C . PRO A 1 358 ? -21.030 1.361 -9.469 1.00 93.62 358 PRO A C 1
ATOM 2856 O O . PRO A 1 358 ? -20.754 2.068 -10.432 1.00 93.62 358 PRO A O 1
ATOM 2859 N N . GLY A 1 359 ? -21.650 1.858 -8.392 1.00 87.62 359 GLY A N 1
ATOM 2860 C CA . GLY A 1 359 ? -21.988 3.273 -8.199 1.00 87.62 359 GLY A CA 1
ATOM 2861 C C . GLY A 1 359 ? -20.808 4.185 -7.824 1.00 87.62 359 GLY A C 1
ATOM 2862 O O . GLY A 1 359 ? -20.911 5.401 -7.982 1.00 87.62 359 GLY A O 1
ATOM 2863 N N . ALA A 1 360 ? -19.671 3.641 -7.379 1.00 88.25 360 ALA A N 1
ATOM 2864 C CA . ALA A 1 360 ? -18.520 4.423 -6.928 1.00 88.25 360 ALA A CA 1
ATOM 2865 C C . ALA A 1 360 ? -17.719 4.994 -8.112 1.00 88.25 360 ALA A C 1
ATOM 2867 O O . ALA A 1 360 ? -16.901 4.312 -8.731 1.00 88.25 360 ALA A O 1
ATOM 2868 N N . HIS A 1 361 ? -17.947 6.262 -8.459 1.00 78.38 361 HIS A N 1
ATOM 2869 C CA . HIS A 1 361 ? -17.199 6.914 -9.534 1.00 78.38 361 HIS A CA 1
ATOM 2870 C C . HIS A 1 361 ? -15.715 7.098 -9.148 1.00 78.38 361 HIS A C 1
ATOM 2872 O O . HIS A 1 361 ? -15.405 7.505 -8.031 1.00 78.38 361 HIS A O 1
ATOM 2878 N N . GLY A 1 362 ? -14.790 6.789 -10.063 1.00 78.12 362 GLY A N 1
ATOM 2879 C CA . GLY A 1 362 ? -13.340 6.826 -9.818 1.00 78.12 362 GLY A CA 1
ATOM 2880 C C . GLY A 1 362 ? -12.771 5.495 -9.317 1.00 78.12 362 GLY A C 1
ATOM 2881 O O . GLY A 1 362 ? -12.164 4.762 -10.098 1.00 78.12 362 GLY A O 1
ATOM 2882 N N . SER A 1 363 ? -12.986 5.150 -8.045 1.00 85.81 363 SER A N 1
ATOM 2883 C CA . SER A 1 363 ? -12.352 3.978 -7.414 1.00 85.81 363 SER A CA 1
ATOM 2884 C C . SER A 1 363 ? -12.712 2.640 -8.071 1.00 85.81 363 SER A C 1
ATOM 2886 O O . SER A 1 363 ? -11.844 1.775 -8.207 1.00 85.81 363 SER A O 1
ATOM 2888 N N . ARG A 1 364 ? -13.940 2.489 -8.593 1.00 90.56 364 ARG A N 1
ATOM 2889 C CA . ARG A 1 364 ? -14.350 1.286 -9.346 1.00 90.56 364 ARG A CA 1
ATOM 2890 C C . ARG A 1 364 ? -13.496 1.045 -10.597 1.00 90.56 364 ARG A C 1
ATOM 2892 O O . ARG A 1 364 ? -13.281 -0.099 -10.985 1.00 90.56 364 ARG A O 1
ATOM 2899 N N . HIS A 1 365 ? -13.027 2.113 -11.253 1.00 88.94 365 HIS A N 1
ATOM 2900 C CA . HIS A 1 365 ? -12.228 1.999 -12.475 1.00 88.94 365 HIS A CA 1
ATOM 2901 C C . HIS A 1 365 ? -10.840 1.462 -12.152 1.00 88.94 365 HIS A C 1
ATOM 2903 O O . HIS A 1 365 ? -10.380 0.548 -12.830 1.00 88.94 365 HIS A O 1
ATOM 2909 N N . LEU A 1 366 ? -10.215 1.974 -11.089 1.00 88.62 366 LEU A N 1
ATOM 2910 C CA . LEU A 1 366 ? -8.944 1.455 -10.593 1.00 88.62 366 LEU A CA 1
ATOM 2911 C C . LEU A 1 366 ? -9.056 -0.022 -10.210 1.00 88.62 366 LEU A C 1
ATOM 2913 O O . LEU A 1 366 ? -8.249 -0.831 -10.661 1.00 88.62 366 LEU A O 1
ATOM 2917 N N . TYR A 1 367 ? -10.089 -0.373 -9.444 1.00 92.44 367 TYR A N 1
ATOM 2918 C CA . TYR A 1 367 ? -10.312 -1.747 -9.007 1.00 92.44 367 TYR A CA 1
ATOM 2919 C C . TYR A 1 367 ? -10.491 -2.708 -10.192 1.00 92.44 367 TYR A C 1
ATOM 2921 O O . TYR A 1 367 ? -9.796 -3.716 -10.274 1.00 92.44 367 TYR A O 1
ATOM 2929 N N . ASN A 1 368 ? -11.332 -2.351 -11.172 1.00 91.25 368 ASN A N 1
ATOM 2930 C CA . ASN A 1 368 ? -11.510 -3.134 -12.401 1.00 91.25 368 ASN A CA 1
ATOM 2931 C C . ASN A 1 368 ? -10.226 -3.243 -13.236 1.00 91.25 368 ASN A C 1
ATOM 2933 O O . ASN A 1 368 ? -9.926 -4.314 -13.753 1.00 91.25 368 ASN A O 1
ATOM 2937 N N . MET A 1 369 ? -9.455 -2.156 -13.384 1.00 88.62 369 MET A N 1
ATOM 2938 C CA . MET A 1 369 ? -8.186 -2.177 -14.132 1.00 88.62 369 MET A CA 1
ATOM 2939 C C . MET A 1 369 ? -7.156 -3.118 -13.506 1.00 88.62 369 MET A C 1
ATOM 2941 O O . MET A 1 369 ? -6.314 -3.658 -14.217 1.00 88.62 369 MET A O 1
ATOM 2945 N N . LEU A 1 370 ? -7.229 -3.307 -12.191 1.00 89.00 370 LEU A N 1
ATOM 2946 C CA . LEU A 1 370 ? -6.408 -4.255 -11.453 1.00 89.00 370 LEU A CA 1
ATOM 2947 C C . LEU A 1 370 ? -7.004 -5.669 -11.477 1.00 89.00 370 LEU A C 1
ATOM 2949 O O . LEU A 1 370 ? -6.467 -6.539 -10.821 1.00 89.00 370 LEU A O 1
ATOM 2953 N N . GLY A 1 371 ? -8.073 -5.949 -12.227 1.00 91.06 371 GLY A N 1
ATOM 2954 C CA . GLY A 1 371 ? -8.698 -7.279 -12.297 1.00 91.06 371 GLY A CA 1
ATOM 2955 C C . GLY A 1 371 ? -9.711 -7.563 -11.184 1.00 91.06 371 GLY A C 1
ATOM 2956 O O . GLY A 1 371 ? -10.119 -8.706 -11.000 1.00 91.06 371 GLY A O 1
ATOM 2957 N N . GLY A 1 372 ? -10.118 -6.541 -10.432 1.00 92.88 372 GLY A N 1
ATOM 2958 C CA . GLY A 1 372 ? -11.135 -6.657 -9.392 1.00 92.88 372 GLY A CA 1
ATOM 2959 C C . GLY A 1 372 ? -12.537 -6.773 -9.968 1.00 92.88 372 GLY A C 1
ATOM 2960 O O . GLY A 1 372 ? -12.828 -6.260 -11.047 1.00 92.88 372 GLY A O 1
ATOM 2961 N N . LYS A 1 373 ? -13.430 -7.437 -9.234 1.00 93.06 373 LYS A N 1
ATOM 2962 C CA . LYS A 1 373 ? -14.807 -7.688 -9.669 1.00 93.06 373 LYS A CA 1
ATOM 2963 C C . LYS A 1 373 ? -15.782 -6.742 -8.979 1.00 93.06 373 LYS A C 1
ATOM 2965 O O . LYS A 1 373 ? -16.353 -7.065 -7.945 1.00 93.06 373 LYS A O 1
ATOM 2970 N N . VAL A 1 374 ? -16.019 -5.570 -9.569 1.00 93.56 374 VAL A N 1
ATOM 2971 C CA . VAL A 1 374 ? -16.848 -4.520 -8.934 1.00 93.56 374 VAL A CA 1
ATOM 2972 C C . VAL A 1 374 ? -18.271 -4.947 -8.561 1.00 93.56 374 VAL A C 1
ATOM 2974 O O . VAL A 1 374 ? -18.840 -4.390 -7.632 1.00 93.56 374 VAL A O 1
ATOM 2977 N N . TYR A 1 375 ? -18.860 -5.918 -9.261 1.00 94.06 375 TYR A N 1
ATOM 2978 C CA . TYR A 1 375 ? -20.238 -6.371 -9.026 1.00 94.06 375 TYR A CA 1
ATOM 2979 C C . TYR A 1 375 ? -20.386 -7.312 -7.822 1.00 94.06 375 TYR A C 1
ATOM 2981 O O . TYR A 1 375 ? -21.507 -7.655 -7.450 1.00 94.06 375 TYR A O 1
ATOM 2989 N N . GLU A 1 376 ? -19.272 -7.750 -7.237 1.00 93.06 376 GLU A N 1
ATOM 2990 C CA . GLU A 1 376 ? -19.241 -8.592 -6.036 1.00 93.06 376 GLU A CA 1
ATOM 2991 C C . GLU A 1 376 ? -19.056 -7.760 -4.754 1.00 93.06 376 GLU A C 1
ATOM 2993 O O . GLU A 1 376 ? -19.105 -8.321 -3.666 1.00 93.06 376 GLU A O 1
ATOM 2998 N N . VAL A 1 377 ? -18.871 -6.437 -4.871 1.00 96.38 377 VAL A N 1
ATOM 2999 C CA . VAL A 1 377 ? -18.462 -5.561 -3.764 1.00 96.38 377 VAL A CA 1
ATOM 3000 C C . VAL A 1 377 ? -19.621 -4.676 -3.300 1.00 96.38 377 VAL A C 1
ATOM 3002 O O . VAL A 1 377 ? -20.223 -3.930 -4.084 1.00 96.38 377 VAL A O 1
ATOM 3005 N N . ASP A 1 378 ? -19.919 -4.742 -2.007 1.00 96.75 378 ASP A N 1
ATOM 3006 C CA . ASP A 1 378 ? -20.872 -3.875 -1.317 1.00 96.75 378 ASP A CA 1
ATOM 3007 C C . ASP A 1 378 ? -20.317 -2.456 -1.179 1.00 96.75 378 ASP A C 1
ATOM 3009 O O . ASP A 1 378 ? -19.120 -2.217 -1.325 1.00 96.75 378 ASP A O 1
ATOM 3013 N N . TYR A 1 379 ? -21.175 -1.474 -0.919 1.00 96.88 379 TYR A N 1
ATOM 3014 C CA . TYR A 1 379 ? -20.758 -0.076 -0.921 1.00 96.88 379 TYR A CA 1
ATOM 3015 C C . TYR A 1 379 ? -21.427 0.737 0.173 1.00 96.88 379 TYR A C 1
ATOM 3017 O O . TYR A 1 379 ? -22.650 0.812 0.238 1.00 96.88 379 TYR A O 1
ATOM 3025 N N . ILE A 1 380 ? -20.605 1.393 0.989 1.00 96.88 380 ILE A N 1
ATOM 3026 C CA . ILE A 1 380 ? -21.030 2.441 1.909 1.00 96.88 380 ILE A CA 1
ATOM 3027 C C . ILE A 1 380 ? -20.903 3.770 1.171 1.00 96.88 380 ILE A C 1
ATOM 3029 O O . ILE A 1 380 ? -19.792 4.256 0.922 1.00 96.88 380 ILE A O 1
ATOM 3033 N N . PHE A 1 381 ? -22.041 4.363 0.814 1.00 94.50 381 PHE A N 1
ATOM 3034 C CA . PHE A 1 381 ? -22.084 5.671 0.170 1.00 94.50 381 PHE A CA 1
ATOM 3035 C C . PHE A 1 381 ? -22.645 6.739 1.101 1.00 94.50 381 PHE A C 1
ATOM 3037 O O . PHE A 1 381 ? -23.475 6.465 1.956 1.00 94.50 381 PHE A O 1
ATOM 3044 N N . ALA A 1 382 ? -22.175 7.974 0.941 1.00 94.19 382 ALA A N 1
ATOM 3045 C CA . ALA A 1 382 ? -22.671 9.118 1.696 1.00 94.19 382 ALA A CA 1
ATOM 3046 C C . ALA A 1 382 ? -23.713 9.879 0.864 1.00 94.19 382 ALA A C 1
ATOM 3048 O O . ALA A 1 382 ? -23.366 10.470 -0.170 1.00 94.19 382 ALA A O 1
ATOM 3049 N N . ARG A 1 383 ? -24.970 9.849 1.324 1.00 92.81 383 ARG A N 1
ATOM 3050 C CA . ARG A 1 383 ? -26.106 10.587 0.761 1.00 92.81 383 ARG A CA 1
ATOM 3051 C C . ARG A 1 383 ? -26.264 11.922 1.477 1.00 92.81 383 ARG A C 1
ATOM 3053 O O . ARG A 1 383 ? -26.253 11.971 2.701 1.00 92.81 383 ARG A O 1
ATOM 3060 N N . ASP A 1 384 ? -26.426 12.996 0.713 1.00 89.19 384 ASP A N 1
ATOM 3061 C CA . ASP A 1 384 ? -26.685 14.327 1.265 1.00 89.19 384 ASP A CA 1
ATOM 3062 C C . ASP A 1 384 ? -27.979 14.309 2.097 1.00 89.19 384 ASP A C 1
ATOM 3064 O O . ASP A 1 384 ? -29.020 13.823 1.633 1.00 89.19 384 ASP A O 1
ATOM 3068 N N . SER A 1 385 ? -27.905 14.783 3.345 1.00 79.38 385 SER A N 1
ATOM 3069 C CA . SER A 1 385 ? -29.087 14.878 4.198 1.00 79.38 385 SER A CA 1
ATOM 3070 C C . SER A 1 385 ? -29.992 16.041 3.788 1.00 79.38 385 SER A C 1
ATOM 3072 O O . SER A 1 385 ? -31.175 16.010 4.109 1.00 79.38 385 SER A O 1
ATOM 3074 N N . GLY A 1 386 ? -29.493 17.035 3.049 1.00 69.12 386 GLY A N 1
ATOM 3075 C CA . GLY A 1 386 ? -30.221 18.251 2.699 1.00 69.12 386 GLY A CA 1
ATOM 3076 C C . GLY A 1 386 ? -30.579 19.123 3.919 1.00 69.12 386 GLY A C 1
ATOM 3077 O O . GLY A 1 386 ? -30.457 18.688 5.065 1.00 69.12 386 GLY A O 1
ATOM 3078 N N . PRO A 1 387 ? -31.048 20.366 3.703 1.00 57.00 387 PRO A N 1
ATOM 3079 C CA . PRO A 1 387 ? -31.317 21.323 4.783 1.00 57.00 387 PRO A CA 1
ATOM 3080 C C . PRO A 1 387 ? -32.591 21.048 5.608 1.00 57.00 387 PRO A C 1
ATOM 3082 O O . PRO A 1 387 ? -32.788 21.695 6.631 1.00 57.00 387 PRO A O 1
ATOM 3085 N N . PHE A 1 388 ? -33.458 20.113 5.192 1.00 49.25 388 PHE A N 1
ATOM 3086 C CA . PHE A 1 388 ? -34.796 19.918 5.783 1.00 49.25 388 PHE A CA 1
ATOM 3087 C C . PHE A 1 388 ? -35.086 18.507 6.314 1.00 49.25 388 PHE A C 1
ATOM 3089 O O . PHE A 1 388 ? -36.193 18.259 6.793 1.00 49.25 388 PHE A O 1
ATOM 3096 N N . ASN A 1 389 ? -34.131 17.573 6.262 1.00 55.78 389 ASN A N 1
ATOM 3097 C CA . ASN A 1 389 ? -34.356 16.260 6.861 1.00 55.78 389 ASN A CA 1
ATOM 3098 C C . ASN A 1 389 ? -34.027 16.316 8.352 1.00 55.78 389 ASN A C 1
ATOM 3100 O O . ASN A 1 389 ? -32.863 16.305 8.747 1.00 55.78 389 ASN A O 1
ATOM 3104 N N . TYR A 1 390 ? -35.073 16.339 9.179 1.00 51.12 390 TYR A N 1
ATOM 3105 C CA . TYR A 1 390 ? -34.963 15.955 10.580 1.00 51.12 390 TYR A CA 1
ATOM 3106 C C . TYR A 1 390 ? -34.410 14.531 10.629 1.00 51.12 390 TYR A C 1
ATOM 3108 O O . TYR A 1 390 ? -35.108 13.568 10.306 1.00 51.12 390 TYR A O 1
ATOM 3116 N N . VAL A 1 391 ? -33.136 14.400 10.990 1.00 57.81 391 VAL A N 1
ATOM 3117 C CA . VAL A 1 391 ? -32.512 13.105 11.249 1.00 57.81 391 VAL A CA 1
ATOM 3118 C C . VAL A 1 391 ? -33.125 12.576 12.540 1.00 57.81 391 VAL A C 1
ATOM 3120 O O . VAL A 1 391 ? -32.679 12.882 13.640 1.00 57.81 391 VAL A O 1
ATOM 3123 N N . ASN A 1 392 ? -34.214 11.834 12.390 1.00 54.12 392 ASN A N 1
ATOM 3124 C CA . ASN A 1 392 ? -34.920 11.191 13.483 1.00 54.12 392 ASN A CA 1
ATOM 3125 C C . ASN A 1 392 ? -34.292 9.803 13.677 1.00 54.12 392 ASN A C 1
ATOM 3127 O O . ASN A 1 392 ? -34.731 8.819 13.083 1.00 54.12 392 ASN A O 1
ATOM 3131 N N . GLY A 1 393 ? -33.194 9.737 14.430 1.00 64.06 393 GLY A N 1
ATOM 3132 C CA . GLY A 1 393 ? -32.490 8.487 14.703 1.00 64.06 393 GLY A CA 1
ATOM 3133 C C . GLY A 1 393 ? -31.263 8.681 15.588 1.00 64.06 393 GLY A C 1
ATOM 3134 O O . GLY A 1 393 ? -30.575 9.694 15.489 1.00 64.06 393 GLY A O 1
ATOM 3135 N N . ASP A 1 394 ? -30.990 7.691 16.437 1.00 83.25 394 ASP A N 1
ATOM 3136 C CA . ASP A 1 394 ? -29.765 7.589 17.237 1.00 83.25 394 ASP A CA 1
ATOM 3137 C C . ASP A 1 394 ? -28.591 7.176 16.328 1.00 83.25 394 ASP A C 1
ATOM 3139 O O . ASP A 1 394 ? -28.183 6.016 16.263 1.00 83.25 394 ASP A O 1
ATOM 3143 N N . TYR A 1 395 ? -28.153 8.106 15.476 1.00 92.38 395 TYR A N 1
ATOM 3144 C CA . TYR A 1 395 ? -27.055 7.890 14.535 1.00 92.38 395 TYR A CA 1
ATOM 3145 C C . TYR A 1 395 ? -25.734 8.315 15.164 1.00 92.38 395 TYR A C 1
ATOM 3147 O O . TYR A 1 395 ? -25.619 9.407 15.725 1.00 92.38 395 TYR A O 1
ATOM 3155 N N . LEU A 1 396 ? -24.703 7.489 14.986 1.00 94.94 396 LEU A N 1
ATOM 3156 C CA . LEU A 1 396 ? -23.353 7.855 15.385 1.00 94.94 396 LEU A CA 1
ATOM 3157 C C . LEU A 1 396 ? -22.845 8.971 14.468 1.00 94.94 396 LEU A C 1
ATOM 3159 O O . LEU A 1 396 ? -22.852 8.833 13.244 1.00 94.94 396 LEU A O 1
ATOM 3163 N N . GLN A 1 397 ? -22.392 10.073 15.058 1.00 95.25 397 GLN A N 1
ATOM 3164 C CA . GLN A 1 397 ? -21.834 11.196 14.311 1.00 95.25 397 GLN A CA 1
ATOM 3165 C C . GLN A 1 397 ? -20.325 11.017 14.146 1.00 95.25 397 GLN A C 1
ATOM 3167 O O . GLN A 1 397 ? -19.576 11.013 15.121 1.00 95.25 397 GLN A O 1
ATOM 3172 N N . LEU A 1 398 ? -19.877 10.904 12.900 1.00 96.62 398 LEU A N 1
ATOM 3173 C CA . LEU A 1 398 ? -18.474 10.808 12.523 1.00 96.62 398 LEU A CA 1
ATOM 3174 C C . LEU A 1 398 ? -18.035 12.128 11.892 1.00 96.62 398 LEU A C 1
ATOM 3176 O O . LEU A 1 398 ? -18.554 12.543 10.855 1.00 96.62 398 LEU A O 1
ATOM 3180 N N . LYS A 1 399 ? -17.058 12.788 12.508 1.00 95.50 399 LYS A N 1
ATOM 3181 C CA . LYS A 1 399 ? -16.443 14.000 11.961 1.00 95.50 399 LYS A CA 1
ATOM 3182 C C . LYS A 1 399 ? -15.242 13.624 11.107 1.00 95.50 399 LYS A C 1
ATOM 3184 O O . LYS A 1 399 ? -14.317 12.983 11.602 1.00 95.50 399 LYS A O 1
ATOM 3189 N N . VAL A 1 400 ? -15.257 14.021 9.837 1.00 95.06 400 VAL A N 1
ATOM 3190 C CA . VAL A 1 400 ? -14.195 13.706 8.872 1.00 95.06 400 VAL A CA 1
ATOM 3191 C C . VAL A 1 400 ? -13.736 14.958 8.117 1.00 95.06 400 VAL A C 1
ATOM 3193 O O . VAL A 1 400 ? -14.510 15.907 7.988 1.00 95.06 400 VAL A O 1
ATOM 3196 N N . PRO A 1 401 ? -12.505 14.990 7.578 1.00 92.75 401 PRO A N 1
ATOM 3197 C CA . PRO A 1 401 ? -12.054 16.087 6.724 1.00 92.75 401 PRO A CA 1
ATOM 3198 C C . PRO A 1 401 ? -12.912 16.230 5.460 1.00 92.75 401 PRO A C 1
ATOM 3200 O O . PRO A 1 401 ? -13.268 15.229 4.827 1.00 92.75 401 PRO A O 1
ATOM 3203 N N . SER A 1 402 ? -13.203 17.469 5.057 1.00 90.75 402 SER A N 1
ATOM 3204 C CA . SER A 1 402 ? -13.881 17.732 3.786 1.00 90.75 402 SER A CA 1
ATOM 3205 C C . SER A 1 402 ? -12.946 17.604 2.574 1.00 90.75 402 SER A C 1
ATOM 3207 O O . SER A 1 402 ? -11.721 17.501 2.688 1.00 90.75 402 SER A O 1
ATOM 3209 N N . LYS A 1 403 ? -13.542 17.571 1.378 1.00 84.75 403 LYS A N 1
ATOM 3210 C CA . LYS A 1 403 ? -12.816 17.565 0.101 1.00 84.75 403 LYS A CA 1
ATOM 3211 C C . LYS A 1 403 ? -12.258 18.945 -0.277 1.00 84.75 403 LYS A C 1
ATOM 3213 O O . LYS A 1 403 ? -11.173 19.005 -0.848 1.00 84.75 403 LYS A O 1
ATOM 3218 N N . ASP A 1 404 ? -13.007 20.012 -0.000 1.00 79.12 404 ASP A N 1
ATOM 3219 C CA . ASP A 1 404 ? -12.819 21.324 -0.636 1.00 79.12 404 ASP A CA 1
ATOM 3220 C C . ASP A 1 404 ? -12.270 22.405 0.324 1.00 79.12 404 ASP A C 1
ATOM 3222 O O . ASP A 1 404 ? -11.919 23.495 -0.126 1.00 79.12 404 ASP A O 1
ATOM 3226 N N . SER A 1 405 ? -12.158 22.130 1.631 1.00 65.50 405 SER A N 1
ATOM 3227 C CA . SER A 1 405 ? -11.664 23.097 2.624 1.00 65.50 405 SER A CA 1
ATOM 3228 C C . SER A 1 405 ? -10.982 22.434 3.834 1.00 65.50 405 SER A C 1
ATOM 3230 O O . SER A 1 405 ? -10.914 21.210 3.947 1.00 65.50 405 SER A O 1
ATOM 3232 N N . LEU A 1 406 ? -10.473 23.253 4.765 1.00 68.25 406 LEU A N 1
ATOM 3233 C CA . LEU A 1 406 ? -10.069 22.809 6.109 1.00 68.25 406 LEU A CA 1
ATOM 3234 C C . LEU A 1 406 ? -11.274 22.484 7.016 1.00 68.25 406 LEU A C 1
ATOM 3236 O O . LEU A 1 406 ? -11.071 22.073 8.157 1.00 68.25 406 LEU A O 1
ATOM 3240 N N . ASP A 1 407 ? -12.506 22.673 6.536 1.00 76.88 407 ASP A N 1
ATOM 3241 C CA . ASP A 1 407 ? -13.710 22.446 7.331 1.00 76.88 407 ASP A CA 1
ATOM 3242 C C . ASP A 1 407 ? -14.033 20.952 7.460 1.00 76.88 407 ASP A C 1
ATOM 3244 O O . ASP A 1 407 ? -13.648 20.114 6.633 1.00 76.88 407 ASP A O 1
ATOM 3248 N N . GLU A 1 408 ? -14.776 20.621 8.516 1.00 87.38 408 GLU A N 1
ATOM 3249 C CA . GLU A 1 408 ? -15.236 19.264 8.799 1.00 87.38 408 GLU A CA 1
ATOM 3250 C C . GLU A 1 408 ? -16.513 18.930 8.011 1.00 87.38 408 GLU A C 1
ATOM 3252 O O . GLU A 1 408 ? -17.398 19.758 7.796 1.00 87.38 408 GLU A O 1
ATOM 3257 N N . THR A 1 409 ? -16.631 17.670 7.606 1.00 93.75 409 THR A N 1
ATOM 3258 C CA . THR A 1 409 ? -17.866 17.050 7.123 1.00 93.75 409 THR A CA 1
ATOM 3259 C C . THR A 1 409 ? -18.405 16.130 8.210 1.00 93.75 409 THR A C 1
ATOM 3261 O O . THR A 1 409 ? -17.648 15.379 8.825 1.00 93.75 409 THR A O 1
ATOM 3264 N N . THR A 1 410 ? -19.714 16.178 8.451 1.00 94.81 410 THR A N 1
ATOM 3265 C CA . THR A 1 410 ? -20.377 15.282 9.403 1.00 94.81 410 THR A CA 1
ATOM 3266 C C . THR A 1 410 ? -21.025 14.131 8.648 1.00 94.81 410 THR A C 1
ATOM 3268 O O . THR A 1 410 ? -21.902 14.341 7.811 1.00 94.81 410 THR A O 1
ATOM 3271 N N . LEU A 1 411 ? -20.602 12.910 8.951 1.00 96.00 411 LEU A N 1
ATOM 3272 C CA . LEU A 1 411 ? -21.204 11.684 8.447 1.00 96.00 411 LEU A CA 1
ATOM 3273 C C . LEU A 1 411 ? -22.018 11.044 9.568 1.00 96.00 411 LEU A C 1
ATOM 3275 O O . LEU A 1 411 ? -21.504 10.775 10.648 1.00 96.00 411 LEU A O 1
ATOM 3279 N N . LEU A 1 412 ? -23.291 10.802 9.313 1.00 95.62 412 LEU A N 1
ATOM 3280 C CA . LEU A 1 412 ? -24.197 10.141 10.235 1.00 95.62 412 LEU A CA 1
ATOM 3281 C C . LEU A 1 412 ? -24.236 8.661 9.873 1.00 95.62 412 LEU A C 1
ATOM 3283 O O . LEU A 1 412 ? -24.601 8.318 8.750 1.00 95.62 412 LEU A O 1
ATOM 3287 N N . ALA A 1 413 ? -23.838 7.800 10.802 1.00 96.12 413 ALA A N 1
ATOM 3288 C CA . ALA A 1 413 ? -23.769 6.360 10.609 1.00 96.12 413 ALA A CA 1
ATOM 3289 C C . ALA A 1 413 ? -24.921 5.670 11.362 1.00 96.12 413 ALA A C 1
ATOM 3291 O O . ALA A 1 413 ? -24.889 5.597 12.597 1.00 96.12 413 ALA A O 1
ATOM 3292 N N . PRO A 1 414 ? -25.942 5.151 10.658 1.00 94.94 414 PRO A N 1
ATOM 3293 C CA . PRO A 1 414 ? -26.941 4.278 11.264 1.00 94.94 414 PRO A CA 1
ATOM 3294 C C . PRO A 1 414 ? -26.323 2.945 11.715 1.00 94.94 414 PRO A C 1
ATOM 3296 O O . PRO A 1 414 ? -25.185 2.612 11.384 1.00 94.94 414 PRO A O 1
ATOM 3299 N N . LYS A 1 415 ? -27.076 2.165 12.500 1.00 94.25 415 LYS A N 1
ATOM 3300 C CA . LYS A 1 415 ? -26.570 0.943 13.149 1.00 94.25 415 LYS A CA 1
ATOM 3301 C C . LYS A 1 415 ? -25.983 -0.078 12.162 1.00 94.25 415 LYS A C 1
ATOM 3303 O O . LYS A 1 415 ? -24.923 -0.632 12.427 1.00 94.25 415 LYS A O 1
ATOM 3308 N N . ARG A 1 416 ? -26.627 -0.285 11.009 1.00 94.56 416 ARG A N 1
ATOM 3309 C CA . ARG A 1 416 ? -26.157 -1.228 9.980 1.00 94.56 416 ARG A CA 1
ATOM 3310 C C . ARG A 1 416 ? -24.793 -0.822 9.416 1.00 94.56 416 ARG A C 1
ATOM 3312 O O . ARG A 1 416 ? -23.919 -1.658 9.219 1.00 94.56 416 ARG A O 1
ATOM 3319 N N . GLU A 1 417 ? -24.600 0.463 9.154 1.00 96.06 417 GLU A N 1
ATOM 3320 C CA . GLU A 1 417 ? -23.346 1.010 8.649 1.00 96.06 417 GLU A CA 1
ATOM 3321 C C . GLU A 1 417 ? -22.258 0.959 9.722 1.00 96.06 417 GLU A C 1
ATOM 3323 O O . GLU A 1 417 ? -21.112 0.665 9.400 1.00 96.06 417 GLU A O 1
ATOM 3328 N N . GLN A 1 418 ? -22.609 1.174 10.995 1.00 96.62 418 GLN A N 1
ATOM 3329 C CA . GLN A 1 418 ? -21.687 0.973 12.117 1.00 96.62 418 GLN A CA 1
ATOM 3330 C C . GLN A 1 418 ? -21.211 -0.484 12.207 1.00 96.62 418 GLN A C 1
ATOM 3332 O O . GLN A 1 418 ? -20.016 -0.713 12.367 1.00 96.62 418 GLN A O 1
ATOM 3337 N N . GLU A 1 419 ? -22.110 -1.461 12.056 1.00 95.38 419 GLU A N 1
ATOM 3338 C CA . GLU A 1 419 ? -21.766 -2.891 12.031 1.00 95.38 419 GLU A CA 1
ATOM 3339 C C . GLU A 1 419 ? -20.821 -3.221 10.863 1.00 95.38 419 GLU A C 1
ATOM 3341 O O . GLU A 1 419 ? -19.806 -3.890 11.059 1.00 95.38 419 GLU A O 1
ATOM 3346 N N . ALA A 1 420 ? -21.092 -2.685 9.668 1.00 95.69 420 ALA A N 1
ATOM 3347 C CA . ALA A 1 420 ? -20.224 -2.858 8.503 1.00 95.69 420 ALA A CA 1
ATOM 3348 C C . ALA A 1 420 ? -18.845 -2.195 8.688 1.00 95.69 420 ALA A C 1
ATOM 3350 O O . ALA A 1 420 ? -17.826 -2.774 8.311 1.00 95.69 420 ALA A O 1
ATOM 3351 N N . ILE A 1 421 ? -18.788 -1.002 9.293 1.00 97.56 421 ILE A N 1
ATOM 3352 C CA . ILE A 1 421 ? -17.530 -0.320 9.633 1.00 97.56 421 ILE A CA 1
ATOM 3353 C C . ILE A 1 421 ? -16.737 -1.138 10.661 1.00 97.56 421 ILE A C 1
ATOM 3355 O O . ILE A 1 421 ? -15.535 -1.331 10.485 1.00 97.56 421 ILE A O 1
ATOM 3359 N N . ALA A 1 422 ? -17.393 -1.653 11.704 1.00 96.88 422 ALA A N 1
ATOM 3360 C CA . ALA A 1 422 ? -16.758 -2.492 12.717 1.00 96.88 422 ALA A CA 1
ATOM 3361 C C . ALA A 1 422 ? -16.199 -3.789 12.113 1.00 96.88 422 ALA A C 1
ATOM 3363 O O . ALA A 1 422 ? -15.048 -4.137 12.370 1.00 96.88 422 ALA A O 1
ATOM 3364 N N . GLN A 1 423 ? -16.964 -4.469 11.253 1.00 95.69 423 GLN A N 1
ATOM 3365 C CA . GLN A 1 423 ? -16.479 -5.649 10.535 1.00 95.69 423 GLN A CA 1
ATOM 3366 C C . GLN A 1 423 ? -15.295 -5.305 9.620 1.00 95.69 423 GLN A C 1
ATOM 3368 O O . GLN A 1 423 ? -14.309 -6.037 9.592 1.00 95.69 423 GLN A O 1
ATOM 3373 N N . ALA A 1 424 ? -15.340 -4.171 8.917 1.00 97.00 424 ALA A N 1
ATOM 3374 C CA . ALA A 1 424 ? -14.228 -3.723 8.085 1.00 97.00 424 ALA A CA 1
ATOM 3375 C C . ALA A 1 424 ? -12.955 -3.437 8.902 1.00 97.00 424 ALA A C 1
ATOM 3377 O O . ALA A 1 424 ? -11.864 -3.775 8.451 1.00 97.00 424 ALA A O 1
ATOM 3378 N N . LEU A 1 425 ? -13.073 -2.864 10.105 1.00 97.56 425 LEU A N 1
ATOM 3379 C CA . LEU A 1 425 ? -11.941 -2.659 11.019 1.00 97.56 425 LEU A CA 1
ATOM 3380 C C . LEU A 1 425 ? -11.341 -3.982 11.511 1.00 97.56 425 LEU A C 1
ATOM 3382 O O . LEU A 1 425 ? -10.119 -4.111 11.600 1.00 97.56 425 LEU A O 1
ATOM 3386 N N . ASP A 1 426 ? -12.188 -4.969 11.797 1.00 96.31 426 ASP A N 1
ATOM 3387 C CA . ASP A 1 426 ? -11.774 -6.329 12.148 1.00 96.31 426 ASP A CA 1
ATOM 3388 C C . ASP A 1 426 ? -11.007 -7.007 11.000 1.00 96.31 426 ASP A C 1
ATOM 3390 O O . ASP A 1 426 ? -9.998 -7.675 11.239 1.00 96.31 426 ASP A O 1
ATOM 3394 N N . CYS A 1 427 ? -11.424 -6.746 9.759 1.00 96.12 427 CYS A N 1
ATOM 3395 C CA . CYS A 1 427 ? -10.867 -7.319 8.531 1.00 96.12 427 CYS A CA 1
ATOM 3396 C C . CYS A 1 427 ? -9.797 -6.440 7.857 1.00 96.12 427 CYS A C 1
ATOM 3398 O O . CYS A 1 427 ? -9.430 -6.681 6.704 1.00 96.12 427 CYS A O 1
ATOM 3400 N N . LEU A 1 428 ? -9.317 -5.383 8.526 1.00 95.62 428 LEU A N 1
ATOM 3401 C CA . LEU A 1 428 ? -8.248 -4.547 7.984 1.00 95.62 428 LEU A CA 1
ATOM 3402 C C . LEU A 1 428 ? -7.004 -5.416 7.731 1.00 95.62 428 LEU A C 1
ATOM 3404 O O . LEU A 1 428 ? -6.523 -6.059 8.671 1.00 95.62 428 LEU A O 1
ATOM 3408 N N . PRO A 1 429 ? -6.446 -5.427 6.505 1.00 94.31 429 PRO A N 1
ATOM 3409 C CA . PRO A 1 429 ? -5.310 -6.281 6.202 1.00 94.31 429 PRO A CA 1
ATOM 3410 C C . PRO A 1 429 ? -4.072 -5.825 6.975 1.00 94.31 429 PRO A C 1
ATOM 3412 O O . PRO A 1 429 ? -3.776 -4.627 7.071 1.00 94.31 429 PRO A O 1
ATOM 3415 N N . TRP A 1 430 ? -3.322 -6.791 7.497 1.00 94.69 430 TRP A N 1
ATOM 3416 C CA . TRP A 1 430 ? -2.053 -6.522 8.157 1.00 94.69 430 TRP A CA 1
ATOM 3417 C C . TRP A 1 430 ? -0.981 -6.109 7.144 1.00 94.69 430 TRP A C 1
ATOM 3419 O O . TRP A 1 430 ? -0.892 -6.657 6.038 1.00 94.69 430 TRP A O 1
ATOM 3429 N N . ASN A 1 431 ? -0.133 -5.155 7.535 1.00 92.56 431 ASN A N 1
ATOM 3430 C CA . ASN A 1 431 ? 1.028 -4.726 6.760 1.00 92.56 431 ASN A CA 1
ATOM 3431 C C . ASN A 1 431 ? 2.177 -4.319 7.677 1.00 92.56 431 ASN A C 1
ATOM 3433 O O . ASN A 1 431 ? 1.958 -3.849 8.787 1.00 92.56 431 ASN A O 1
ATOM 3437 N N . HIS A 1 432 ? 3.403 -4.442 7.175 1.00 90.06 432 HIS A N 1
ATOM 3438 C CA . HIS A 1 432 ? 4.608 -3.976 7.866 1.00 90.06 432 HIS A CA 1
ATOM 3439 C C . HIS A 1 432 ? 4.909 -2.495 7.614 1.00 90.06 432 HIS A C 1
ATOM 3441 O O . HIS A 1 432 ? 5.842 -1.945 8.186 1.00 90.06 432 HIS A O 1
ATOM 3447 N N . LEU A 1 433 ? 4.169 -1.851 6.714 1.00 90.31 433 LEU A N 1
ATOM 3448 C CA . LEU A 1 433 ? 4.299 -0.436 6.397 1.00 90.31 433 LEU A CA 1
ATOM 3449 C C . LEU A 1 433 ? 2.933 0.234 6.385 1.00 90.31 433 LEU A C 1
ATOM 3451 O O . LEU A 1 433 ? 1.887 -0.413 6.350 1.00 90.31 433 LEU A O 1
ATOM 3455 N N . SER A 1 434 ? 2.962 1.561 6.366 1.00 92.19 434 SER A N 1
ATOM 3456 C CA . SER A 1 434 ? 1.800 2.363 6.020 1.00 92.19 434 SER A CA 1
ATOM 3457 C C . SER A 1 434 ? 1.262 1.988 4.641 1.00 92.19 434 SER A C 1
ATOM 3459 O O . SER A 1 434 ? 2.012 1.651 3.723 1.00 92.19 434 SER A O 1
ATOM 3461 N N . TRP A 1 435 ? -0.051 2.107 4.482 1.00 93.25 435 TRP A N 1
ATOM 3462 C CA . TRP A 1 435 ? -0.713 1.945 3.200 1.00 93.25 435 TRP A CA 1
ATOM 3463 C C . TRP A 1 435 ? -0.651 3.236 2.381 1.00 93.25 435 TRP A C 1
ATOM 3465 O O . TRP A 1 435 ? -0.712 4.342 2.923 1.00 93.25 435 TRP A O 1
ATOM 3475 N N . SER A 1 436 ? -0.602 3.074 1.061 1.00 93.25 436 SER A N 1
ATOM 3476 C CA . SER A 1 436 ? -1.195 4.027 0.124 1.00 93.25 436 SER A CA 1
ATOM 3477 C C . SER A 1 436 ? -2.705 3.770 0.105 1.00 93.25 436 SER A C 1
ATOM 3479 O O . SER A 1 436 ? -3.139 2.704 -0.331 1.00 93.25 436 SER A O 1
ATOM 3481 N N . ILE A 1 437 ? -3.502 4.694 0.647 1.00 93.06 437 ILE A N 1
ATOM 3482 C CA . ILE A 1 437 ? -4.890 4.407 1.051 1.00 93.06 437 ILE A CA 1
ATOM 3483 C C . ILE A 1 437 ? -5.918 5.375 0.460 1.00 93.06 437 ILE A C 1
ATOM 3485 O O . ILE A 1 437 ? -5.663 6.568 0.276 1.00 93.06 437 ILE A O 1
ATOM 3489 N N . HIS A 1 438 ? -7.120 4.858 0.200 1.00 94.12 438 HIS A N 1
ATOM 3490 C CA . HIS A 1 438 ? -8.279 5.646 -0.201 1.00 94.12 438 HIS A CA 1
ATOM 3491 C C . HIS A 1 438 ? -8.735 6.616 0.904 1.00 94.12 438 HIS A C 1
ATOM 3493 O O . HIS A 1 438 ? -9.058 6.206 2.021 1.00 94.12 438 HIS A O 1
ATOM 3499 N N . ARG A 1 439 ? -8.826 7.910 0.564 1.00 90.62 439 ARG A N 1
ATOM 3500 C CA . ARG A 1 439 ? -9.080 9.025 1.501 1.00 90.62 439 ARG A CA 1
ATOM 3501 C C . ARG A 1 439 ? -10.314 8.826 2.373 1.00 90.62 439 ARG A C 1
ATOM 3503 O O . ARG A 1 439 ? -10.217 8.821 3.591 1.00 90.62 439 ARG A O 1
ATOM 3510 N N . GLY A 1 440 ? -11.474 8.645 1.741 1.00 93.31 440 GLY A N 1
ATOM 3511 C CA . GLY A 1 440 ? -12.736 8.570 2.477 1.00 93.31 440 GLY A CA 1
ATOM 3512 C C . GLY A 1 440 ? -12.847 7.303 3.324 1.00 93.31 440 GLY A C 1
ATOM 3513 O O . GLY A 1 440 ? -13.375 7.364 4.426 1.00 93.31 440 GLY A O 1
ATOM 3514 N N . MET A 1 441 ? -12.252 6.191 2.870 1.00 95.88 441 MET A N 1
ATOM 3515 C CA . MET A 1 441 ? -12.160 4.968 3.673 1.00 95.88 441 MET A CA 1
ATOM 3516 C C . MET A 1 441 ? -11.341 5.223 4.937 1.00 95.88 441 MET A C 1
ATOM 3518 O O . MET A 1 441 ? -11.829 4.991 6.036 1.00 95.88 441 MET A O 1
ATOM 3522 N N . ARG A 1 442 ? -10.120 5.753 4.780 1.00 95.31 442 ARG A N 1
ATOM 3523 C CA . ARG A 1 442 ? -9.241 6.100 5.901 1.00 95.31 442 ARG A CA 1
ATOM 3524 C C . ARG A 1 442 ? -9.967 6.974 6.918 1.00 95.31 442 ARG A C 1
ATOM 3526 O O . ARG A 1 442 ? -9.978 6.647 8.097 1.00 95.31 442 ARG A O 1
ATOM 3533 N N . ASP A 1 443 ? -10.574 8.064 6.465 1.00 95.56 443 ASP A N 1
ATOM 3534 C CA . ASP A 1 443 ? -11.151 9.053 7.371 1.00 95.56 443 ASP A CA 1
ATOM 3535 C C . ASP A 1 443 ? -12.385 8.513 8.117 1.00 95.56 443 ASP A C 1
ATOM 3537 O O . ASP A 1 443 ? -12.519 8.765 9.312 1.00 95.56 443 ASP A O 1
ATOM 3541 N N . ILE A 1 444 ? -13.243 7.720 7.458 1.00 97.81 444 ILE A N 1
ATOM 3542 C CA . ILE A 1 444 ? -14.399 7.064 8.099 1.00 97.81 444 ILE A CA 1
ATOM 3543 C C . ILE A 1 444 ? -13.939 6.060 9.158 1.00 97.81 444 ILE A C 1
ATOM 3545 O O . ILE A 1 444 ? -14.424 6.097 10.290 1.00 97.81 444 ILE A O 1
ATOM 3549 N N . LEU A 1 445 ? -12.993 5.182 8.803 1.00 97.94 445 LEU A N 1
ATOM 3550 C CA . LEU A 1 445 ? -12.474 4.166 9.718 1.00 97.94 445 LEU A CA 1
ATOM 3551 C C . LEU A 1 445 ? -11.833 4.814 10.946 1.00 97.94 445 LEU A C 1
ATOM 3553 O O . LEU A 1 445 ? -12.135 4.411 12.065 1.00 97.94 445 LEU A O 1
ATOM 3557 N N . LEU A 1 446 ? -11.016 5.854 10.747 1.00 96.88 446 LEU A N 1
ATOM 3558 C CA . LEU A 1 446 ? -10.376 6.581 11.843 1.00 96.88 446 LEU A CA 1
ATOM 3559 C C . LEU A 1 446 ? -11.383 7.330 12.714 1.00 96.88 446 LEU A C 1
ATOM 3561 O O . LEU A 1 446 ? -11.270 7.273 13.935 1.00 96.88 446 LEU A O 1
ATOM 3565 N N . ALA A 1 447 ? -12.368 8.013 12.125 1.00 97.31 447 ALA A N 1
ATOM 3566 C CA . ALA A 1 447 ? -13.393 8.710 12.898 1.00 97.31 447 ALA A CA 1
ATOM 3567 C C . ALA A 1 447 ? -14.180 7.744 13.797 1.00 97.31 447 ALA A C 1
ATOM 3569 O O . ALA A 1 447 ? -14.465 8.078 14.945 1.00 97.31 447 ALA A O 1
ATOM 3570 N N . TYR A 1 448 ? -14.475 6.539 13.300 1.00 98.19 448 TYR A N 1
ATOM 3571 C CA . TYR A 1 448 ? -15.151 5.498 14.071 1.00 98.19 448 TYR A CA 1
ATOM 3572 C C . TYR A 1 448 ? -14.247 4.892 15.155 1.00 98.19 448 TYR A C 1
ATOM 3574 O O . TYR A 1 448 ? -14.658 4.745 16.302 1.00 98.19 448 TYR A O 1
ATOM 3582 N N . SER A 1 449 ? -13.002 4.546 14.818 1.00 97.62 449 SER A N 1
ATOM 3583 C CA . SER A 1 449 ? -12.112 3.798 15.713 1.00 97.62 449 SER A CA 1
ATOM 3584 C C . SER A 1 449 ? -11.434 4.654 16.783 1.00 97.62 449 SER A C 1
ATOM 3586 O O . SER A 1 449 ? -10.945 4.121 17.783 1.00 97.62 449 SER A O 1
ATOM 3588 N N . LYS A 1 450 ? -11.351 5.974 16.577 1.00 96.31 450 LYS A N 1
ATOM 3589 C CA . LYS A 1 450 ? -10.552 6.888 17.403 1.00 96.31 450 LYS A CA 1
ATOM 3590 C C . LYS A 1 450 ? -10.885 6.852 18.900 1.00 96.31 450 LYS A C 1
ATOM 3592 O O . LYS A 1 450 ? -9.933 6.757 19.673 1.00 96.31 450 LYS A O 1
ATOM 3597 N N . PRO A 1 451 ? -12.156 6.869 19.350 1.00 96.56 451 PRO A N 1
ATOM 3598 C CA . PRO A 1 451 ? -12.465 6.818 20.781 1.00 96.56 451 PRO A CA 1
ATOM 3599 C C . PRO A 1 451 ? -11.913 5.558 21.463 1.00 96.56 451 PRO A C 1
ATOM 3601 O O . PRO A 1 451 ? -11.295 5.635 22.525 1.00 96.56 451 PRO A O 1
ATOM 3604 N N . THR A 1 452 ? -12.070 4.395 20.824 1.00 97.50 452 THR A N 1
ATOM 3605 C CA . THR A 1 452 ? -11.537 3.123 21.330 1.00 97.50 452 THR A CA 1
ATOM 3606 C C . THR A 1 452 ? -10.011 3.091 21.270 1.00 97.50 452 THR A C 1
ATOM 3608 O O . THR A 1 452 ? -9.376 2.635 22.222 1.00 97.50 452 THR A O 1
ATOM 3611 N N . MET A 1 453 ? -9.411 3.597 20.187 1.00 97.19 453 MET A N 1
ATOM 3612 C CA . MET A 1 453 ? -7.957 3.690 20.060 1.00 97.19 453 MET A CA 1
ATOM 3613 C C . MET A 1 453 ? -7.362 4.553 21.173 1.00 97.19 453 MET A C 1
ATOM 3615 O O . MET A 1 453 ? -6.450 4.112 21.865 1.00 97.19 453 MET A O 1
ATOM 3619 N N . ASP A 1 454 ? -7.915 5.743 21.410 1.00 97.06 454 ASP A N 1
ATOM 3620 C CA . ASP A 1 454 ? -7.427 6.672 22.430 1.00 97.06 454 ASP A CA 1
ATOM 3621 C C . ASP A 1 454 ? -7.605 6.108 23.854 1.00 97.06 454 ASP A C 1
ATOM 3623 O O . ASP A 1 454 ? -6.725 6.299 24.695 1.00 97.06 454 ASP A O 1
ATOM 3627 N N . ARG A 1 455 ? -8.656 5.308 24.105 1.00 97.44 455 ARG A N 1
ATOM 3628 C CA . ARG A 1 455 ? -8.854 4.576 25.373 1.00 97.44 455 ARG A CA 1
ATOM 3629 C C . ARG A 1 455 ? -7.718 3.593 25.686 1.00 97.44 455 ARG A C 1
ATOM 3631 O O . ARG A 1 455 ? -7.316 3.473 26.842 1.00 97.44 455 ARG A O 1
ATOM 3638 N N . PHE A 1 456 ? -7.203 2.882 24.682 1.00 98.25 456 PHE A N 1
ATOM 3639 C CA . PHE A 1 456 ? -6.179 1.841 24.863 1.00 98.25 456 PHE A CA 1
ATOM 3640 C C . PHE A 1 456 ? -4.761 2.270 24.463 1.00 98.25 456 PHE A C 1
ATOM 3642 O O . PHE A 1 456 ? -3.808 1.525 24.696 1.00 98.25 456 PHE A O 1
ATOM 3649 N N . ARG A 1 457 ? -4.588 3.476 23.910 1.00 97.69 457 ARG A N 1
ATOM 3650 C CA . ARG A 1 457 ? -3.326 3.967 23.331 1.00 97.69 457 ARG A CA 1
ATOM 3651 C C . ARG A 1 457 ? -2.139 3.845 24.287 1.00 97.69 457 ARG A C 1
ATOM 3653 O O . ARG A 1 457 ? -1.081 3.356 23.896 1.00 97.69 457 ARG A O 1
ATOM 3660 N N . SER A 1 458 ? -2.323 4.224 25.551 1.00 98.31 458 SER A N 1
ATOM 3661 C CA . SER A 1 458 ? -1.274 4.129 26.575 1.00 98.31 458 SER A CA 1
ATOM 3662 C C . SER A 1 458 ? -0.897 2.683 26.910 1.00 98.31 458 SER A C 1
ATOM 3664 O O . SER A 1 458 ? 0.273 2.403 27.163 1.00 98.31 458 SER A O 1
ATOM 3666 N N . GLN A 1 459 ? -1.861 1.757 26.879 1.00 98.56 459 GLN A N 1
ATOM 3667 C CA . GLN A 1 459 ? -1.611 0.334 27.130 1.00 98.56 459 GLN A CA 1
ATOM 3668 C C . GLN A 1 459 ? -0.847 -0.297 25.960 1.00 98.56 459 GLN A C 1
ATOM 3670 O O . GLN A 1 459 ? 0.127 -1.011 26.185 1.00 98.56 459 GLN A O 1
ATOM 3675 N N . LEU A 1 460 ? -1.204 0.056 24.717 1.00 98.62 460 LEU A N 1
ATOM 3676 C CA . LEU A 1 460 ? -0.456 -0.348 23.523 1.00 98.62 460 LEU A CA 1
ATOM 3677 C C . LEU A 1 460 ? 0.987 0.170 23.554 1.00 98.62 460 LEU A C 1
ATOM 3679 O O . LEU A 1 460 ? 1.922 -0.599 23.340 1.00 98.62 460 LEU A O 1
ATOM 3683 N N . ALA A 1 461 ? 1.187 1.446 23.887 1.00 98.56 461 ALA A N 1
ATOM 3684 C CA . ALA A 1 461 ? 2.521 2.027 24.019 1.00 98.56 461 ALA A CA 1
ATOM 3685 C C . ALA A 1 461 ? 3.367 1.317 25.097 1.00 98.56 461 ALA A C 1
ATOM 3687 O O . ALA A 1 461 ? 4.541 1.015 24.867 1.00 98.56 461 ALA A O 1
ATOM 3688 N N . ALA A 1 462 ? 2.770 1.005 26.252 1.00 98.50 462 ALA A N 1
ATOM 3689 C CA . ALA A 1 462 ? 3.437 0.267 27.323 1.00 98.50 462 ALA A CA 1
ATOM 3690 C C . ALA A 1 462 ? 3.801 -1.167 26.902 1.00 98.50 462 ALA A C 1
ATOM 3692 O O . ALA A 1 462 ? 4.934 -1.594 27.131 1.00 98.50 462 ALA A O 1
ATOM 3693 N N . LEU A 1 463 ? 2.884 -1.877 26.233 1.00 98.44 463 LEU A N 1
ATOM 3694 C CA . LEU A 1 463 ? 3.109 -3.230 25.720 1.00 98.44 463 LEU A CA 1
ATOM 3695 C C . LEU A 1 463 ? 4.298 -3.272 24.753 1.00 98.44 463 LEU A C 1
ATOM 3697 O O . LEU A 1 463 ? 5.181 -4.116 24.901 1.00 98.44 463 LEU A O 1
ATOM 3701 N N . LEU A 1 464 ? 4.367 -2.336 23.801 1.00 98.25 464 LEU A N 1
ATOM 3702 C CA . LEU A 1 464 ? 5.471 -2.243 22.839 1.00 98.25 464 LEU A CA 1
ATOM 3703 C C . LEU A 1 464 ? 6.821 -2.076 23.548 1.00 98.25 464 LEU A C 1
ATOM 3705 O O . LEU A 1 464 ? 7.776 -2.809 23.280 1.00 98.25 464 LEU A O 1
ATOM 3709 N N . LYS A 1 465 ? 6.891 -1.147 24.506 1.00 97.56 465 LYS A N 1
ATOM 3710 C CA . LYS A 1 465 ? 8.103 -0.884 25.288 1.00 97.56 465 LYS A CA 1
ATOM 3711 C C . LYS A 1 465 ? 8.524 -2.092 26.131 1.00 97.56 465 LYS A C 1
ATOM 3713 O O . LYS A 1 465 ? 9.707 -2.447 26.157 1.00 97.56 465 LYS A O 1
ATOM 3718 N N . GLN A 1 466 ? 7.566 -2.741 26.792 1.00 97.38 466 GLN A N 1
ATOM 3719 C CA . GLN A 1 466 ? 7.804 -3.936 27.601 1.00 97.38 466 GLN A CA 1
ATOM 3720 C C . GLN A 1 466 ? 8.295 -5.107 26.744 1.00 97.38 466 GLN A C 1
ATOM 3722 O O . GLN A 1 466 ? 9.221 -5.811 27.144 1.00 97.38 466 GLN A O 1
ATOM 3727 N N . THR A 1 467 ? 7.721 -5.292 25.558 1.00 96.31 467 THR A N 1
ATOM 3728 C CA . THR A 1 467 ? 8.091 -6.362 24.622 1.00 96.31 467 THR A CA 1
ATOM 3729 C C . THR A 1 467 ? 9.545 -6.246 24.200 1.00 96.31 467 THR A C 1
ATOM 3731 O O . THR A 1 467 ? 10.317 -7.188 24.360 1.00 96.31 467 THR A O 1
ATOM 3734 N N . VAL A 1 468 ? 9.950 -5.061 23.738 1.00 97.12 468 VAL A N 1
ATOM 3735 C CA . VAL A 1 468 ? 11.336 -4.804 23.329 1.00 97.12 468 VAL A CA 1
ATOM 3736 C C . VAL A 1 468 ? 12.308 -5.028 24.491 1.00 97.12 468 VAL A C 1
ATOM 3738 O O . VAL A 1 468 ? 13.380 -5.597 24.298 1.00 97.12 468 VAL A O 1
ATOM 3741 N N . SER A 1 469 ? 11.926 -4.619 25.704 1.00 95.88 469 SER A N 1
ATOM 3742 C CA . SER A 1 469 ? 12.778 -4.748 26.893 1.00 95.88 469 SER A CA 1
ATOM 3743 C C . SER A 1 469 ? 12.908 -6.198 27.375 1.00 95.88 469 SER A C 1
ATOM 3745 O O . SER A 1 469 ? 13.983 -6.611 27.803 1.00 95.88 469 SER A O 1
ATOM 3747 N N . SER A 1 470 ? 11.826 -6.976 27.312 1.00 96.19 470 SER A N 1
ATOM 3748 C CA . SER A 1 470 ? 11.775 -8.352 27.826 1.00 96.19 470 SER A CA 1
ATOM 3749 C C . SER A 1 470 ? 12.260 -9.391 26.817 1.00 96.19 470 SER A C 1
ATOM 3751 O O . SER A 1 470 ? 12.855 -10.396 27.204 1.00 96.19 470 SER A O 1
ATOM 3753 N N . GLN A 1 471 ? 12.036 -9.161 25.522 1.00 94.38 471 GLN A N 1
ATOM 3754 C CA . GLN A 1 471 ? 12.305 -10.135 24.466 1.00 94.38 471 GLN A CA 1
ATOM 3755 C C . GLN A 1 471 ? 13.034 -9.519 23.252 1.00 94.38 471 GLN A C 1
ATOM 3757 O O . GLN A 1 471 ? 12.636 -9.751 22.108 1.00 94.38 471 GLN A O 1
ATOM 3762 N N . PRO A 1 472 ? 14.162 -8.800 23.441 1.00 94.94 472 PRO A N 1
ATOM 3763 C CA . PRO A 1 472 ? 14.877 -8.150 22.333 1.00 94.94 472 PRO A CA 1
ATOM 3764 C C . PRO A 1 472 ? 15.351 -9.148 21.262 1.00 94.94 472 PRO A C 1
ATOM 3766 O O . PRO A 1 472 ? 15.379 -8.836 20.073 1.00 94.94 472 PRO A O 1
ATOM 3769 N N . HIS A 1 473 ? 15.654 -10.382 21.674 1.00 93.50 473 HIS A N 1
ATOM 3770 C CA . HIS A 1 473 ? 16.128 -11.457 20.805 1.00 93.50 473 HIS A CA 1
ATOM 3771 C C . HIS A 1 473 ? 15.116 -11.878 19.717 1.00 93.50 473 HIS A C 1
ATOM 3773 O O . HIS A 1 473 ? 15.516 -12.461 18.710 1.00 93.50 473 HIS A O 1
ATOM 3779 N N . LEU A 1 474 ? 13.812 -11.612 19.882 1.00 91.56 474 LEU A N 1
ATOM 3780 C CA . LEU A 1 474 ? 12.814 -11.873 18.833 1.00 91.56 474 LEU A CA 1
ATOM 3781 C C . LEU A 1 474 ? 13.002 -10.932 17.638 1.00 91.56 474 LEU A C 1
ATOM 3783 O O . LEU A 1 474 ? 12.925 -11.354 16.487 1.00 91.56 474 LEU A O 1
ATOM 3787 N N . LEU A 1 475 ? 13.312 -9.667 17.911 1.00 93.12 475 LEU A N 1
ATOM 3788 C CA . LEU A 1 475 ? 13.489 -8.632 16.893 1.00 93.12 475 LEU A CA 1
ATOM 3789 C C . LEU A 1 475 ? 14.867 -8.735 16.237 1.00 93.12 475 LEU A C 1
ATOM 3791 O O . LEU A 1 475 ? 14.987 -8.611 15.020 1.00 93.12 475 LEU A O 1
ATOM 3795 N N . GLU A 1 476 ? 15.897 -9.061 17.020 1.00 91.88 476 GLU A N 1
ATOM 3796 C CA . GLU A 1 476 ? 17.241 -9.351 16.504 1.00 91.88 476 GLU A CA 1
ATOM 3797 C C . GLU A 1 476 ? 17.217 -10.521 15.502 1.00 91.88 476 GLU A C 1
ATOM 3799 O O . GLU A 1 476 ? 17.808 -10.422 14.427 1.00 91.88 476 GLU A O 1
ATOM 3804 N N . ARG A 1 477 ? 16.447 -11.587 15.782 1.00 87.06 477 ARG A N 1
ATOM 3805 C CA . ARG A 1 477 ? 16.235 -12.709 14.843 1.00 87.06 477 ARG A CA 1
ATOM 3806 C C . ARG A 1 477 ? 15.538 -12.298 13.545 1.00 87.06 477 ARG A C 1
ATOM 3808 O O . ARG A 1 477 ? 15.805 -12.892 12.504 1.00 87.06 477 ARG A O 1
ATOM 3815 N N . LYS A 1 478 ? 14.694 -11.262 13.581 1.00 84.06 478 LYS A N 1
ATOM 3816 C CA . LYS A 1 478 ? 14.058 -10.672 12.388 1.00 84.06 478 LYS A CA 1
ATOM 3817 C C . LYS A 1 478 ? 15.006 -9.757 11.595 1.00 84.06 478 LYS A C 1
ATOM 3819 O O . LYS A 1 478 ? 14.613 -9.235 10.557 1.00 84.06 478 LYS A O 1
ATOM 3824 N N . GLY A 1 479 ? 16.257 -9.589 12.035 1.00 87.38 479 GLY A N 1
ATOM 3825 C CA . GLY A 1 479 ? 17.299 -8.840 11.327 1.00 87.38 479 GLY A CA 1
ATOM 3826 C C . GLY A 1 479 ? 17.457 -7.384 11.772 1.00 87.38 479 GLY A C 1
ATOM 3827 O O . GLY A 1 479 ? 18.194 -6.634 11.130 1.00 87.38 479 GLY A O 1
ATOM 3828 N N . TRP A 1 480 ? 16.793 -6.970 12.855 1.00 91.31 480 TRP A N 1
ATOM 3829 C CA . TRP A 1 480 ? 16.986 -5.646 13.450 1.00 91.31 480 TRP A CA 1
ATOM 3830 C C . TRP A 1 480 ? 18.365 -5.521 14.111 1.00 91.31 480 TRP A C 1
ATOM 3832 O O . TRP A 1 480 ? 18.928 -6.496 14.601 1.00 91.31 480 TRP A O 1
ATOM 3842 N N . GLU A 1 481 ? 18.956 -4.322 14.091 1.00 91.88 481 GLU A N 1
ATOM 3843 C CA . GLU A 1 481 ? 20.256 -4.085 14.739 1.00 91.88 481 GLU A CA 1
ATOM 3844 C C . GLU A 1 481 ? 20.135 -4.090 16.272 1.00 91.88 481 GLU A C 1
ATOM 3846 O O . GLU A 1 481 ? 19.273 -3.424 16.846 1.00 91.88 481 GLU A O 1
ATOM 3851 N N . SER A 1 482 ? 21.003 -4.858 16.936 1.00 93.12 482 SER A N 1
ATOM 3852 C CA . SER A 1 482 ? 20.925 -5.132 18.374 1.00 93.12 482 SER A CA 1
ATOM 3853 C C . SER A 1 482 ? 20.973 -3.888 19.258 1.00 93.12 482 SER A C 1
ATOM 3855 O O . SER A 1 482 ? 20.206 -3.794 20.220 1.00 93.12 482 SER A O 1
ATOM 3857 N N . ASN A 1 483 ? 21.853 -2.922 18.973 1.00 93.88 483 ASN A N 1
ATOM 3858 C CA . ASN A 1 483 ? 21.927 -1.704 19.780 1.00 93.88 483 ASN A CA 1
ATOM 3859 C C . ASN A 1 483 ? 20.658 -0.863 19.638 1.00 93.88 483 ASN A C 1
ATOM 3861 O O . ASN A 1 483 ? 20.158 -0.357 20.641 1.00 93.88 483 ASN A O 1
ATOM 3865 N N . PHE A 1 484 ? 20.118 -0.745 18.427 1.00 95.06 484 PHE A N 1
ATOM 3866 C CA . PHE A 1 484 ? 18.874 -0.041 18.155 1.00 95.06 484 PHE A CA 1
ATOM 3867 C C . PHE A 1 484 ? 17.700 -0.668 18.909 1.00 95.06 484 PHE A C 1
ATOM 3869 O O . PHE A 1 484 ? 16.985 0.051 19.614 1.00 95.06 484 PHE A O 1
ATOM 3876 N N . VAL A 1 485 ? 17.546 -1.998 18.833 1.00 96.31 485 VAL A N 1
ATOM 3877 C CA . VAL A 1 485 ? 16.506 -2.739 19.569 1.00 96.31 485 VAL A CA 1
ATOM 3878 C C . VAL A 1 485 ? 16.606 -2.433 21.061 1.00 96.31 485 VAL A C 1
ATOM 3880 O O . VAL A 1 485 ? 15.637 -1.997 21.675 1.00 96.31 485 VAL A O 1
ATOM 3883 N N . ARG A 1 486 ? 17.797 -2.592 21.644 1.00 94.81 486 ARG A N 1
ATOM 3884 C CA . ARG A 1 486 ? 17.986 -2.521 23.099 1.00 94.81 486 ARG A CA 1
ATOM 3885 C C . ARG A 1 486 ? 17.958 -1.103 23.668 1.00 94.81 486 ARG A C 1
ATOM 3887 O O . ARG A 1 486 ? 17.668 -0.953 24.850 1.00 94.81 486 ARG A O 1
ATOM 3894 N N . LYS A 1 487 ? 18.288 -0.074 22.876 1.00 94.75 487 LYS A N 1
ATOM 3895 C CA . LYS A 1 487 ? 18.452 1.306 23.375 1.00 94.75 487 LYS A CA 1
ATOM 3896 C C . LYS A 1 487 ? 17.374 2.284 22.926 1.00 94.75 487 LYS A C 1
ATOM 3898 O O . LYS A 1 487 ? 17.180 3.291 23.599 1.00 94.75 487 LYS A O 1
ATOM 3903 N N . SER A 1 488 ? 16.721 2.054 21.787 1.00 95.81 488 SER A N 1
ATOM 3904 C CA . SER A 1 488 ? 15.914 3.103 21.141 1.00 95.81 488 SER A CA 1
ATOM 3905 C C . SER A 1 488 ? 14.547 2.629 20.672 1.00 95.81 488 SER A C 1
ATOM 3907 O O . SER A 1 488 ? 13.578 3.379 20.764 1.00 95.81 488 SER A O 1
ATOM 3909 N N . MET A 1 489 ? 14.448 1.392 20.188 1.00 97.25 489 MET A N 1
ATOM 3910 C CA . MET A 1 489 ? 13.264 0.905 19.486 1.00 97.25 489 MET A CA 1
ATOM 3911 C C . MET A 1 489 ? 11.983 0.954 20.332 1.00 97.25 489 MET A C 1
ATOM 3913 O O . MET A 1 489 ? 10.954 1.415 19.845 1.00 97.25 489 MET A O 1
ATOM 3917 N N . GLY A 1 490 ? 12.039 0.532 21.600 1.00 97.19 490 GLY A N 1
ATOM 3918 C CA . GLY A 1 490 ? 10.867 0.510 22.484 1.00 97.19 490 GLY A CA 1
ATOM 3919 C C . GLY A 1 490 ? 10.295 1.903 22.771 1.00 97.19 490 GLY A C 1
ATOM 3920 O O . GLY A 1 490 ? 9.087 2.105 22.672 1.00 97.19 490 GLY A O 1
ATOM 3921 N N . GLU A 1 491 ? 11.157 2.882 23.066 1.00 97.31 491 GLU A N 1
ATOM 3922 C CA . GLU A 1 491 ? 10.736 4.276 23.294 1.00 97.31 491 GLU A CA 1
ATOM 3923 C C . GLU A 1 491 ? 10.202 4.921 22.014 1.00 97.31 491 GLU A C 1
ATOM 3925 O O . GLU A 1 491 ? 9.215 5.658 22.044 1.00 97.31 491 GLU A O 1
ATOM 3930 N N . MET A 1 492 ? 10.836 4.620 20.878 1.00 96.50 492 MET A N 1
ATOM 3931 C CA . MET A 1 492 ? 10.417 5.100 19.566 1.00 96.50 492 MET A CA 1
ATOM 3932 C C . MET A 1 492 ? 9.019 4.579 19.201 1.00 96.50 492 MET A C 1
ATOM 3934 O O . MET A 1 492 ? 8.168 5.361 18.779 1.00 96.50 492 MET A O 1
ATOM 3938 N N . ALA A 1 493 ? 8.762 3.287 19.422 1.00 97.44 493 ALA A N 1
ATOM 3939 C CA . ALA A 1 493 ? 7.463 2.660 19.191 1.00 97.44 493 ALA A CA 1
ATOM 3940 C C . ALA A 1 493 ? 6.368 3.262 20.085 1.00 97.44 493 ALA A C 1
ATOM 3942 O O . ALA A 1 493 ? 5.316 3.675 19.596 1.00 97.44 493 ALA A O 1
ATOM 3943 N N . ALA A 1 494 ? 6.638 3.369 21.390 1.00 97.88 494 ALA A N 1
ATOM 3944 C CA . ALA A 1 494 ? 5.708 3.948 22.354 1.00 97.88 494 ALA A CA 1
ATOM 3945 C C . ALA A 1 494 ? 5.370 5.408 22.011 1.00 97.88 494 ALA A C 1
ATOM 3947 O O . ALA A 1 494 ? 4.198 5.785 21.977 1.00 97.88 494 ALA A O 1
ATOM 3948 N N . SER A 1 495 ? 6.385 6.215 21.688 1.00 97.12 495 SER A N 1
ATOM 3949 C CA . SER A 1 495 ? 6.207 7.621 21.307 1.00 97.12 495 SER A CA 1
ATOM 3950 C C . SER A 1 495 ? 5.381 7.768 20.028 1.00 97.12 495 SER A C 1
ATOM 3952 O O . SER A 1 495 ? 4.502 8.625 19.965 1.00 97.12 495 SER A O 1
ATOM 3954 N N . ALA A 1 496 ? 5.617 6.917 19.023 1.00 96.94 496 ALA A N 1
ATOM 3955 C CA . ALA A 1 496 ? 4.851 6.931 17.779 1.00 96.94 496 ALA A CA 1
ATOM 3956 C C . ALA A 1 496 ? 3.363 6.630 18.021 1.00 96.94 496 ALA A C 1
ATOM 3958 O O . ALA A 1 496 ? 2.498 7.345 17.512 1.00 96.94 496 ALA A O 1
ATOM 3959 N N . VAL A 1 497 ? 3.055 5.618 18.841 1.00 97.44 497 VAL A N 1
ATOM 3960 C CA . VAL A 1 497 ? 1.670 5.278 19.199 1.00 97.44 497 VAL A CA 1
ATOM 3961 C C . VAL A 1 497 ? 0.997 6.415 19.962 1.00 97.44 497 VAL A C 1
ATOM 3963 O O . VAL A 1 497 ? -0.132 6.773 19.630 1.00 97.44 497 VAL A O 1
ATOM 3966 N N . LEU A 1 498 ? 1.679 7.015 20.941 1.00 97.25 498 LEU A N 1
ATOM 3967 C CA . LEU A 1 498 ? 1.135 8.118 21.743 1.00 97.25 498 LEU A CA 1
ATOM 3968 C C . LEU A 1 498 ? 0.882 9.391 20.923 1.00 97.25 498 LEU A C 1
ATOM 3970 O O . LEU A 1 498 ? -0.059 10.121 21.220 1.00 97.25 498 LEU A O 1
ATOM 3974 N N . LEU A 1 499 ? 1.677 9.644 19.879 1.00 94.31 499 LEU A N 1
ATOM 3975 C CA . LEU A 1 499 ? 1.525 10.823 19.021 1.00 94.31 499 LEU A CA 1
ATOM 3976 C C . LEU A 1 499 ? 0.207 10.817 18.223 1.00 94.31 499 LEU A C 1
ATOM 3978 O O . LEU A 1 499 ? -0.318 11.880 17.894 1.00 94.31 499 LEU A O 1
ATOM 3982 N N . GLY A 1 500 ? -0.313 9.631 17.882 1.00 86.88 500 GLY A N 1
ATOM 3983 C CA . GLY A 1 500 ? -1.600 9.441 17.195 1.00 86.88 500 GLY A CA 1
ATOM 3984 C C . GLY A 1 500 ? -1.709 9.998 15.774 1.00 86.88 500 GLY A C 1
ATOM 3985 O O . GLY A 1 500 ? -2.790 9.989 15.191 1.00 86.88 500 GLY A O 1
ATOM 3986 N N . LYS A 1 501 ? -0.605 10.489 15.205 1.00 87.06 501 LYS A N 1
ATOM 3987 C CA . LYS A 1 501 ? -0.479 10.875 13.796 1.00 87.06 501 LYS A CA 1
ATOM 3988 C C . LYS A 1 501 ? 0.986 10.879 13.377 1.00 87.06 501 LYS A C 1
ATOM 3990 O O . LYS A 1 501 ? 1.861 11.194 14.179 1.00 87.06 501 LYS A O 1
ATOM 3995 N N . GLY A 1 502 ? 1.244 10.626 12.101 1.00 87.06 502 GLY A N 1
ATOM 3996 C CA . GLY A 1 502 ? 2.578 10.742 11.527 1.00 87.06 502 GLY A CA 1
ATOM 3997 C C . GLY A 1 502 ? 2.612 10.315 10.066 1.00 87.06 502 GLY A C 1
ATOM 3998 O O . GLY A 1 502 ? 1.584 9.981 9.485 1.00 87.06 502 GLY A O 1
ATOM 3999 N N . ASN A 1 503 ? 3.796 10.375 9.462 1.00 82.06 503 ASN A N 1
ATOM 4000 C CA . ASN A 1 503 ? 4.002 10.083 8.040 1.00 82.06 503 ASN A CA 1
ATOM 4001 C C . ASN A 1 503 ? 5.294 9.289 7.766 1.00 82.06 503 ASN A C 1
ATOM 4003 O O . ASN A 1 503 ? 5.785 9.281 6.636 1.00 82.06 503 ASN A O 1
ATOM 4007 N N . SER A 1 504 ? 5.858 8.646 8.795 1.00 84.12 504 SER A N 1
ATOM 4008 C CA . SER A 1 504 ? 7.080 7.844 8.682 1.00 84.12 504 SER A CA 1
ATOM 4009 C C . SER A 1 504 ? 6.745 6.360 8.569 1.00 84.12 504 SER A C 1
ATOM 4011 O O . SER A 1 504 ? 6.270 5.758 9.531 1.00 84.12 504 SER A O 1
ATOM 4013 N N . GLY A 1 505 ? 7.027 5.761 7.408 1.00 84.25 505 GLY A N 1
ATOM 4014 C CA . GLY A 1 505 ? 6.896 4.312 7.211 1.00 84.25 505 GLY A CA 1
ATOM 4015 C C . GLY A 1 505 ? 7.820 3.504 8.130 1.00 84.25 505 GLY A C 1
ATOM 4016 O O . GLY A 1 505 ? 7.453 2.419 8.568 1.00 84.25 505 GLY A O 1
ATOM 4017 N N . ASP A 1 506 ? 8.973 4.063 8.497 1.00 87.69 506 ASP A N 1
ATOM 4018 C CA . ASP A 1 506 ? 9.947 3.445 9.404 1.00 87.69 506 ASP A CA 1
ATOM 4019 C C . ASP A 1 506 ? 9.353 3.198 10.790 1.00 87.69 506 ASP A C 1
ATOM 4021 O O . ASP A 1 506 ? 9.518 2.122 11.361 1.00 87.69 506 ASP A O 1
ATOM 4025 N N . LEU A 1 507 ? 8.619 4.186 11.311 1.00 92.69 507 LEU A N 1
ATOM 4026 C CA . LEU A 1 507 ? 7.945 4.076 12.603 1.00 92.69 507 LEU A CA 1
ATOM 4027 C C . LEU A 1 507 ? 6.802 3.066 12.552 1.00 92.69 507 LEU A C 1
ATOM 4029 O O . LEU A 1 507 ? 6.618 2.321 13.514 1.00 92.69 507 LEU A O 1
ATOM 4033 N N . VAL A 1 508 ? 6.087 2.992 11.422 1.00 94.38 508 VAL A N 1
ATOM 4034 C CA . VAL A 1 508 ? 5.072 1.952 11.226 1.00 94.38 508 VAL A CA 1
ATOM 4035 C C . VAL A 1 508 ? 5.701 0.574 11.322 1.00 94.38 508 VAL A C 1
ATOM 4037 O O . VAL A 1 508 ? 5.256 -0.237 12.128 1.00 94.38 508 VAL A O 1
ATOM 4040 N N . ARG A 1 509 ? 6.805 0.365 10.603 1.00 92.38 509 ARG A N 1
ATOM 4041 C CA . ARG A 1 509 ? 7.542 -0.897 10.610 1.00 92.38 509 ARG A CA 1
ATOM 4042 C C . ARG A 1 509 ? 8.028 -1.305 11.992 1.00 92.38 509 ARG A C 1
ATOM 4044 O O . ARG A 1 509 ? 7.915 -2.471 12.354 1.00 92.38 509 ARG A O 1
ATOM 4051 N N . VAL A 1 510 ? 8.561 -0.356 12.765 1.00 95.44 510 VAL A N 1
ATOM 4052 C CA . VAL A 1 510 ? 8.988 -0.606 14.150 1.00 95.44 510 VAL A CA 1
ATOM 4053 C C . VAL A 1 510 ? 7.818 -1.134 14.983 1.00 95.44 510 VAL A C 1
ATOM 4055 O O . VAL A 1 510 ? 7.948 -2.176 15.618 1.00 95.44 510 VAL A O 1
ATOM 4058 N N . VAL A 1 511 ? 6.672 -0.449 14.969 1.00 97.38 511 VAL A N 1
ATOM 40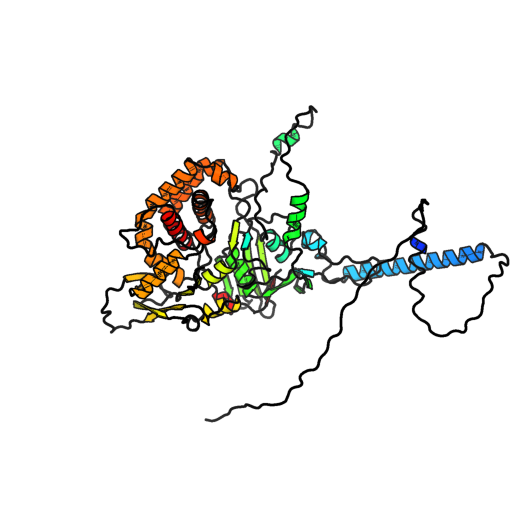59 C CA . VAL A 1 511 ? 5.503 -0.840 15.773 1.00 97.38 511 VAL A CA 1
ATOM 4060 C C . VAL A 1 511 ? 4.950 -2.194 15.328 1.00 97.38 511 VAL A C 1
ATOM 4062 O O . VAL A 1 511 ? 4.709 -3.063 16.166 1.00 97.38 511 VAL A O 1
ATOM 4065 N N . THR A 1 512 ? 4.791 -2.403 14.020 1.00 96.00 512 THR A N 1
ATOM 4066 C CA . THR A 1 512 ? 4.232 -3.649 13.483 1.00 96.00 512 THR A CA 1
ATOM 4067 C C . THR A 1 512 ? 5.143 -4.838 13.752 1.00 96.00 512 THR A C 1
ATOM 4069 O O . THR A 1 512 ? 4.652 -5.898 14.125 1.00 96.00 512 THR A O 1
ATOM 4072 N N . ASP A 1 513 ? 6.464 -4.687 13.629 1.00 94.44 513 ASP A N 1
ATOM 4073 C CA . ASP A 1 513 ? 7.392 -5.797 13.862 1.00 94.44 513 ASP A CA 1
ATOM 4074 C C . ASP A 1 513 ? 7.462 -6.197 15.343 1.00 94.44 513 ASP A C 1
ATOM 4076 O O . ASP A 1 513 ? 7.609 -7.385 15.630 1.00 94.44 513 ASP A O 1
ATOM 4080 N N . ILE A 1 514 ? 7.305 -5.251 16.280 1.00 97.00 514 ILE A N 1
ATOM 4081 C CA . ILE A 1 514 ? 7.213 -5.554 17.720 1.00 97.00 514 ILE A CA 1
ATOM 4082 C C . ILE A 1 514 ? 5.959 -6.370 18.021 1.00 97.00 514 ILE A C 1
ATOM 4084 O O . ILE A 1 514 ? 6.047 -7.396 18.692 1.00 97.00 514 ILE A O 1
ATOM 4088 N N . ILE A 1 515 ? 4.799 -5.955 17.509 1.00 97.25 515 ILE A N 1
ATOM 4089 C CA . ILE A 1 515 ? 3.552 -6.699 17.728 1.00 97.25 515 ILE A CA 1
ATOM 4090 C C . ILE A 1 515 ? 3.615 -8.057 17.047 1.00 97.25 515 ILE A C 1
ATOM 4092 O O . ILE A 1 515 ? 3.330 -9.064 17.680 1.00 97.25 515 ILE A O 1
ATOM 4096 N N . HIS A 1 516 ? 4.089 -8.121 15.806 1.00 94.00 516 HIS A N 1
ATOM 4097 C CA . HIS A 1 516 ? 4.259 -9.391 15.110 1.00 94.00 516 HIS A CA 1
ATOM 4098 C C . HIS A 1 516 ? 5.288 -10.306 15.793 1.00 94.00 516 HIS A C 1
ATOM 4100 O O . HIS A 1 516 ? 5.240 -11.514 15.623 1.00 94.00 516 HIS A O 1
ATOM 4106 N N . ALA A 1 517 ? 6.248 -9.774 16.556 1.00 92.25 517 ALA A N 1
ATOM 4107 C CA . ALA A 1 517 ? 7.124 -10.591 17.394 1.00 92.25 517 ALA A CA 1
ATOM 4108 C C . ALA A 1 517 ? 6.399 -11.193 18.614 1.00 92.25 517 ALA A C 1
ATOM 4110 O O . ALA A 1 517 ? 6.774 -12.279 19.040 1.00 92.25 517 ALA A O 1
ATOM 4111 N N . LEU A 1 518 ? 5.368 -10.533 19.156 1.00 92.31 518 LEU A N 1
ATOM 4112 C CA . LEU A 1 518 ? 4.539 -11.086 20.240 1.00 92.31 518 LEU A CA 1
ATOM 4113 C C . LEU A 1 518 ? 3.607 -12.202 19.775 1.00 92.31 518 LEU A C 1
ATOM 4115 O O . LEU A 1 518 ? 3.306 -13.099 20.555 1.00 92.31 518 LEU A O 1
ATOM 4119 N N . VAL A 1 519 ? 3.135 -12.113 18.533 1.00 93.62 519 VAL A N 1
ATOM 4120 C CA . VAL A 1 519 ? 2.212 -13.074 17.912 1.00 93.62 519 VAL A CA 1
ATOM 4121 C C . VAL A 1 519 ? 2.898 -13.841 16.779 1.00 93.62 519 VAL A C 1
ATOM 4123 O O . VAL A 1 519 ? 2.334 -14.026 15.708 1.00 93.62 519 VAL A O 1
ATOM 4126 N N . ASP A 1 520 ? 4.156 -14.236 16.984 1.00 84.12 520 ASP A N 1
ATOM 4127 C CA . ASP A 1 520 ? 5.009 -14.839 15.943 1.00 84.12 520 ASP A CA 1
ATOM 4128 C C . ASP A 1 520 ? 4.465 -16.176 15.399 1.00 84.12 520 ASP A C 1
ATOM 4130 O O . ASP A 1 520 ? 4.849 -16.617 14.320 1.00 84.12 520 ASP A O 1
ATOM 4134 N N . ASP A 1 521 ? 3.562 -16.821 16.140 1.00 89.12 521 ASP A N 1
ATOM 4135 C CA . ASP A 1 521 ? 2.856 -18.044 15.763 1.00 89.12 521 ASP A CA 1
ATOM 4136 C C . ASP A 1 521 ? 1.575 -17.794 14.947 1.00 89.12 521 ASP A C 1
ATOM 4138 O O . ASP A 1 521 ? 0.969 -18.747 14.452 1.00 89.12 521 ASP A O 1
ATOM 4142 N N . TRP A 1 522 ? 1.154 -16.536 14.780 1.00 93.94 522 TRP A N 1
ATOM 4143 C CA . TRP A 1 522 ? -0.039 -16.202 14.010 1.00 93.94 522 TRP A CA 1
ATOM 4144 C C . TRP A 1 522 ? 0.244 -16.214 12.510 1.00 93.94 522 TRP A C 1
ATOM 4146 O O . TRP A 1 522 ? 1.201 -15.625 12.008 1.00 93.94 522 TRP A O 1
ATOM 4156 N N . SER A 1 523 ? -0.656 -16.850 11.768 1.00 91.62 523 SER A N 1
ATOM 4157 C CA . SER A 1 523 ? -0.700 -16.754 10.312 1.00 91.62 523 SER A CA 1
ATOM 4158 C C . SER A 1 523 ? -1.110 -15.352 9.848 1.00 91.62 523 SER A C 1
ATOM 4160 O O . SER A 1 523 ? -1.757 -14.592 10.572 1.00 91.62 523 SER A O 1
ATOM 4162 N N . MET A 1 524 ? -0.799 -15.024 8.591 1.00 88.81 524 MET A N 1
ATOM 4163 C CA . MET A 1 524 ? -1.267 -13.778 7.974 1.00 88.81 524 MET A CA 1
ATOM 4164 C C . MET A 1 524 ? -2.795 -13.657 7.964 1.00 88.81 524 MET A C 1
ATOM 4166 O O . MET A 1 524 ? -3.293 -12.546 8.084 1.00 88.81 524 MET A O 1
ATOM 4170 N N . ASP A 1 525 ? -3.533 -14.767 7.879 1.00 89.69 525 ASP A N 1
ATOM 4171 C CA . ASP A 1 525 ? -5.001 -14.748 7.913 1.00 89.69 525 ASP A CA 1
ATOM 4172 C C . ASP A 1 525 ? -5.526 -14.367 9.308 1.00 89.69 525 ASP A C 1
ATOM 4174 O O . ASP A 1 525 ? -6.438 -13.553 9.424 1.00 89.69 525 ASP A O 1
ATOM 4178 N N . GLN A 1 526 ? -4.891 -14.866 10.378 1.00 92.44 526 GLN A N 1
ATOM 4179 C CA . GLN A 1 526 ? -5.189 -14.445 11.758 1.00 92.44 526 GLN A CA 1
ATOM 4180 C C . GLN A 1 526 ? -4.799 -12.988 12.014 1.00 92.44 526 GLN A C 1
ATOM 4182 O O . GLN A 1 526 ? -5.448 -12.286 12.787 1.00 92.44 526 GLN A O 1
ATOM 4187 N N . LEU A 1 527 ? -3.727 -12.519 11.374 1.00 93.81 527 LEU A N 1
ATOM 4188 C CA . LEU A 1 527 ? -3.378 -11.107 11.403 1.00 93.81 527 LEU A CA 1
ATOM 4189 C C . LEU A 1 527 ? -4.344 -10.270 10.569 1.00 93.81 527 LEU A C 1
ATOM 4191 O O . LEU A 1 527 ? -4.526 -9.117 10.915 1.00 93.81 527 LEU A O 1
ATOM 4195 N N . ASP A 1 528 ? -4.970 -10.789 9.513 1.00 93.12 528 ASP A N 1
ATOM 4196 C CA . ASP A 1 528 ? -5.897 -10.055 8.640 1.00 93.12 528 ASP A CA 1
ATOM 4197 C C . ASP A 1 528 ? -7.308 -9.936 9.219 1.00 93.12 528 ASP A C 1
ATOM 4199 O O . ASP A 1 528 ? -7.945 -8.904 9.012 1.00 93.12 528 ASP A O 1
ATOM 4203 N N . GLU A 1 529 ? -7.762 -10.904 10.013 1.00 93.62 529 GLU A N 1
ATOM 4204 C CA . GLU A 1 529 ? -9.087 -10.881 10.636 1.00 93.62 529 GLU A CA 1
ATOM 4205 C C . GLU A 1 529 ? -9.018 -11.065 12.156 1.00 93.62 529 GLU A C 1
ATOM 4207 O O . GLU A 1 529 ? -8.517 -12.060 12.672 1.00 93.62 529 GLU A O 1
ATOM 4212 N N . VAL A 1 530 ? -9.581 -10.097 12.879 1.00 93.38 530 VAL A N 1
ATOM 4213 C CA . VAL A 1 530 ? -9.788 -10.155 14.331 1.00 93.38 530 VAL A CA 1
ATOM 4214 C C . VAL A 1 530 ? -11.277 -9.996 14.663 1.00 93.38 530 VAL A C 1
ATOM 4216 O O . VAL A 1 530 ? -12.109 -9.795 13.781 1.00 93.38 530 VAL A O 1
ATOM 4219 N N . SER A 1 531 ? -11.653 -10.122 15.934 1.00 92.75 531 SER A N 1
ATOM 4220 C CA . SER A 1 531 ? -13.045 -9.968 16.387 1.00 92.75 531 SER A CA 1
ATOM 4221 C C . SER A 1 531 ? -13.203 -8.859 17.427 1.00 92.75 531 SER A C 1
ATOM 4223 O O . SER A 1 531 ? -14.082 -8.941 18.273 1.00 92.75 531 SER A O 1
ATOM 4225 N N . PHE A 1 532 ? -12.312 -7.870 17.441 1.00 97.00 532 PHE A N 1
ATOM 4226 C CA . PHE A 1 532 ? -12.228 -6.858 18.496 1.00 97.00 532 PHE A CA 1
ATOM 4227 C C . PHE A 1 532 ? -13.250 -5.730 18.315 1.00 97.00 532 PHE A C 1
ATOM 4229 O O . PHE A 1 532 ? -13.854 -5.266 19.282 1.00 97.00 532 PHE A O 1
ATOM 4236 N N . TRP A 1 533 ? -13.449 -5.268 17.081 1.00 97.00 533 TRP A N 1
ATOM 4237 C CA . TRP A 1 533 ? -14.263 -4.093 16.773 1.00 97.00 533 TRP A CA 1
ATOM 4238 C C . TRP A 1 533 ? -15.757 -4.384 16.826 1.00 97.00 533 TRP A C 1
ATOM 4240 O O . TRP A 1 533 ? -16.521 -3.511 17.236 1.00 97.00 533 TRP A O 1
ATOM 4250 N N . ARG A 1 534 ? -16.159 -5.613 16.478 1.00 94.62 534 ARG A N 1
ATOM 4251 C CA . ARG A 1 534 ? -17.547 -6.092 16.571 1.00 94.62 534 ARG A CA 1
ATOM 4252 C C . ARG A 1 534 ? -18.034 -6.320 18.008 1.00 94.62 534 ARG A C 1
ATOM 4254 O O . ARG A 1 534 ? -19.237 -6.464 18.209 1.00 94.62 534 ARG A O 1
ATOM 4261 N N . LEU A 1 535 ? -17.139 -6.364 19.000 1.00 95.75 535 LEU A N 1
ATOM 4262 C CA . LEU A 1 535 ? -17.538 -6.530 20.399 1.00 95.75 535 LEU A CA 1
ATOM 4263 C C . LEU A 1 535 ? -18.241 -5.276 20.940 1.00 95.75 535 LEU A C 1
ATOM 4265 O O . LEU A 1 535 ? -17.858 -4.153 20.585 1.00 95.75 535 LEU A O 1
ATOM 4269 N N . PRO A 1 536 ? -19.204 -5.444 21.862 1.00 93.19 536 PRO A N 1
ATOM 4270 C CA . PRO A 1 536 ? -19.694 -4.350 22.690 1.00 93.19 536 PRO A CA 1
ATOM 4271 C C . PRO A 1 536 ? -18.548 -3.632 23.420 1.00 93.19 536 PRO A C 1
ATOM 4273 O O . PRO A 1 536 ? -17.537 -4.236 23.785 1.00 93.19 536 PRO A O 1
ATOM 4276 N N . ASP A 1 537 ? -18.695 -2.328 23.661 1.00 90.31 537 ASP A N 1
ATOM 4277 C CA . ASP A 1 537 ? -17.623 -1.504 24.241 1.00 90.31 537 ASP A CA 1
ATOM 4278 C C . ASP A 1 537 ? -17.180 -1.926 25.647 1.00 90.31 537 ASP A C 1
ATOM 4280 O O . ASP A 1 537 ? -16.024 -1.673 26.016 1.00 90.31 537 ASP A O 1
ATOM 4284 N N . GLU A 1 538 ? -18.087 -2.555 26.393 1.00 91.56 538 GLU A N 1
ATOM 4285 C CA . GLU A 1 538 ? -17.897 -3.131 27.729 1.00 91.56 538 GLU A CA 1
ATOM 4286 C C . GLU A 1 538 ? -17.111 -4.451 27.717 1.00 91.56 538 GLU A C 1
ATOM 4288 O O . GLU A 1 538 ? -16.376 -4.738 28.663 1.00 91.56 538 GLU A O 1
ATOM 4293 N N . ASP A 1 539 ? -17.180 -5.202 26.615 1.00 94.19 539 ASP A N 1
ATOM 4294 C CA . ASP A 1 539 ? -16.495 -6.488 26.450 1.00 94.19 539 ASP A CA 1
ATOM 4295 C C . ASP A 1 539 ? -15.094 -6.345 25.844 1.00 94.19 539 ASP A C 1
ATOM 4297 O O . ASP A 1 539 ? -14.261 -7.250 25.956 1.00 94.19 539 ASP A O 1
ATOM 4301 N N . LYS A 1 540 ? -14.802 -5.201 25.215 1.00 95.56 540 LYS A N 1
ATOM 4302 C CA . LYS A 1 540 ? -13.487 -4.898 24.639 1.00 95.56 540 LYS A CA 1
ATOM 4303 C C . LYS A 1 540 ? -12.416 -4.850 25.728 1.00 95.56 540 LYS A C 1
ATOM 4305 O O . LYS A 1 540 ? -12.382 -3.931 26.549 1.00 95.56 540 LYS A O 1
ATOM 4310 N N . LYS A 1 541 ? -11.477 -5.793 25.667 1.00 94.75 541 LYS A N 1
ATOM 4311 C CA . LYS A 1 541 ? -10.315 -5.892 26.561 1.00 94.75 541 LYS A CA 1
ATOM 4312 C C . LYS A 1 541 ? -9.023 -5.636 25.796 1.00 94.75 541 LYS A C 1
ATOM 4314 O O . LYS A 1 541 ? -8.946 -5.856 24.592 1.00 94.75 541 LYS A O 1
ATOM 4319 N N . PHE A 1 542 ? -8.005 -5.165 26.508 1.00 96.31 542 PHE A N 1
ATOM 4320 C CA . PHE A 1 542 ? -6.663 -5.032 25.954 1.00 96.31 542 PHE A CA 1
ATOM 4321 C C . PHE A 1 542 ? -5.900 -6.354 26.112 1.00 96.31 542 PHE A C 1
ATOM 4323 O O . PHE A 1 542 ? -5.141 -6.546 27.060 1.00 96.31 542 PHE A O 1
ATOM 4330 N N . ASP A 1 543 ? -6.165 -7.287 25.203 1.00 95.62 543 ASP A N 1
ATOM 4331 C CA . ASP A 1 543 ? -5.434 -8.545 25.034 1.00 95.62 543 ASP A CA 1
ATOM 4332 C C . ASP A 1 543 ? -4.613 -8.528 23.727 1.00 95.62 543 ASP A C 1
ATOM 4334 O O . ASP A 1 543 ? -4.475 -7.485 23.084 1.00 95.62 543 ASP A O 1
ATOM 4338 N N . LEU A 1 544 ? -4.032 -9.666 23.324 1.00 96.31 544 LEU A N 1
ATOM 4339 C CA . LEU A 1 544 ? -3.250 -9.750 22.081 1.00 96.31 544 LEU A CA 1
ATOM 4340 C C . LEU A 1 544 ? -4.098 -9.465 20.830 1.00 96.31 544 LEU A C 1
ATOM 4342 O O . LEU A 1 544 ? -3.611 -8.815 19.905 1.00 96.31 544 LEU A O 1
ATOM 4346 N N . VAL A 1 545 ? -5.369 -9.881 20.816 1.00 96.88 545 VAL A N 1
ATOM 4347 C CA . VAL A 1 545 ? -6.304 -9.596 19.715 1.00 96.88 545 VAL A CA 1
ATOM 4348 C C . VAL A 1 545 ? -6.555 -8.091 19.629 1.00 96.88 545 VAL A C 1
ATOM 4350 O O . VAL A 1 545 ? -6.437 -7.505 18.552 1.00 96.88 545 VAL A O 1
ATOM 4353 N N . GLY A 1 546 ? -6.813 -7.443 20.768 1.00 97.50 546 GLY A N 1
ATOM 4354 C CA . GLY A 1 546 ? -6.924 -5.992 20.873 1.00 97.50 546 GLY A CA 1
ATOM 4355 C C . GLY A 1 546 ? -5.643 -5.276 20.450 1.00 97.50 546 GLY A C 1
ATOM 4356 O O . GLY A 1 546 ? -5.707 -4.300 19.707 1.00 97.50 546 GLY A O 1
ATOM 4357 N N . ALA A 1 547 ? -4.467 -5.773 20.840 1.00 98.12 547 ALA A N 1
ATOM 4358 C CA . ALA A 1 547 ? -3.191 -5.191 20.432 1.00 98.12 547 ALA A CA 1
ATOM 4359 C C . ALA A 1 547 ? -3.006 -5.240 18.907 1.00 98.12 547 ALA A C 1
ATOM 4361 O O . ALA A 1 547 ? -2.632 -4.228 18.312 1.00 98.12 547 ALA A O 1
ATOM 4362 N N . VAL A 1 548 ? -3.341 -6.356 18.251 1.00 98.12 548 VAL A N 1
ATOM 4363 C CA . VAL A 1 548 ? -3.306 -6.472 16.782 1.00 98.12 548 VAL A CA 1
ATOM 4364 C C . VAL A 1 548 ? -4.327 -5.528 16.138 1.00 98.12 548 VAL A C 1
ATOM 4366 O O . VAL A 1 548 ? -3.971 -4.761 15.241 1.00 98.12 548 VAL A O 1
ATOM 4369 N N . ALA A 1 549 ? -5.568 -5.507 16.632 1.00 98.00 549 ALA A N 1
ATOM 4370 C CA . ALA A 1 549 ? -6.649 -4.660 16.127 1.00 98.00 549 ALA A CA 1
ATOM 4371 C C . ALA A 1 549 ? -6.307 -3.160 16.175 1.00 98.00 549 ALA A C 1
ATOM 4373 O O . ALA A 1 549 ? -6.484 -2.431 15.197 1.00 98.00 549 ALA A O 1
ATOM 4374 N N . LEU A 1 550 ? -5.768 -2.700 17.305 1.00 98.44 550 LEU A N 1
ATOM 4375 C CA . LEU A 1 550 ? -5.323 -1.322 17.506 1.00 98.44 550 LEU A CA 1
ATOM 4376 C C . LEU A 1 550 ? -4.085 -0.998 16.660 1.00 98.44 550 LEU A C 1
ATOM 4378 O O . LEU A 1 550 ? -3.963 0.111 16.141 1.00 98.44 550 LEU A O 1
ATOM 4382 N N . THR A 1 551 ? -3.192 -1.968 16.453 1.00 98.44 551 THR A N 1
ATOM 4383 C CA . THR A 1 551 ? -2.026 -1.796 15.574 1.00 98.44 551 THR A CA 1
ATOM 4384 C C . THR A 1 551 ? -2.437 -1.601 14.118 1.00 98.44 551 THR A C 1
ATOM 4386 O O . THR A 1 551 ? -1.883 -0.736 13.445 1.00 98.44 551 THR A O 1
ATOM 4389 N N . LYS A 1 552 ? -3.463 -2.310 13.633 1.00 97.88 552 LYS A N 1
ATOM 4390 C CA . LYS A 1 552 ? -4.030 -2.064 12.296 1.00 97.88 552 LYS A CA 1
ATOM 4391 C C . LYS A 1 552 ? -4.565 -0.643 12.146 1.00 97.88 552 LYS A C 1
ATOM 4393 O O . LYS A 1 552 ? -4.309 0.006 11.134 1.00 97.88 552 LYS A O 1
ATOM 4398 N N . VAL A 1 553 ? -5.256 -0.131 13.165 1.00 97.75 553 VAL A N 1
ATOM 4399 C CA . VAL A 1 553 ? -5.711 1.268 13.181 1.00 97.75 553 VAL A CA 1
ATOM 4400 C C . VAL A 1 553 ? -4.529 2.228 13.188 1.00 97.75 553 VAL A C 1
ATOM 4402 O O . VAL A 1 553 ? -4.530 3.182 12.416 1.00 97.75 553 VAL A O 1
ATOM 4405 N N . PHE A 1 554 ? -3.483 1.950 13.965 1.00 97.94 554 PHE A N 1
ATOM 4406 C CA . PHE A 1 554 ? -2.243 2.723 13.924 1.00 97.94 554 PHE A CA 1
ATOM 4407 C C . PHE A 1 554 ? -1.609 2.736 12.517 1.00 97.94 554 PHE A C 1
ATOM 4409 O O . PHE A 1 554 ? -1.204 3.799 12.045 1.00 97.94 554 PHE A O 1
ATOM 4416 N N . ILE A 1 555 ? -1.592 1.611 11.788 1.00 96.50 555 ILE A N 1
ATOM 4417 C CA . ILE A 1 555 ? -1.148 1.585 10.381 1.00 96.50 555 ILE A CA 1
ATOM 4418 C C . ILE A 1 555 ? -1.995 2.557 9.545 1.00 96.50 555 ILE A C 1
ATOM 4420 O O . ILE A 1 555 ? -1.437 3.342 8.777 1.00 96.50 555 ILE A O 1
ATOM 4424 N N . VAL A 1 556 ? -3.324 2.550 9.695 1.00 95.88 556 VAL A N 1
ATOM 4425 C CA . VAL A 1 556 ? -4.245 3.456 8.975 1.00 95.88 556 VAL A CA 1
ATOM 4426 C C . VAL A 1 556 ? -4.027 4.930 9.362 1.00 95.88 556 VAL A C 1
ATOM 4428 O O . VAL A 1 556 ? -4.007 5.795 8.480 1.00 95.88 556 VAL A O 1
ATOM 4431 N N . GLU A 1 557 ? -3.789 5.233 10.644 1.00 95.19 557 GLU A N 1
ATOM 4432 C CA . GLU A 1 557 ? -3.461 6.583 11.142 1.00 95.19 557 GLU A CA 1
ATOM 4433 C C . GLU A 1 557 ? -2.230 7.153 10.418 1.00 95.19 557 GLU A C 1
ATOM 4435 O O . GLU A 1 557 ? -2.237 8.311 9.987 1.00 95.19 557 GLU A O 1
ATOM 4440 N N . TRP A 1 558 ? -1.213 6.312 10.216 1.00 94.69 558 TRP A N 1
ATOM 4441 C CA . TRP A 1 558 ? 0.073 6.646 9.593 1.00 94.69 558 TRP A CA 1
ATOM 4442 C C . TRP A 1 558 ? 0.126 6.386 8.080 1.00 94.69 558 TRP A C 1
ATOM 4444 O O . TRP A 1 558 ? 1.169 6.567 7.443 1.00 94.69 558 TRP A O 1
ATOM 4454 N N . SER A 1 559 ? -0.989 5.947 7.496 1.00 93.25 559 SER A N 1
ATOM 4455 C CA . SER A 1 559 ? -1.119 5.712 6.062 1.00 93.25 559 SER A CA 1
ATOM 4456 C C . SER A 1 559 ? -1.239 7.018 5.291 1.00 93.25 559 SER A C 1
ATOM 4458 O O . SER A 1 559 ? -1.867 7.976 5.747 1.00 93.25 559 SER A O 1
ATOM 4460 N N . ASN A 1 560 ? -0.636 7.038 4.104 1.00 87.88 560 ASN A N 1
ATOM 4461 C CA . ASN A 1 560 ? -0.631 8.202 3.236 1.00 87.88 560 ASN A CA 1
ATOM 4462 C C . ASN A 1 560 ? -1.673 8.036 2.143 1.00 87.88 560 ASN A C 1
ATOM 4464 O O . ASN A 1 560 ? -1.909 6.956 1.603 1.00 87.88 560 ASN A O 1
ATOM 4468 N N . GLU A 1 561 ? -2.278 9.152 1.793 1.00 85.81 561 GLU A N 1
ATOM 4469 C CA . GLU A 1 561 ? -3.127 9.230 0.628 1.00 85.81 561 GLU A CA 1
ATOM 4470 C C . GLU A 1 561 ? -2.299 9.050 -0.647 1.00 85.81 561 GLU A C 1
ATOM 4472 O O . GLU A 1 561 ? -1.264 9.693 -0.829 1.00 85.81 561 GLU A O 1
ATOM 4477 N N . PHE A 1 562 ? -2.804 8.213 -1.549 1.00 85.94 562 PHE A N 1
ATOM 4478 C CA . PHE A 1 562 ? -2.290 8.113 -2.905 1.00 85.94 562 PHE A CA 1
ATOM 4479 C C . PHE A 1 562 ? -3.294 8.728 -3.873 1.00 85.94 562 PHE A C 1
ATOM 4481 O O . PHE A 1 562 ? -4.464 8.328 -3.914 1.00 85.94 562 PHE A O 1
ATOM 4488 N N . ASP A 1 563 ? -2.842 9.710 -4.653 1.00 82.06 563 ASP A N 1
ATOM 4489 C CA . ASP A 1 563 ? -3.685 10.344 -5.656 1.00 82.06 563 ASP A CA 1
ATOM 4490 C C . ASP A 1 563 ? -3.820 9.456 -6.891 1.00 82.06 563 ASP A C 1
ATOM 4492 O O . ASP A 1 563 ? -3.145 9.620 -7.906 1.00 82.06 563 ASP A O 1
ATOM 4496 N N . TYR A 1 564 ? -4.717 8.479 -6.791 1.00 80.38 564 TYR A N 1
ATOM 4497 C CA . TYR A 1 564 ? -4.940 7.545 -7.878 1.00 80.38 564 TYR A CA 1
ATOM 4498 C C . TYR A 1 564 ? -5.503 8.214 -9.133 1.00 80.38 564 TYR A C 1
ATOM 4500 O O . TYR A 1 564 ? -5.403 7.602 -10.193 1.00 80.38 564 TYR A O 1
ATOM 4508 N N . GLN A 1 565 ? -6.062 9.434 -9.047 1.00 80.62 565 GLN A N 1
ATOM 4509 C CA . GLN A 1 565 ? -6.618 10.171 -10.191 1.00 80.62 565 GLN A CA 1
ATOM 4510 C C . GLN A 1 565 ? -5.566 10.478 -11.260 1.00 80.62 565 GLN A C 1
ATOM 4512 O O . GLN A 1 565 ? -5.932 10.617 -12.425 1.00 80.62 565 GLN A O 1
ATOM 4517 N N . MET A 1 566 ? -4.274 10.414 -10.914 1.00 83.88 566 MET A N 1
ATOM 4518 C CA . MET A 1 566 ? -3.167 10.501 -11.869 1.00 83.88 566 MET A CA 1
ATOM 4519 C C . MET A 1 566 ? -3.280 9.519 -13.048 1.00 83.88 566 MET A C 1
ATOM 4521 O O . MET A 1 566 ? -2.658 9.711 -14.086 1.00 83.88 566 MET A O 1
ATOM 4525 N N . TYR A 1 567 ? -4.079 8.453 -12.931 1.00 82.69 567 TYR A N 1
ATOM 4526 C CA . TYR A 1 567 ? -4.347 7.545 -14.047 1.00 82.69 567 TYR A CA 1
ATOM 4527 C C . TYR A 1 567 ? -5.075 8.208 -15.230 1.00 82.69 567 TYR A C 1
ATOM 4529 O O . TYR A 1 567 ? -4.996 7.685 -16.346 1.00 82.69 567 TYR A O 1
ATOM 4537 N N . HIS A 1 568 ? -5.797 9.311 -14.997 1.00 84.12 568 HIS A N 1
ATOM 4538 C CA . HIS A 1 568 ? -6.405 10.137 -16.042 1.00 84.12 568 HIS A CA 1
ATOM 4539 C C . HIS A 1 568 ? -5.395 11.071 -16.708 1.00 84.12 568 HIS A C 1
ATOM 4541 O O . HIS A 1 568 ? -5.554 11.381 -17.886 1.00 84.12 568 HIS A O 1
ATOM 4547 N N . ASP A 1 569 ? -4.350 11.457 -15.979 1.00 85.00 569 ASP A N 1
ATOM 4548 C CA . ASP A 1 569 ? -3.316 12.380 -16.453 1.00 85.00 569 ASP A CA 1
ATOM 4549 C C . ASP A 1 569 ? -2.217 11.673 -17.253 1.00 85.00 569 ASP A C 1
ATOM 4551 O O . ASP A 1 569 ? -1.375 12.323 -17.866 1.00 85.00 569 ASP A O 1
ATOM 4555 N N . LEU A 1 570 ? -2.199 10.338 -17.246 1.00 89.38 570 LEU A N 1
ATOM 4556 C CA . LEU A 1 570 ? -1.159 9.529 -17.872 1.00 89.38 570 LEU A CA 1
ATOM 4557 C C . LEU A 1 570 ? -1.694 8.707 -19.051 1.00 89.38 570 LEU A C 1
ATOM 4559 O O . LEU A 1 570 ? -2.820 8.195 -19.003 1.00 89.38 570 LEU A O 1
ATOM 4563 N N . PRO A 1 571 ? -0.876 8.4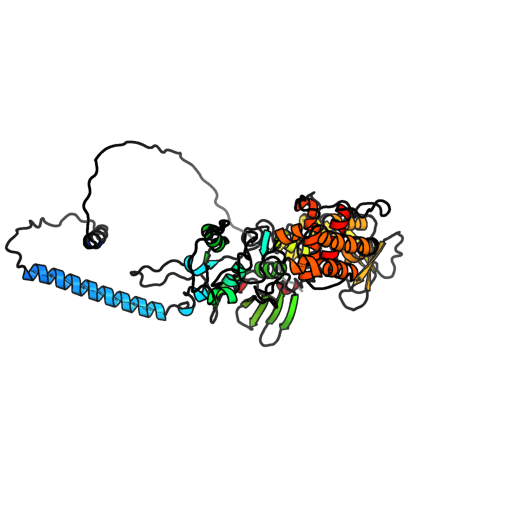98 -20.101 1.00 91.25 571 PRO A N 1
ATOM 4564 C CA . PRO A 1 571 ? -1.251 7.623 -21.200 1.00 91.25 571 PRO A CA 1
ATOM 4565 C C . PRO A 1 571 ? -1.362 6.166 -20.732 1.00 91.25 571 PRO A C 1
ATOM 4567 O O . PRO A 1 571 ? -0.788 5.758 -19.723 1.00 91.25 571 PRO A O 1
ATOM 4570 N N . ILE A 1 572 ? -2.093 5.355 -21.504 1.00 90.81 572 ILE A N 1
ATOM 4571 C CA . ILE A 1 572 ? -2.318 3.931 -21.196 1.00 90.81 572 ILE A CA 1
ATOM 4572 C C . ILE A 1 572 ? -0.988 3.178 -21.058 1.00 90.81 572 ILE A C 1
ATOM 4574 O O . ILE A 1 572 ? -0.829 2.386 -20.127 1.00 90.81 572 ILE A O 1
ATOM 4578 N N . ASN A 1 573 ? -0.048 3.460 -21.965 1.00 92.69 573 ASN A N 1
ATOM 4579 C CA . ASN A 1 573 ? 1.278 2.860 -22.008 1.00 92.69 573 ASN A CA 1
ATOM 4580 C C . ASN A 1 573 ? 2.348 3.926 -21.780 1.00 92.69 573 ASN A C 1
ATOM 4582 O O . ASN A 1 573 ? 2.293 5.008 -22.367 1.00 92.69 573 ASN A O 1
ATOM 4586 N N . LEU A 1 574 ? 3.343 3.581 -20.970 1.00 95.31 574 LEU A N 1
ATOM 4587 C CA . LEU A 1 574 ? 4.498 4.408 -20.651 1.00 95.31 574 LEU A CA 1
ATOM 4588 C C . LEU A 1 574 ? 5.783 3.640 -20.960 1.00 95.31 574 LEU A C 1
ATOM 4590 O O . LEU A 1 574 ? 5.803 2.406 -20.976 1.00 95.31 574 LEU A O 1
ATOM 4594 N N . MET A 1 575 ? 6.864 4.376 -21.190 1.00 96.25 575 MET A N 1
ATOM 4595 C CA . MET A 1 575 ? 8.207 3.820 -21.306 1.00 96.25 575 MET A CA 1
ATOM 4596 C C . MET A 1 575 ? 8.870 3.848 -19.937 1.00 96.25 575 MET A C 1
ATOM 4598 O O . MET A 1 575 ? 9.033 4.917 -19.357 1.00 96.25 575 MET A O 1
ATOM 4602 N N . PHE A 1 576 ? 9.272 2.694 -19.419 1.00 95.94 576 PHE A N 1
ATOM 4603 C CA . PHE A 1 576 ? 10.031 2.622 -18.178 1.00 95.94 576 PHE A CA 1
ATOM 4604 C C . PHE A 1 576 ? 11.520 2.503 -18.495 1.00 95.94 576 PHE A C 1
ATOM 4606 O O . PHE A 1 576 ? 11.951 1.511 -19.093 1.00 95.94 576 PHE A O 1
ATOM 4613 N N . ALA A 1 577 ? 12.258 3.559 -18.158 1.00 90.00 577 ALA A N 1
ATOM 4614 C CA . ALA A 1 577 ? 13.627 3.828 -18.589 1.00 90.00 577 ALA A CA 1
ATOM 4615 C C . ALA A 1 577 ? 14.658 3.557 -17.496 1.00 90.00 577 ALA A C 1
ATOM 4617 O O . ALA A 1 577 ? 14.387 3.898 -16.325 1.00 90.00 577 ALA A O 1
#

Secondary structure (DSSP, 8-state):
-----------------------------------------TTSHHHHHHTTSS-SS-----------------HHHHHHHHHHHHHHHHHHHHHHHHHHHHHHHH-TTGGGSSHHHHGGGGGGSPPPPTT-SSPPPPEEE---EETTTEETTBSEEEEESS--SSS--SSHHHHHTTTEESS------S----HHHHTT-SS-------------HHHHHHHTTTTTTS-EEEPEEETTEEEEEEEHHHHHHHHHHTT-EEEEEEEETTEEEEEEEETTEEEEEEEETTS--EEEEEE--SS-TTT--S-SEEEEEHHHHHHHHHTEEE-SSS-EEEE-----SEEEEEEEETT-GGG-TTHHHHHHHTT--GGG-EEEEEEE-TTT----S-PEEEEEE-SSSSSEEEEEE-HHHHHHHHHHHHTPPP-SS--EE-HHHHHHHHHHHHHHHHHHHHHHHHHHHHHHHH-HHHHHHTT--HHHIIIIIHHHHHHHHHH-----HHHHHHHHHHHHHHTTT--HHHHH--SSTTS-TTT---SHHHHHHHHHHHHHHTPEE--TTHHHHS-SEEEE-